Protein AF-A0A812YAP0-F1 (afdb_monomer)

Structure (mmCIF, N/CA/C/O backbone):
data_AF-A0A812YAP0-F1
#
_entry.id   AF-A0A812YAP0-F1
#
loop_
_atom_site.group_PDB
_atom_site.id
_atom_site.type_symbol
_atom_site.label_atom_id
_atom_site.label_alt_id
_atom_site.label_comp_id
_atom_site.label_asym_id
_atom_site.label_entity_id
_atom_site.label_seq_id
_atom_site.pdbx_PDB_ins_code
_atom_site.Cartn_x
_atom_site.Cartn_y
_atom_site.Cartn_z
_atom_site.occupancy
_atom_site.B_iso_or_equiv
_atom_site.auth_seq_id
_atom_site.auth_comp_id
_atom_site.auth_asym_id
_atom_site.auth_atom_id
_atom_site.pdbx_PDB_model_num
ATOM 1 N N . MET A 1 1 ? -3.527 22.317 -8.714 1.00 45.50 1 MET A N 1
ATOM 2 C CA . MET A 1 1 ? -4.578 23.203 -8.160 1.00 45.50 1 MET A CA 1
ATOM 3 C C . MET A 1 1 ? -5.749 23.373 -9.105 1.00 45.50 1 MET A C 1
ATOM 5 O O . MET A 1 1 ? -6.850 23.156 -8.640 1.00 45.50 1 MET A O 1
ATOM 9 N N . ARG A 1 2 ? -5.548 23.637 -10.403 1.00 48.34 2 ARG A N 1
ATOM 10 C CA . ARG A 1 2 ? -6.645 23.609 -11.388 1.00 48.34 2 ARG A CA 1
ATOM 11 C C . ARG A 1 2 ? -7.435 22.291 -11.388 1.00 48.34 2 ARG A C 1
ATOM 13 O O . ARG A 1 2 ? -8.631 22.322 -11.192 1.00 48.34 2 ARG A O 1
ATOM 20 N N . GLU A 1 3 ? -6.756 21.144 -11.384 1.00 46.75 3 GLU A N 1
ATOM 21 C CA . GLU A 1 3 ? -7.423 19.832 -11.250 1.00 46.75 3 GLU A CA 1
ATOM 22 C C . GLU A 1 3 ? -8.256 19.689 -9.962 1.00 46.75 3 GLU A C 1
ATOM 24 O O . GLU A 1 3 ? -9.266 18.998 -9.952 1.00 46.75 3 GLU A O 1
ATOM 29 N N . ILE A 1 4 ? -7.854 20.352 -8.870 1.00 49.16 4 ILE A N 1
ATOM 30 C CA . ILE A 1 4 ? -8.609 20.358 -7.607 1.00 49.16 4 ILE A CA 1
ATOM 31 C C . ILE A 1 4 ? -9.866 21.212 -7.765 1.00 49.16 4 ILE A C 1
ATOM 33 O O . ILE A 1 4 ? -10.936 20.795 -7.346 1.00 49.16 4 ILE A O 1
ATOM 37 N N . VAL A 1 5 ? -9.740 22.381 -8.393 1.00 53.06 5 VAL A N 1
ATOM 38 C CA . VAL A 1 5 ? -10.870 23.257 -8.715 1.00 53.06 5 VAL A CA 1
ATOM 39 C C . VAL A 1 5 ? -11.863 22.549 -9.632 1.00 53.06 5 VAL A C 1
ATOM 41 O O . VAL A 1 5 ? -13.048 22.538 -9.321 1.00 53.06 5 VAL A O 1
ATOM 44 N N . ASP A 1 6 ? -11.378 21.892 -10.686 1.00 53.53 6 ASP A N 1
ATOM 45 C CA . ASP A 1 6 ? -12.206 21.143 -11.631 1.00 53.53 6 ASP A CA 1
ATOM 46 C C . ASP A 1 6 ? -12.942 19.999 -10.919 1.00 53.53 6 ASP A C 1
ATOM 48 O O . ASP A 1 6 ? -14.135 19.803 -11.122 1.00 53.53 6 ASP A O 1
ATOM 52 N N . MET A 1 7 ? -12.260 19.262 -10.032 1.00 50.03 7 MET A N 1
ATOM 53 C CA . MET A 1 7 ? -12.898 18.223 -9.217 1.00 50.03 7 MET A CA 1
ATOM 54 C C . MET A 1 7 ? -13.989 18.789 -8.305 1.00 50.03 7 MET A C 1
ATOM 56 O O . MET A 1 7 ? -15.046 18.187 -8.186 1.00 50.03 7 MET A O 1
ATOM 60 N N . LEU A 1 8 ? -13.766 19.948 -7.690 1.00 50.69 8 LEU A N 1
ATOM 61 C CA . LEU A 1 8 ? -14.750 20.569 -6.802 1.00 50.69 8 LEU A CA 1
ATOM 62 C C . LEU A 1 8 ? -15.948 21.126 -7.575 1.00 50.69 8 LEU A C 1
ATOM 64 O O . LEU A 1 8 ? -17.083 20.947 -7.152 1.00 50.69 8 LEU A O 1
ATOM 68 N N . GLN A 1 9 ? -15.718 21.746 -8.730 1.00 54.59 9 GLN A N 1
ATOM 69 C CA . GLN A 1 9 ? -16.798 22.197 -9.609 1.00 54.59 9 GLN A CA 1
ATOM 70 C C . GLN A 1 9 ? -17.612 21.015 -10.161 1.00 54.59 9 GLN A C 1
ATOM 72 O O . GLN A 1 9 ? -18.829 21.126 -10.276 1.00 54.59 9 GLN A O 1
ATOM 77 N N . ASN A 1 10 ? -16.970 19.873 -10.444 1.00 55.06 10 ASN A N 1
ATOM 78 C CA . ASN A 1 10 ? -17.655 18.638 -10.851 1.00 55.06 10 ASN A CA 1
ATOM 79 C C . ASN A 1 10 ? -18.520 18.025 -9.735 1.00 55.06 10 ASN A C 1
ATOM 81 O O . ASN A 1 10 ? -19.442 17.272 -10.032 1.00 55.06 10 ASN A O 1
ATOM 85 N N . GLU A 1 11 ? -18.228 18.347 -8.476 1.00 46.97 11 GLU A N 1
ATOM 86 C CA . GLU A 1 11 ? -18.977 17.929 -7.283 1.00 46.97 11 GLU A CA 1
ATOM 87 C C . GLU A 1 11 ? -19.945 19.037 -6.798 1.00 46.97 11 GLU A C 1
ATOM 89 O O . GLU A 1 11 ? -20.296 19.095 -5.622 1.00 46.97 11 GLU A O 1
ATOM 94 N N . ASP A 1 12 ? -20.363 19.939 -7.699 1.00 49.84 12 ASP A N 1
ATOM 95 C CA . ASP A 1 12 ? -21.309 21.047 -7.471 1.00 49.84 12 ASP A CA 1
ATOM 96 C C . ASP A 1 12 ? -20.868 22.117 -6.445 1.00 49.84 12 ASP A C 1
ATOM 98 O O . ASP A 1 12 ? -21.676 22.923 -5.967 1.00 49.84 12 ASP A O 1
ATOM 102 N N . PHE A 1 13 ? -19.572 22.214 -6.131 1.00 50.25 13 PHE A N 1
ATOM 103 C CA . PHE A 1 13 ? -19.067 23.289 -5.275 1.00 50.25 13 PHE A CA 1
ATOM 104 C C . PHE A 1 13 ? -18.900 24.606 -6.040 1.00 50.25 13 PHE A C 1
ATOM 106 O O . PHE A 1 13 ? -18.243 24.683 -7.081 1.00 50.25 13 PHE A O 1
ATOM 113 N N . ARG A 1 14 ? -19.412 25.696 -5.454 1.00 52.56 14 ARG A N 1
ATOM 114 C CA . ARG A 1 14 ? -19.102 27.063 -5.894 1.00 52.56 14 ARG A CA 1
ATOM 115 C C . ARG A 1 14 ? -17.800 27.517 -5.253 1.00 52.56 14 ARG A C 1
ATOM 117 O O . ARG A 1 14 ? -17.725 27.682 -4.038 1.00 52.56 14 ARG A O 1
ATOM 124 N N . VAL A 1 15 ? -16.778 27.712 -6.074 1.00 56.88 15 VAL A N 1
ATOM 125 C CA . VAL A 1 15 ? -15.423 28.015 -5.612 1.00 56.88 15 VAL A CA 1
ATOM 126 C C . VAL A 1 15 ? -15.056 29.451 -5.976 1.00 56.88 15 VAL A C 1
ATOM 128 O O . VAL A 1 15 ? -15.247 29.866 -7.115 1.00 56.88 15 VAL A O 1
ATOM 131 N N . ALA A 1 16 ? -14.489 30.186 -5.018 1.00 62.38 16 ALA A N 1
ATOM 132 C CA . ALA A 1 16 ? -13.832 31.471 -5.245 1.00 62.38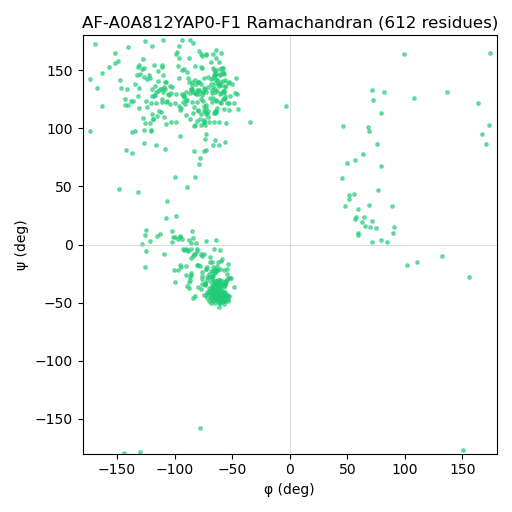 16 ALA A CA 1
ATOM 133 C C . ALA A 1 16 ? -12.408 31.451 -4.676 1.00 62.38 16 ALA A C 1
ATOM 135 O O . ALA A 1 16 ? -12.143 30.829 -3.643 1.00 62.38 16 ALA A O 1
ATOM 136 N N . GLY A 1 17 ? -11.487 32.126 -5.360 1.00 65.75 17 GLY A N 1
ATOM 137 C CA . GLY A 1 17 ? -10.123 32.347 -4.900 1.00 65.75 17 GLY A CA 1
ATOM 138 C C . GLY A 1 17 ? -10.042 33.589 -4.018 1.00 65.75 17 GLY A C 1
ATOM 139 O O . GLY A 1 17 ? -10.504 34.655 -4.403 1.00 65.75 17 GLY A O 1
ATOM 140 N N . VAL A 1 18 ? -9.420 33.480 -2.845 1.00 68.25 18 VAL A N 1
ATOM 141 C CA . VAL A 1 18 ? -9.092 34.645 -2.010 1.00 68.25 18 VAL A CA 1
ATOM 142 C C . VAL A 1 18 ? -7.582 34.835 -2.046 1.00 68.25 18 VAL A C 1
ATOM 144 O O . VAL A 1 18 ? -6.817 34.015 -1.535 1.00 68.25 18 VAL A O 1
ATOM 147 N N . TYR A 1 19 ? -7.141 35.891 -2.716 1.00 67.56 19 TYR A N 1
ATOM 148 C CA . TYR A 1 19 ? -5.739 36.204 -2.911 1.00 67.56 19 TYR A CA 1
ATOM 149 C C . TYR A 1 19 ? -5.282 37.250 -1.894 1.00 67.56 19 TYR A C 1
ATOM 151 O O . TYR A 1 19 ? -5.592 38.432 -2.003 1.00 67.56 19 TYR A O 1
ATOM 159 N N . CYS A 1 20 ? -4.523 36.803 -0.898 1.00 63.59 20 CYS A N 1
ATOM 160 C CA . CYS A 1 20 ? -4.060 37.658 0.186 1.00 63.59 20 CYS A CA 1
ATOM 161 C C . CYS A 1 20 ? -2.684 38.267 -0.110 1.00 63.59 20 CYS A C 1
ATOM 163 O O . CYS A 1 20 ? -1.714 37.544 -0.350 1.00 63.59 20 CYS A O 1
ATOM 165 N N . ILE A 1 21 ? -2.580 39.589 0.002 1.00 68.25 21 ILE A N 1
ATOM 166 C CA . ILE A 1 21 ? -1.318 40.329 0.048 1.00 68.25 21 ILE A CA 1
ATOM 167 C C . ILE A 1 21 ? -1.102 40.831 1.473 1.00 68.25 21 ILE A C 1
ATOM 169 O O . ILE A 1 21 ? -2.037 41.235 2.147 1.00 68.25 21 ILE A O 1
ATOM 173 N N . ASP A 1 22 ? 0.129 40.777 1.965 1.00 73.12 22 ASP A N 1
ATOM 174 C CA . ASP A 1 22 ? 0.488 41.372 3.255 1.00 73.12 22 ASP A CA 1
ATOM 175 C C . ASP A 1 22 ? 0.656 42.884 3.090 1.00 73.12 22 ASP A C 1
ATOM 177 O O . ASP A 1 22 ? 1.263 43.329 2.116 1.00 73.12 22 ASP A O 1
ATOM 181 N N . VAL A 1 23 ? 0.183 43.669 4.054 1.00 75.75 23 VAL A N 1
ATOM 182 C CA . VAL A 1 23 ? 0.331 45.125 4.062 1.00 75.75 23 VAL A CA 1
ATOM 183 C C . VAL A 1 23 ? 1.770 45.605 3.835 1.00 75.75 23 VAL A C 1
ATOM 185 O O . VAL A 1 23 ? 1.982 46.625 3.197 1.00 75.75 23 VAL A O 1
ATOM 188 N N . ASN A 1 24 ? 2.788 44.824 4.211 1.00 74.56 24 ASN A N 1
ATOM 189 C CA . ASN A 1 24 ? 4.197 45.140 3.929 1.00 74.56 24 ASN A CA 1
ATOM 190 C C . ASN A 1 24 ? 4.528 45.270 2.421 1.00 74.56 24 ASN A C 1
ATOM 192 O O . ASN A 1 24 ? 5.601 45.749 2.047 1.00 74.56 24 ASN A O 1
ATOM 196 N N . PHE A 1 25 ? 3.642 44.813 1.531 1.00 71.19 25 PHE A N 1
ATOM 197 C CA . PHE A 1 25 ? 3.790 44.975 0.085 1.00 71.19 25 PHE A CA 1
ATOM 198 C C . PHE A 1 25 ? 3.370 46.364 -0.405 1.00 71.19 25 PHE A C 1
ATOM 200 O O . PHE A 1 25 ? 3.806 46.731 -1.491 1.00 71.19 25 PHE A O 1
ATOM 207 N N . ILE A 1 26 ? 2.605 47.144 0.370 1.00 73.31 26 ILE A N 1
ATOM 208 C CA . ILE A 1 26 ? 2.222 48.520 -0.006 1.00 73.31 26 ILE A CA 1
ATOM 209 C C . ILE A 1 26 ? 3.302 49.553 0.348 1.00 73.31 26 ILE A C 1
ATOM 211 O O . ILE A 1 26 ? 3.232 50.694 -0.094 1.00 73.31 26 ILE A O 1
ATOM 215 N N . GLU A 1 27 ? 4.336 49.161 1.104 1.00 72.31 27 GLU A N 1
ATOM 216 C CA . GLU A 1 27 ? 5.478 50.031 1.435 1.00 72.31 27 GLU A CA 1
ATOM 217 C C . GLU A 1 27 ? 6.322 50.418 0.208 1.00 72.31 27 GLU A C 1
ATOM 219 O O . GLU A 1 27 ? 7.052 51.406 0.233 1.00 72.31 27 GLU A O 1
ATOM 224 N N . ASP A 1 28 ? 6.278 49.606 -0.850 1.00 74.44 28 ASP A N 1
ATOM 225 C CA . ASP A 1 28 ? 7.065 49.787 -2.066 1.00 74.44 28 ASP A CA 1
ATOM 226 C C . ASP A 1 28 ? 6.196 49.447 -3.278 1.00 74.44 28 ASP A C 1
ATOM 228 O O . ASP A 1 28 ? 5.741 48.313 -3.438 1.00 74.44 28 ASP A O 1
ATOM 232 N N . THR A 1 29 ? 6.008 50.419 -4.169 1.00 75.44 29 THR A N 1
ATOM 233 C CA . THR A 1 29 ? 5.191 50.281 -5.380 1.00 75.44 29 THR A CA 1
ATOM 234 C C . THR A 1 29 ? 5.622 49.102 -6.260 1.00 75.44 29 THR A C 1
ATOM 236 O O . THR A 1 29 ? 4.784 48.460 -6.890 1.00 75.44 29 THR A O 1
ATOM 239 N N . ALA A 1 30 ? 6.914 48.762 -6.297 1.00 73.19 30 ALA A N 1
ATOM 240 C CA . ALA A 1 30 ? 7.417 47.610 -7.040 1.00 73.19 30 ALA A CA 1
ATOM 241 C C . ALA A 1 30 ? 7.064 46.278 -6.358 1.00 73.19 30 ALA A C 1
ATOM 243 O O . ALA A 1 30 ? 6.792 45.290 -7.048 1.00 73.19 30 ALA A O 1
ATOM 244 N N . LYS A 1 31 ? 7.035 46.237 -5.017 1.00 73.62 31 LYS A N 1
ATOM 245 C CA . LYS A 1 31 ? 6.551 45.066 -4.266 1.00 73.62 31 LYS A CA 1
ATOM 246 C C . LYS A 1 31 ? 5.051 44.898 -4.461 1.00 73.62 31 LYS A C 1
ATOM 248 O O . LYS A 1 31 ? 4.624 43.790 -4.777 1.00 73.62 31 LYS A O 1
ATOM 253 N N . PHE A 1 32 ? 4.282 45.978 -4.347 1.00 75.12 32 PHE A N 1
ATOM 254 C CA . PHE A 1 32 ? 2.843 45.963 -4.587 1.00 75.12 32 PHE A CA 1
ATOM 255 C C . PHE A 1 32 ? 2.528 45.443 -5.990 1.00 75.12 32 PHE A C 1
ATOM 257 O O . PHE A 1 32 ? 1.757 44.500 -6.141 1.00 75.12 32 PHE A O 1
ATOM 264 N N . LEU A 1 33 ? 3.216 45.968 -7.007 1.00 73.00 33 LEU A N 1
ATOM 265 C CA . LEU A 1 33 ? 3.055 45.538 -8.392 1.00 73.00 33 LEU A CA 1
ATOM 266 C C . LEU A 1 33 ? 3.396 44.056 -8.589 1.00 73.00 33 LEU A C 1
ATOM 268 O O . LEU A 1 33 ? 2.661 43.337 -9.257 1.00 73.00 33 LEU A O 1
ATOM 272 N N . SER A 1 34 ? 4.477 43.573 -7.973 1.00 70.00 34 SER A N 1
ATOM 273 C CA . SER A 1 34 ? 4.810 42.142 -7.957 1.00 70.00 34 SER A CA 1
ATOM 274 C C . SER A 1 34 ? 3.685 41.308 -7.332 1.00 70.00 34 SER A C 1
ATOM 276 O O . SER A 1 34 ? 3.291 40.275 -7.875 1.00 70.00 34 SER A O 1
ATOM 278 N N . GLY A 1 35 ? 3.113 41.788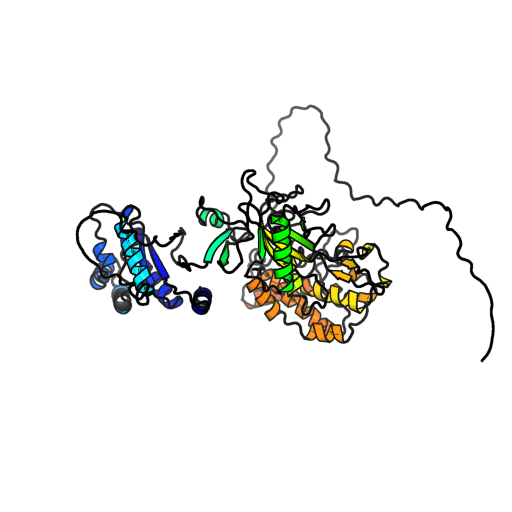 -6.226 1.00 70.56 35 GLY A N 1
ATOM 279 C CA . GLY A 1 35 ? 1.978 41.166 -5.557 1.00 70.56 35 GLY A CA 1
ATOM 280 C C . GLY A 1 35 ? 0.709 41.140 -6.414 1.00 70.56 35 GLY A C 1
ATOM 281 O O . GLY A 1 35 ? 0.060 40.098 -6.480 1.00 70.56 35 GLY A O 1
ATOM 282 N N . ALA A 1 36 ? 0.398 42.231 -7.117 1.00 71.69 36 ALA A N 1
ATOM 283 C CA . ALA A 1 36 ? -0.759 42.354 -8.003 1.00 71.69 36 ALA A CA 1
ATOM 284 C C . ALA A 1 36 ? -0.622 41.499 -9.278 1.00 71.69 36 ALA A C 1
ATOM 286 O O . ALA A 1 36 ? -1.560 40.817 -9.680 1.00 71.69 36 ALA A O 1
ATOM 287 N N . LEU A 1 37 ? 0.569 41.436 -9.881 1.00 70.69 37 LEU A N 1
ATOM 288 C CA . LEU A 1 37 ? 0.844 40.545 -11.020 1.00 70.69 37 LEU A CA 1
ATOM 289 C C . LEU A 1 37 ? 0.826 39.068 -10.616 1.00 70.69 37 LEU A C 1
ATOM 291 O O . LEU A 1 37 ? 0.435 38.198 -11.393 1.00 70.69 37 LEU A O 1
ATOM 295 N N . SER A 1 38 ? 1.237 38.779 -9.386 1.00 69.56 38 SER A N 1
ATOM 296 C CA . SER A 1 38 ? 1.113 37.457 -8.783 1.00 69.56 38 SER A CA 1
ATOM 297 C C . SER A 1 38 ? -0.360 37.094 -8.530 1.00 69.56 38 SER A C 1
ATOM 299 O O . SER A 1 38 ? -0.750 35.953 -8.779 1.00 69.56 38 SER A O 1
ATOM 301 N N . ALA A 1 39 ? -1.198 38.068 -8.153 1.00 67.75 39 ALA A N 1
ATOM 302 C CA . ALA A 1 39 ? -2.652 37.906 -8.066 1.00 67.75 39 ALA A CA 1
ATOM 303 C C . ALA A 1 39 ? -3.253 37.554 -9.429 1.00 67.75 39 ALA A C 1
ATOM 305 O O . ALA A 1 39 ? -3.986 36.575 -9.552 1.00 67.75 39 ALA A O 1
ATOM 306 N N . LEU A 1 40 ? -2.859 38.295 -10.469 1.00 67.88 40 LEU A N 1
ATOM 307 C CA . LEU A 1 40 ? -3.267 38.035 -11.847 1.00 67.88 40 LEU A CA 1
ATOM 308 C C . LEU A 1 40 ? -2.839 36.648 -12.315 1.00 67.88 40 LEU A C 1
ATOM 310 O O . LEU A 1 40 ? -3.621 35.909 -12.902 1.00 67.88 40 LEU A O 1
ATOM 314 N N . THR A 1 41 ? -1.594 36.276 -12.033 1.00 67.12 41 THR A N 1
ATOM 315 C CA . THR A 1 41 ? -1.064 34.963 -12.403 1.00 67.12 41 THR A CA 1
ATOM 316 C C . THR A 1 41 ? -1.869 33.852 -11.730 1.00 67.12 41 THR A C 1
ATOM 318 O O . THR A 1 41 ? -2.166 32.841 -12.363 1.00 67.12 41 THR A O 1
ATOM 321 N N . ALA A 1 42 ? -2.259 34.033 -10.465 1.00 62.16 42 ALA A N 1
ATOM 322 C CA . ALA A 1 42 ? -3.131 33.093 -9.772 1.00 62.16 42 ALA A CA 1
ATOM 323 C C . ALA A 1 42 ? -4.531 33.045 -10.407 1.00 62.16 42 ALA A C 1
ATOM 325 O O . ALA A 1 42 ? -5.019 31.955 -10.689 1.00 62.16 42 ALA A O 1
ATOM 326 N N . MET A 1 43 ? -5.125 34.202 -10.705 1.00 66.88 43 MET A N 1
ATOM 327 C CA . MET A 1 43 ? -6.442 34.315 -11.339 1.00 66.88 43 MET A CA 1
ATOM 328 C C . MET A 1 43 ? -6.485 33.608 -12.705 1.00 66.88 43 MET A C 1
ATOM 330 O O . MET A 1 43 ? -7.374 32.798 -12.952 1.00 66.88 43 MET A O 1
ATOM 334 N N . VAL A 1 44 ? -5.485 33.835 -13.564 1.00 65.62 44 VAL A N 1
ATOM 335 C CA . VAL A 1 44 ? -5.395 33.217 -14.900 1.00 65.62 44 VAL A CA 1
ATOM 336 C C . VAL A 1 44 ? -5.141 31.711 -14.817 1.00 65.62 44 VAL A C 1
ATOM 338 O O . VAL A 1 44 ? -5.699 30.948 -15.598 1.00 65.62 44 VAL A O 1
ATOM 341 N N . ASN A 1 45 ? -4.310 31.255 -13.876 1.00 58.72 45 ASN A N 1
ATOM 342 C CA . ASN A 1 45 ? -3.988 29.830 -13.758 1.00 58.72 45 ASN A CA 1
ATOM 343 C C . ASN A 1 45 ? -5.113 29.001 -13.125 1.00 58.72 45 ASN A C 1
ATOM 345 O O . ASN A 1 45 ? -5.175 27.790 -13.357 1.00 58.72 45 ASN A O 1
ATOM 349 N N . LEU A 1 46 ? -5.946 29.625 -12.290 1.00 61.03 46 LEU A N 1
ATOM 350 C CA . LEU A 1 46 ? -7.029 28.952 -11.574 1.00 61.03 46 LEU A CA 1
ATOM 351 C C . LEU A 1 46 ? -8.383 29.090 -12.265 1.00 61.03 46 LEU A C 1
ATOM 353 O O . LEU A 1 46 ? -9.236 28.253 -12.005 1.00 61.03 46 LEU A O 1
ATOM 357 N N . GLU A 1 47 ? -8.570 30.098 -13.123 1.00 66.06 47 GLU A N 1
ATOM 358 C CA . GLU A 1 47 ? -9.838 30.366 -13.824 1.00 66.06 47 GLU A CA 1
ATOM 359 C C . GLU A 1 47 ? -11.042 30.439 -12.864 1.00 66.06 47 GLU A C 1
ATOM 361 O O . GLU A 1 47 ? -12.139 29.966 -13.153 1.00 66.06 47 GLU A O 1
ATOM 366 N N . LEU A 1 48 ? -10.823 31.040 -11.691 1.00 65.19 48 LEU A N 1
ATOM 367 C CA . LEU A 1 48 ? -11.825 31.213 -10.643 1.00 65.19 48 LEU A CA 1
ATOM 368 C C . LEU A 1 48 ? -12.228 32.685 -10.483 1.00 65.19 48 LEU A C 1
ATOM 370 O O . LEU A 1 48 ? -11.404 33.570 -10.731 1.00 65.19 48 LEU A O 1
ATOM 374 N N . PRO A 1 49 ? -13.444 32.974 -9.979 1.00 67.19 49 PRO A N 1
ATOM 375 C CA . PRO A 1 49 ? -13.736 34.289 -9.420 1.00 67.19 49 PRO A CA 1
ATOM 376 C C . PRO A 1 49 ? -12.794 34.544 -8.238 1.00 67.19 49 PRO A C 1
ATOM 378 O O . PRO A 1 49 ? -12.633 33.685 -7.371 1.00 67.19 49 PRO A O 1
ATOM 381 N N . HIS A 1 50 ? -12.131 35.700 -8.227 1.00 69.75 50 HIS A N 1
ATOM 382 C CA . HIS A 1 50 ? -11.080 36.034 -7.267 1.00 69.75 50 HIS A CA 1
ATOM 383 C C . HIS A 1 50 ? -11.422 37.292 -6.470 1.00 69.75 50 HIS A C 1
ATOM 385 O O . HIS A 1 50 ? -11.943 38.257 -7.022 1.00 69.75 50 HIS A O 1
ATOM 391 N N . ILE A 1 51 ? -11.050 37.298 -5.192 1.00 72.94 51 ILE A N 1
ATOM 392 C CA . ILE A 1 51 ? -11.061 38.479 -4.327 1.00 72.94 51 ILE A CA 1
ATOM 393 C C . ILE A 1 51 ? -9.647 38.722 -3.853 1.00 72.94 51 ILE A C 1
ATOM 395 O O . ILE A 1 51 ? -9.010 37.825 -3.301 1.00 72.94 51 ILE A O 1
ATOM 399 N N . ASN A 1 52 ? -9.168 39.941 -4.043 1.00 77.06 52 ASN A N 1
ATOM 400 C CA . ASN A 1 52 ? -7.866 40.357 -3.563 1.00 77.06 52 ASN A CA 1
ATOM 401 C C . ASN A 1 52 ? -8.035 40.988 -2.176 1.00 77.06 52 ASN A C 1
ATOM 403 O O . ASN A 1 52 ? -8.806 41.928 -2.009 1.00 77.06 52 ASN A O 1
ATOM 407 N N . VAL A 1 53 ? -7.340 40.461 -1.171 1.00 77.06 53 VAL A N 1
ATOM 408 C CA . VAL A 1 53 ? -7.440 40.911 0.223 1.00 77.06 53 VAL A CA 1
ATOM 409 C C . VAL A 1 53 ? -6.093 41.437 0.685 1.00 77.06 53 VAL A C 1
ATOM 411 O O . VAL A 1 53 ? -5.077 40.748 0.580 1.00 77.06 53 VAL A O 1
ATOM 414 N N . LEU A 1 54 ? -6.074 42.648 1.227 1.00 76.06 54 LEU A N 1
ATOM 415 C CA . LEU A 1 54 ? -4.908 43.201 1.894 1.00 76.06 54 LEU A CA 1
ATOM 416 C C . LEU A 1 54 ? -4.969 42.839 3.379 1.00 76.06 54 LEU A C 1
ATOM 418 O O . LEU A 1 54 ? -5.839 43.283 4.113 1.00 76.06 54 LEU A O 1
ATOM 422 N N . THR A 1 55 ? -4.057 41.984 3.813 1.00 74.06 55 THR A N 1
ATOM 423 C CA . THR A 1 55 ? -4.021 41.407 5.157 1.00 74.06 55 THR A CA 1
ATOM 424 C C . THR A 1 55 ? -3.069 42.161 6.069 1.00 74.06 55 THR A C 1
ATOM 426 O O . THR A 1 55 ? -2.050 42.691 5.622 1.00 74.06 55 THR A O 1
ATOM 429 N N . LYS A 1 56 ? -3.355 42.097 7.374 1.00 71.56 56 LYS A N 1
ATOM 430 C CA . LYS A 1 56 ? -2.570 42.724 8.448 1.00 71.56 56 LYS A CA 1
ATOM 431 C C . LYS A 1 56 ? -2.629 44.248 8.445 1.00 71.56 56 LYS A C 1
ATOM 433 O O . LYS A 1 56 ? -1.651 44.911 8.787 1.00 71.56 56 LYS A O 1
ATOM 438 N N . CYS A 1 57 ? -3.773 44.807 8.061 1.00 73.44 57 CYS A N 1
ATOM 439 C CA . CYS A 1 57 ? -3.993 46.249 8.126 1.00 73.44 57 CYS A CA 1
ATOM 440 C C . CYS A 1 57 ? -3.925 46.792 9.568 1.00 73.44 57 CYS A C 1
ATOM 442 O O . CYS A 1 57 ? -3.697 47.984 9.735 1.00 73.44 57 CYS A O 1
ATOM 444 N N . ASP A 1 58 ? -3.993 45.927 10.592 1.00 74.00 58 ASP A N 1
ATOM 445 C CA . ASP A 1 58 ? -3.732 46.264 12.002 1.00 74.00 58 ASP A CA 1
ATOM 446 C C . ASP A 1 58 ? -2.305 46.776 12.262 1.00 74.00 58 ASP A C 1
ATOM 448 O O . ASP A 1 58 ? -2.048 47.448 13.258 1.00 74.00 58 ASP A O 1
ATOM 452 N N . LEU A 1 59 ? -1.353 46.469 11.374 1.00 75.50 59 LEU A N 1
ATOM 453 C CA . LEU A 1 59 ? 0.044 46.890 11.510 1.00 75.50 59 LEU A CA 1
ATOM 454 C C . LEU A 1 59 ? 0.320 48.289 10.944 1.00 75.50 59 LEU A C 1
ATOM 456 O O . LEU A 1 59 ? 1.456 48.763 11.033 1.00 75.50 59 LEU A O 1
ATOM 460 N N . LEU A 1 60 ? -0.678 48.937 10.340 1.00 73.25 60 LEU A N 1
ATOM 461 C CA . LEU A 1 60 ? -0.509 50.263 9.765 1.00 73.25 60 LEU A CA 1
ATOM 462 C C . LEU A 1 60 ? -0.618 51.363 10.824 1.00 73.25 60 LEU A C 1
ATOM 464 O O . LEU A 1 60 ? -1.465 51.290 11.712 1.00 73.25 60 LEU A O 1
ATOM 468 N N . PRO A 1 61 ? 0.208 52.418 10.726 1.00 72.06 61 PRO A N 1
ATOM 469 C CA . PRO A 1 61 ? 0.022 53.607 11.543 1.00 72.06 61 PRO A CA 1
ATOM 470 C C . PRO A 1 61 ? -1.294 54.314 11.178 1.00 72.06 61 PRO A C 1
ATOM 472 O O . PRO A 1 61 ? -1.683 54.349 10.009 1.00 72.06 61 PRO A O 1
ATOM 475 N N . GLU A 1 62 ? -1.956 54.916 12.172 1.00 62.72 62 GLU A N 1
ATOM 476 C CA . GLU A 1 62 ? -3.156 55.738 11.961 1.00 62.72 62 GLU A CA 1
ATOM 477 C C . GLU A 1 62 ? -2.880 56.829 10.906 1.00 62.72 62 GLU A C 1
ATOM 479 O O . GLU A 1 62 ? -1.963 57.640 11.063 1.00 62.72 62 GLU A O 1
ATOM 484 N N . GLY A 1 63 ? -3.660 56.836 9.817 1.00 60.16 63 GLY A N 1
ATOM 485 C CA . GLY A 1 63 ? -3.505 57.775 8.696 1.00 60.16 63 GLY A CA 1
ATOM 486 C C . GLY A 1 63 ? -2.589 57.308 7.556 1.00 60.16 63 GLY A C 1
ATOM 487 O O . GLY A 1 63 ? -2.177 58.132 6.741 1.00 60.16 63 GLY A O 1
ATOM 488 N N . ALA A 1 64 ? -2.244 56.017 7.487 1.00 64.50 64 ALA A N 1
ATOM 489 C CA . ALA A 1 64 ? -1.581 55.447 6.315 1.00 64.50 64 ALA A CA 1
ATOM 490 C C . ALA A 1 64 ? -2.461 55.569 5.055 1.00 64.50 64 ALA A C 1
ATOM 492 O O . ALA A 1 64 ? -3.655 55.282 5.091 1.00 64.50 64 ALA A O 1
ATOM 493 N N . ASP A 1 65 ? -1.858 55.965 3.933 1.00 64.75 65 ASP A N 1
ATOM 494 C CA . ASP A 1 65 ? -2.529 56.114 2.634 1.00 64.75 65 ASP A CA 1
ATOM 495 C C . ASP A 1 65 ? -2.725 54.740 1.964 1.00 64.75 65 ASP A C 1
ATOM 497 O O . ASP A 1 65 ? -1.970 54.326 1.080 1.00 64.75 65 ASP A O 1
ATOM 501 N N . VAL A 1 66 ? -3.692 53.974 2.480 1.00 67.75 66 VAL A N 1
ATOM 502 C CA . VAL A 1 66 ? -4.080 52.650 1.957 1.00 67.75 66 VAL A CA 1
ATOM 503 C C . VAL A 1 66 ? -5.097 52.779 0.824 1.00 67.75 66 VAL A C 1
ATOM 505 O O . VAL A 1 66 ? -5.157 51.913 -0.047 1.00 67.75 66 VAL A O 1
ATOM 508 N N . GLU A 1 67 ? -5.864 53.871 0.813 1.00 67.75 67 GLU A N 1
ATOM 509 C CA . GLU A 1 67 ? -6.940 54.149 -0.148 1.00 67.75 67 GLU A CA 1
ATOM 510 C C . GLU A 1 67 ? -6.421 54.099 -1.588 1.00 67.75 67 GLU A C 1
ATOM 512 O O . GLU A 1 67 ? -7.011 53.435 -2.439 1.00 67.75 67 GLU A O 1
ATOM 517 N N . ARG A 1 68 ? -5.222 54.641 -1.838 1.00 65.88 68 ARG A N 1
ATOM 518 C CA . ARG A 1 68 ? -4.555 54.570 -3.146 1.00 65.88 68 ARG A CA 1
ATOM 519 C C . ARG A 1 68 ? -4.340 53.144 -3.673 1.00 65.88 68 ARG A C 1
ATOM 521 O O . ARG A 1 68 ? -4.358 52.929 -4.884 1.00 65.88 68 ARG A O 1
ATOM 528 N N . TYR A 1 69 ? -4.105 52.178 -2.786 1.00 67.19 69 TYR A N 1
ATOM 529 C CA . TYR A 1 69 ? -3.846 50.776 -3.140 1.00 67.19 69 TYR A CA 1
ATOM 530 C C . TYR A 1 69 ? -5.110 49.906 -3.119 1.00 67.19 69 TYR A C 1
ATOM 532 O O . TYR A 1 69 ? -5.106 48.830 -3.712 1.00 67.19 69 TYR A O 1
ATOM 540 N N . ILE A 1 70 ? -6.163 50.369 -2.436 1.00 67.44 70 ILE A N 1
ATOM 541 C CA . ILE A 1 70 ? -7.491 49.744 -2.357 1.00 67.44 70 ILE A CA 1
ATOM 542 C C . ILE A 1 70 ? -8.343 50.110 -3.574 1.00 67.44 70 ILE A C 1
ATOM 544 O O . ILE A 1 70 ? -9.008 49.244 -4.135 1.00 67.44 70 ILE A O 1
ATOM 548 N N . GLU A 1 71 ? -8.331 51.382 -3.973 1.00 65.31 71 GLU A N 1
ATOM 549 C CA . GLU A 1 71 ? -9.074 51.893 -5.134 1.00 65.31 71 GLU A CA 1
ATOM 550 C C . GLU A 1 71 ? -8.277 51.733 -6.425 1.00 65.31 71 GLU A C 1
ATOM 552 O O . GLU A 1 71 ? -8.837 51.548 -7.506 1.00 65.31 71 GLU A O 1
ATOM 557 N N . GLY A 1 72 ? -6.952 51.737 -6.284 1.00 63.22 72 GLY A N 1
ATOM 558 C CA . GLY A 1 72 ? -6.080 51.128 -7.252 1.00 63.22 72 GLY A CA 1
ATOM 559 C C . GLY A 1 72 ? -5.859 51.921 -8.528 1.00 63.22 72 GLY A C 1
ATOM 560 O O . GLY A 1 72 ? -5.888 51.348 -9.613 1.00 63.22 72 GLY A O 1
ATOM 561 N N . ASP A 1 73 ? -5.585 53.217 -8.382 1.00 70.50 73 ASP A N 1
ATOM 562 C CA . ASP A 1 73 ? -5.256 54.125 -9.482 1.00 70.50 73 ASP A CA 1
ATOM 563 C C . ASP A 1 73 ? -3.959 53.684 -10.210 1.00 70.50 73 ASP A C 1
ATOM 565 O O . ASP A 1 73 ? -2.843 53.885 -9.695 1.00 70.50 73 ASP A O 1
ATOM 569 N N . PRO A 1 74 ? -4.060 53.096 -11.423 1.00 69.56 74 PRO A N 1
ATOM 570 C CA . PRO A 1 74 ? -2.900 52.609 -12.160 1.00 69.56 74 PRO A CA 1
ATOM 571 C C . PRO A 1 74 ? -1.992 53.755 -12.619 1.00 69.56 74 PRO A C 1
ATOM 573 O O . PRO A 1 74 ? -0.774 53.571 -12.709 1.00 69.56 74 PRO A O 1
ATOM 576 N N . GLU A 1 75 ? -2.539 54.951 -12.871 1.00 73.00 75 GLU A N 1
ATOM 577 C CA . GLU A 1 75 ? -1.751 56.116 -13.279 1.00 73.00 75 GLU A CA 1
ATOM 578 C C . GLU A 1 75 ? -0.846 56.578 -12.140 1.00 73.00 75 GLU A C 1
ATOM 580 O O . GLU A 1 75 ? 0.347 56.845 -12.351 1.00 73.00 75 GLU A O 1
ATOM 585 N N . ALA A 1 76 ? -1.378 56.586 -10.916 1.00 74.69 76 ALA A N 1
ATOM 586 C CA . ALA A 1 76 ? -0.608 56.902 -9.727 1.00 74.69 76 ALA A CA 1
ATOM 587 C C . ALA A 1 76 ? 0.510 55.868 -9.501 1.00 74.69 76 ALA A C 1
ATOM 589 O O . ALA A 1 76 ? 1.651 56.250 -9.238 1.00 74.69 76 ALA A O 1
ATOM 590 N N . ILE A 1 77 ? 0.229 54.569 -9.638 1.00 74.06 77 ILE A N 1
ATOM 591 C CA . ILE A 1 77 ? 1.231 53.498 -9.471 1.00 74.06 77 ILE A CA 1
ATOM 592 C C . ILE A 1 77 ? 2.356 53.630 -10.515 1.00 74.06 77 ILE A C 1
ATOM 594 O O . ILE A 1 77 ? 3.542 53.528 -10.189 1.00 74.06 77 ILE A O 1
ATOM 598 N N . VAL A 1 78 ? 2.018 53.924 -11.775 1.00 76.00 78 VAL A N 1
ATOM 599 C CA . VAL A 1 78 ? 3.008 54.118 -12.850 1.00 76.00 78 VAL A CA 1
ATOM 600 C C . VAL A 1 78 ? 3.849 55.382 -12.637 1.00 76.00 78 VAL A C 1
ATOM 602 O O . VAL A 1 78 ? 5.050 55.378 -12.942 1.00 76.00 78 VAL A O 1
ATOM 605 N N . ALA A 1 79 ? 3.265 56.458 -12.103 1.00 78.00 79 ALA A N 1
ATOM 606 C CA . ALA A 1 79 ? 3.980 57.695 -11.788 1.00 78.00 79 ALA A CA 1
ATOM 607 C C . ALA A 1 79 ? 5.056 57.492 -10.703 1.00 78.00 79 ALA A C 1
ATOM 609 O O . ALA A 1 79 ? 6.191 57.964 -10.858 1.00 78.00 79 ALA A O 1
ATOM 610 N N . ASP A 1 80 ? 4.756 56.710 -9.668 1.00 76.06 80 ASP A N 1
ATOM 611 C CA . ASP A 1 80 ? 5.720 56.376 -8.613 1.00 76.06 80 ASP A CA 1
ATOM 612 C C . ASP A 1 80 ? 6.857 55.503 -9.144 1.00 76.06 80 ASP A C 1
ATOM 614 O O . ASP A 1 80 ? 8.032 55.775 -8.885 1.00 76.06 80 ASP A O 1
ATOM 618 N N . LEU A 1 81 ? 6.537 54.514 -9.983 1.00 74.12 81 LEU A N 1
ATOM 619 C CA . LEU A 1 81 ? 7.538 53.655 -10.623 1.00 74.12 81 LEU A CA 1
ATOM 620 C C . LEU A 1 81 ? 8.459 54.432 -11.571 1.00 74.12 81 LEU A C 1
ATOM 622 O O . LEU A 1 81 ? 9.629 54.082 -11.729 1.00 74.12 81 LEU A O 1
ATOM 626 N N . ARG A 1 82 ? 7.969 55.501 -12.212 1.00 77.81 82 ARG A N 1
ATOM 627 C CA . ARG A 1 82 ? 8.805 56.403 -13.027 1.00 77.81 82 ARG A CA 1
ATOM 628 C C . ARG A 1 82 ? 9.804 57.195 -12.185 1.00 77.81 82 ARG A C 1
ATOM 630 O O . ARG A 1 82 ? 10.847 57.579 -12.717 1.00 77.81 82 ARG A O 1
ATOM 637 N N . THR A 1 83 ? 9.478 57.438 -10.919 1.00 77.06 83 THR A N 1
ATOM 638 C CA . THR A 1 83 ? 10.313 58.190 -9.977 1.00 77.06 83 THR A CA 1
ATOM 639 C C . THR A 1 83 ? 11.313 57.276 -9.267 1.00 77.06 83 THR A C 1
ATOM 641 O O . THR A 1 83 ? 12.467 57.658 -9.081 1.00 77.06 83 THR A O 1
ATOM 644 N N . SER A 1 84 ? 10.905 56.050 -8.927 1.00 73.19 84 SER A N 1
ATOM 645 C CA . SER A 1 84 ? 11.733 55.075 -8.208 1.00 73.19 84 SER A CA 1
ATOM 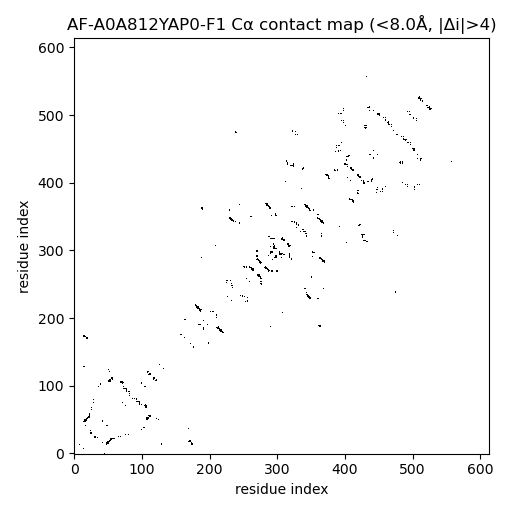646 C C . SER A 1 84 ? 12.643 54.232 -9.113 1.00 73.19 84 SER A C 1
ATOM 648 O O . SER A 1 84 ? 13.686 53.760 -8.656 1.00 73.19 84 SER A O 1
ATOM 650 N N . MET A 1 85 ? 12.305 54.052 -10.400 1.00 75.38 85 MET A N 1
ATOM 651 C CA . MET A 1 85 ? 13.059 53.193 -11.325 1.00 75.38 85 MET A CA 1
ATOM 652 C C . MET A 1 85 ? 13.813 53.948 -12.427 1.00 75.38 85 MET A C 1
ATOM 654 O O . MET A 1 85 ? 13.427 55.014 -12.901 1.00 75.38 85 MET A O 1
ATOM 658 N N . HIS A 1 86 ? 14.900 53.334 -12.911 1.00 78.06 86 HIS A N 1
ATOM 659 C CA . HIS A 1 86 ? 15.717 53.886 -13.995 1.00 78.06 86 HIS A CA 1
ATOM 660 C C . HIS A 1 86 ? 14.882 54.127 -15.276 1.00 78.06 86 HIS A C 1
ATOM 662 O O . HIS A 1 86 ? 14.131 53.231 -15.677 1.00 78.06 86 HIS A O 1
ATOM 668 N N . PRO A 1 87 ? 15.093 55.235 -16.025 1.00 78.06 87 PRO A N 1
ATOM 669 C CA . PRO A 1 87 ? 14.319 55.592 -17.227 1.00 78.06 87 PRO A CA 1
ATOM 670 C C . PRO A 1 87 ? 14.223 54.522 -18.327 1.00 78.06 87 PRO A C 1
ATOM 672 O O . PRO A 1 87 ? 13.354 54.596 -19.193 1.00 78.06 87 PRO A O 1
ATOM 675 N N . ARG A 1 88 ? 15.097 53.509 -18.290 1.00 82.75 88 ARG A N 1
ATOM 676 C CA . ARG A 1 88 ? 15.081 52.359 -19.210 1.00 82.75 88 ARG A CA 1
ATOM 677 C C . ARG A 1 88 ? 13.831 51.483 -19.059 1.00 82.75 88 ARG A C 1
ATOM 679 O O . ARG A 1 88 ? 13.462 50.814 -20.014 1.00 82.75 88 ARG A O 1
ATOM 686 N N . TYR A 1 89 ? 13.189 51.501 -17.890 1.00 77.88 89 TYR A N 1
ATOM 687 C CA . TYR A 1 89 ? 12.012 50.685 -17.576 1.00 77.88 89 TYR A CA 1
ATOM 688 C C . TYR A 1 89 ? 10.681 51.400 -17.837 1.00 77.88 89 TYR A C 1
ATOM 690 O O . TYR A 1 89 ? 9.631 50.832 -17.582 1.00 77.88 89 TYR A O 1
ATOM 698 N N . ARG A 1 90 ? 10.685 52.617 -18.403 1.00 80.75 90 ARG A N 1
ATOM 699 C CA . ARG A 1 90 ? 9.450 53.391 -18.645 1.00 80.75 90 ARG A CA 1
ATOM 700 C C . ARG A 1 90 ? 8.425 52.647 -19.500 1.00 80.75 90 ARG A C 1
ATOM 702 O O . ARG A 1 90 ? 7.264 52.593 -19.123 1.00 80.75 90 ARG A O 1
ATOM 709 N N . LYS A 1 91 ? 8.881 52.010 -20.583 1.00 82.19 91 LYS A N 1
ATOM 710 C CA . LYS A 1 91 ? 8.016 51.191 -21.448 1.00 82.19 91 LYS A CA 1
ATOM 711 C C . LYS A 1 91 ? 7.442 49.970 -20.724 1.00 82.19 91 LYS A C 1
ATOM 713 O O . LYS A 1 91 ? 6.337 49.552 -21.034 1.00 82.19 91 LYS A O 1
ATOM 718 N N . LEU A 1 92 ? 8.196 49.398 -19.781 1.00 80.19 92 LEU A N 1
ATOM 719 C CA . LEU A 1 92 ? 7.734 48.275 -18.966 1.00 80.19 92 LEU A CA 1
ATOM 720 C C . LEU A 1 92 ? 6.683 48.747 -17.958 1.00 80.19 92 LEU A C 1
ATOM 722 O O . LEU A 1 92 ? 5.632 48.135 -17.865 1.00 80.19 92 LEU A O 1
ATOM 726 N N . ASN A 1 93 ? 6.930 49.858 -17.263 1.00 81.44 93 ASN A N 1
ATOM 727 C CA . ASN A 1 93 ? 5.992 50.405 -16.283 1.00 81.44 93 ASN A CA 1
ATOM 728 C C . ASN A 1 93 ? 4.662 50.812 -16.940 1.00 81.44 93 ASN A C 1
ATOM 730 O O . ASN A 1 93 ? 3.611 50.562 -16.371 1.00 81.44 93 ASN A O 1
ATOM 734 N N . GLU A 1 94 ? 4.699 51.367 -18.156 1.00 81.69 94 GLU A N 1
ATOM 735 C CA . GLU A 1 94 ? 3.495 51.670 -18.947 1.00 81.69 94 GLU A CA 1
ATOM 736 C C . GLU A 1 94 ? 2.711 50.405 -19.322 1.00 81.69 94 GLU A C 1
ATOM 738 O O . GLU A 1 94 ? 1.497 50.372 -19.150 1.00 81.69 94 GLU A O 1
ATOM 743 N N . ALA A 1 95 ? 3.395 49.345 -19.765 1.00 81.31 95 ALA A N 1
ATOM 744 C CA . ALA A 1 95 ? 2.751 48.067 -20.066 1.00 81.31 95 ALA A CA 1
ATOM 745 C C . ALA A 1 95 ? 2.168 47.389 -18.810 1.00 81.31 95 ALA A C 1
ATOM 747 O O . ALA A 1 95 ? 1.114 46.767 -18.876 1.00 81.31 95 ALA A O 1
ATOM 748 N N . LEU A 1 96 ? 2.835 47.524 -17.659 1.00 75.44 96 LEU A N 1
ATOM 749 C CA . LEU A 1 96 ? 2.347 46.998 -16.384 1.00 75.44 96 LEU A CA 1
ATOM 750 C C . LEU A 1 96 ? 1.126 47.771 -15.872 1.00 75.44 96 LEU A C 1
ATOM 752 O O . LEU A 1 96 ? 0.204 47.147 -15.361 1.00 75.44 96 LEU A O 1
ATOM 756 N N . GLY A 1 97 ? 1.085 49.093 -16.059 1.00 76.62 97 GLY A N 1
ATOM 757 C CA . GLY A 1 97 ? -0.100 49.902 -15.760 1.00 76.62 97 GLY A CA 1
ATOM 758 C C . GLY A 1 97 ? -1.310 49.500 -16.604 1.00 76.62 97 GLY A C 1
ATOM 759 O O . GLY A 1 97 ? -2.380 49.272 -16.052 1.00 76.62 97 GLY A O 1
ATOM 760 N N . GLN A 1 98 ? -1.114 49.311 -17.914 1.00 79.12 98 GLN A N 1
ATOM 761 C CA . GLN A 1 98 ? -2.169 48.834 -18.822 1.00 79.12 98 GLN A CA 1
ATOM 762 C C . GLN A 1 98 ? -2.710 47.459 -18.410 1.00 79.12 98 GLN A C 1
ATOM 764 O O . GLN A 1 98 ? -3.915 47.236 -18.433 1.00 79.12 98 GLN A O 1
ATOM 769 N N . LEU A 1 99 ? -1.827 46.548 -17.990 1.00 74.62 99 LEU A N 1
ATOM 770 C CA . LEU A 1 99 ? -2.220 45.212 -17.542 1.00 74.62 99 LEU A CA 1
ATOM 771 C C . LEU A 1 99 ? -3.022 45.243 -16.231 1.00 74.62 99 LEU A C 1
ATOM 773 O O . LEU A 1 99 ? -3.939 44.447 -16.049 1.00 74.62 99 LEU A O 1
ATOM 777 N N . LEU A 1 100 ? -2.683 46.151 -15.312 1.00 72.62 100 LEU A N 1
ATOM 778 C CA . LEU A 1 100 ? -3.446 46.336 -14.077 1.00 72.62 100 LEU A CA 1
ATOM 779 C C . LEU A 1 100 ? -4.847 46.902 -14.340 1.00 72.62 100 LEU A C 1
ATOM 781 O O . LEU A 1 100 ? -5.804 46.461 -13.703 1.00 72.62 100 LEU A O 1
ATOM 785 N N . GLU A 1 101 ? -4.953 47.836 -15.286 1.00 75.00 101 GLU A N 1
ATOM 786 C CA . GLU A 1 101 ? -6.212 48.454 -15.707 1.00 75.00 101 GLU A CA 1
ATOM 787 C C . GLU A 1 101 ? -7.132 47.445 -16.417 1.00 75.00 101 GLU A C 1
ATOM 789 O O . GLU A 1 101 ? -8.296 47.304 -16.046 1.00 75.00 101 GLU A O 1
ATOM 794 N N . GLU A 1 102 ? -6.602 46.672 -17.373 1.00 73.38 102 GLU A N 1
ATOM 795 C CA . GLU A 1 102 ? -7.376 45.711 -18.176 1.00 73.38 102 GLU A CA 1
ATOM 796 C C . GLU A 1 102 ? -8.053 44.621 -17.326 1.00 73.38 102 GLU A C 1
ATOM 798 O O . GLU A 1 102 ? -9.171 44.206 -17.625 1.00 73.38 102 GLU A O 1
ATOM 803 N N . TYR A 1 103 ? -7.411 44.185 -16.239 1.00 66.50 103 TYR A N 1
ATOM 804 C CA . TYR A 1 103 ? -7.917 43.110 -15.378 1.00 66.50 103 TYR A CA 1
ATOM 805 C C . TYR A 1 103 ? -8.583 43.605 -14.086 1.00 66.50 103 TYR A C 1
ATOM 807 O O . TYR A 1 103 ? -8.925 42.782 -13.237 1.00 66.50 103 TYR A O 1
ATOM 815 N N . SER A 1 104 ? -8.761 44.924 -13.906 1.00 63.19 104 SER A N 1
ATOM 816 C CA . SER A 1 104 ? -9.323 45.518 -12.673 1.00 63.19 104 SER A CA 1
ATOM 817 C C . SER A 1 104 ? -8.674 44.969 -11.386 1.00 63.19 104 SER A C 1
ATOM 819 O O . SER A 1 104 ? -9.319 44.822 -10.349 1.00 63.19 104 SER A O 1
ATOM 821 N N . LEU A 1 105 ? -7.379 44.632 -11.448 1.00 58.19 105 LEU A N 1
ATOM 822 C CA . LEU A 1 105 ? -6.662 43.861 -10.415 1.00 58.19 105 LEU A CA 1
ATOM 823 C C . LEU A 1 105 ? -6.456 44.605 -9.103 1.00 58.19 105 LEU A C 1
ATOM 825 O O . LEU A 1 105 ? -5.984 44.019 -8.128 1.00 58.19 105 LEU A O 1
ATOM 829 N N . VAL A 1 106 ? -6.727 45.901 -9.105 1.00 57.72 106 VAL A N 1
ATOM 830 C CA . VAL A 1 106 ? -6.254 46.814 -8.075 1.00 57.72 106 VAL A CA 1
ATOM 831 C C . VAL A 1 106 ? -7.332 47.123 -7.034 1.00 57.72 106 VAL A C 1
ATOM 833 O O . VAL A 1 106 ? -7.084 47.898 -6.122 1.00 57.72 106 VAL A O 1
ATOM 836 N N . SER A 1 107 ? -8.489 46.455 -7.103 1.00 69.69 107 SER A N 1
ATOM 837 C CA . SER A 1 107 ? -9.444 46.480 -5.998 1.00 69.69 107 SER A CA 1
ATOM 838 C C . SER A 1 107 ? -9.041 45.458 -4.937 1.00 69.69 107 SER A C 1
ATOM 840 O O . SER A 1 107 ? -9.213 44.250 -5.121 1.00 69.69 107 SER A O 1
ATOM 842 N N . PHE A 1 108 ? -8.459 45.946 -3.843 1.00 75.94 108 PHE A N 1
ATOM 843 C CA . PHE A 1 108 ? -8.154 45.147 -2.657 1.00 75.94 108 PHE A CA 1
ATOM 844 C C . PHE A 1 108 ? -9.159 45.445 -1.553 1.00 75.94 108 PHE A C 1
ATOM 846 O O . PHE A 1 108 ? -9.430 46.602 -1.260 1.00 75.94 108 PHE A O 1
ATOM 853 N N . VAL A 1 109 ? -9.645 44.413 -0.870 1.00 79.44 109 VAL A N 1
ATOM 854 C CA . VAL A 1 109 ? -10.417 44.586 0.365 1.00 79.44 109 VAL A CA 1
ATOM 855 C C . VAL A 1 109 ? -9.452 44.569 1.546 1.00 79.44 109 VAL A C 1
ATOM 857 O O . VAL A 1 109 ? -8.672 43.627 1.697 1.00 79.44 109 VAL A O 1
ATOM 860 N N . ALA A 1 110 ? -9.467 45.612 2.371 1.00 80.38 110 ALA A N 1
ATOM 861 C CA . ALA A 1 110 ? -8.646 45.667 3.574 1.00 80.38 110 ALA A CA 1
ATOM 862 C C . ALA A 1 110 ? -9.198 44.723 4.651 1.00 80.38 110 ALA A C 1
ATOM 864 O O . ALA A 1 110 ? -10.389 44.749 4.955 1.00 80.38 110 ALA A O 1
ATOM 865 N N . LEU A 1 111 ? -8.321 43.909 5.241 1.00 75.75 111 LEU A N 1
ATOM 866 C CA . LEU A 1 111 ? -8.643 43.012 6.344 1.00 75.75 111 LEU A CA 1
ATOM 867 C C . LEU A 1 111 ? -7.878 43.436 7.597 1.00 75.75 111 LEU A C 1
ATOM 869 O O . LEU A 1 111 ? -6.654 43.257 7.704 1.00 75.75 111 LEU A O 1
ATOM 873 N N . ASN A 1 112 ? -8.638 43.937 8.566 1.00 70.44 112 ASN A N 1
ATOM 874 C CA . ASN A 1 112 ? -8.177 44.274 9.898 1.00 70.44 112 ASN A CA 1
ATOM 875 C C . ASN A 1 112 ? -8.804 43.304 10.908 1.00 70.44 112 ASN A C 1
ATOM 877 O O . ASN A 1 112 ? -10.009 43.282 11.124 1.00 70.44 112 ASN A O 1
ATOM 881 N N . ARG A 1 113 ? -7.978 42.476 11.551 1.00 70.69 113 ARG A N 1
ATOM 882 C CA . ARG A 1 113 ? -8.480 41.479 12.512 1.00 70.69 113 ARG A CA 1
ATOM 883 C C . ARG A 1 113 ? -9.134 42.098 13.752 1.00 70.69 113 ARG A C 1
ATOM 885 O O . ARG A 1 113 ? -9.859 41.396 14.447 1.00 70.69 113 ARG A O 1
ATOM 892 N N . ASP A 1 114 ? -8.808 43.354 14.052 1.00 62.12 114 ASP A N 1
ATOM 893 C CA . ASP A 1 114 ? -9.297 44.062 15.233 1.00 62.12 114 ASP A CA 1
ATOM 894 C C . ASP A 1 114 ? -10.620 44.799 14.939 1.00 62.12 114 ASP A C 1
ATOM 896 O O . ASP A 1 114 ? -11.235 45.343 15.853 1.00 62.12 114 ASP A O 1
ATOM 900 N N . GLU A 1 115 ? -11.077 44.791 13.680 1.00 69.06 115 GLU A N 1
ATOM 901 C CA . GLU A 1 115 ? -12.246 45.526 13.195 1.00 69.06 115 GLU A CA 1
ATOM 902 C C . GLU A 1 115 ? -13.228 44.569 12.501 1.00 69.06 115 GLU A C 1
ATOM 904 O O . GLU A 1 115 ? -12.998 44.107 11.379 1.00 69.06 115 GLU A O 1
ATOM 909 N N . GLU A 1 116 ? -14.324 44.254 13.194 1.00 60.91 116 GLU A N 1
ATOM 910 C CA . GLU A 1 116 ? -15.334 43.270 12.771 1.00 60.91 116 GLU A CA 1
ATOM 911 C C . GLU A 1 116 ? -15.985 43.644 11.429 1.00 60.91 116 GLU A C 1
ATOM 913 O O . GLU A 1 116 ? -16.110 42.792 10.548 1.00 60.91 116 GLU A O 1
ATOM 918 N N . ASP A 1 117 ? -16.245 44.935 11.211 1.00 64.44 117 ASP A N 1
ATOM 919 C CA . ASP A 1 117 ? -16.792 45.479 9.961 1.00 64.44 117 ASP A CA 1
ATOM 920 C C . ASP A 1 117 ? -15.919 45.138 8.736 1.00 64.44 117 ASP A C 1
ATOM 922 O O . ASP A 1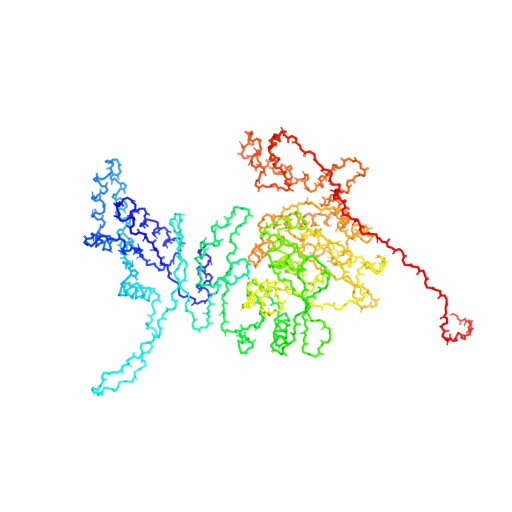 117 ? -16.427 44.866 7.646 1.00 64.44 117 ASP A O 1
ATOM 926 N N . SER A 1 118 ? -14.590 45.086 8.902 1.00 65.25 118 SER A N 1
ATOM 927 C CA . SER A 1 118 ? -13.666 44.738 7.811 1.00 65.25 118 SER A CA 1
ATOM 928 C C . SER A 1 118 ? -13.736 43.249 7.435 1.00 65.25 118 SER A C 1
ATOM 930 O O . SER A 1 118 ? -13.564 42.872 6.269 1.00 65.25 118 SER A O 1
ATOM 932 N N . ILE A 1 119 ? -14.044 42.392 8.414 1.00 61.44 119 ILE A N 1
ATOM 933 C CA . ILE A 1 119 ? -14.236 40.950 8.228 1.00 61.44 119 ILE A CA 1
ATOM 934 C C . ILE A 1 119 ? -15.579 40.700 7.538 1.00 61.44 119 ILE A C 1
ATOM 936 O O . ILE A 1 119 ? -15.643 39.914 6.586 1.00 61.44 119 ILE A O 1
ATOM 940 N N . GLU A 1 120 ? -16.632 41.398 7.972 1.00 59.62 120 GLU A N 1
ATOM 941 C CA . GLU A 1 120 ? -17.955 41.344 7.346 1.00 59.62 120 GLU A CA 1
ATOM 942 C C . GLU A 1 120 ? -17.919 41.821 5.893 1.00 59.62 120 GLU A C 1
ATOM 944 O O . GLU A 1 120 ? -18.505 41.179 5.018 1.00 59.62 120 GLU A O 1
ATOM 949 N N . LEU A 1 121 ? -17.161 42.881 5.599 1.00 68.81 121 LEU A N 1
ATOM 950 C CA . LEU A 1 121 ? -16.974 43.368 4.236 1.00 68.81 121 LEU A CA 1
ATOM 951 C C . LEU A 1 121 ? -16.290 42.315 3.350 1.00 68.81 121 LEU A C 1
ATOM 953 O O . LEU A 1 121 ? -16.793 41.991 2.272 1.00 68.81 121 LEU A O 1
ATOM 957 N N . CYS A 1 122 ? -15.192 41.706 3.814 1.00 63.66 122 CYS A N 1
ATOM 958 C CA . CYS A 1 122 ? -14.527 40.616 3.089 1.00 63.66 122 CYS A CA 1
ATOM 959 C C . CYS A 1 122 ? -15.486 39.446 2.808 1.00 63.66 122 CYS A C 1
ATOM 961 O O . CYS A 1 122 ? -15.498 38.891 1.708 1.00 63.66 122 CYS A O 1
ATOM 963 N N . LEU A 1 123 ? -16.315 39.087 3.790 1.00 58.00 123 LEU A N 1
ATOM 964 C CA . LEU A 1 123 ? -17.340 38.053 3.661 1.00 58.00 123 LEU A CA 1
ATOM 965 C C . LEU A 1 123 ? -18.420 38.411 2.641 1.00 58.00 123 LEU A C 1
ATOM 967 O O . LEU A 1 123 ? -18.795 37.564 1.830 1.00 58.00 123 LEU A O 1
ATOM 971 N N . ALA A 1 124 ? -18.903 39.651 2.654 1.00 65.31 124 ALA A N 1
ATOM 972 C CA . ALA A 1 124 ? -19.890 40.138 1.700 1.00 65.31 124 ALA A CA 1
ATOM 973 C C . ALA A 1 124 ? -19.358 40.062 0.261 1.00 65.31 124 ALA A C 1
ATOM 975 O O . ALA A 1 124 ? -20.063 39.586 -0.630 1.00 65.31 124 ALA A O 1
ATOM 976 N N . HIS A 1 125 ? -18.090 40.427 0.047 1.00 67.69 125 HIS A N 1
ATOM 977 C CA . HIS A 1 125 ? -17.428 40.274 -1.248 1.00 67.69 125 HIS A CA 1
ATOM 978 C C . HIS A 1 125 ? -17.325 38.803 -1.676 1.00 67.69 125 HIS A C 1
ATOM 980 O O . HIS A 1 125 ? -17.646 38.487 -2.820 1.00 67.69 125 HIS A O 1
ATOM 986 N N . VAL A 1 126 ? -16.956 37.888 -0.766 1.00 63.00 126 VAL A N 1
ATOM 987 C CA . VAL A 1 126 ? -16.923 36.433 -1.044 1.00 63.00 126 VAL A CA 1
ATOM 988 C C . VAL A 1 126 ? -18.297 35.924 -1.448 1.00 63.00 126 VAL A C 1
ATOM 990 O O . VAL A 1 126 ? -18.416 35.256 -2.475 1.00 63.00 126 VAL A O 1
ATOM 993 N N . ASN A 1 127 ? -19.328 36.288 -0.689 1.00 59.88 127 ASN A N 1
ATOM 994 C CA . ASN A 1 127 ? -20.707 35.899 -0.957 1.00 59.88 127 ASN A CA 1
ATOM 995 C C . ASN A 1 127 ? -21.182 36.414 -2.319 1.00 59.88 127 ASN A C 1
ATOM 997 O O . ASN A 1 127 ? -21.787 35.659 -3.078 1.00 59.88 127 ASN A O 1
ATOM 1001 N N . HIS A 1 128 ? -20.857 37.661 -2.662 1.00 68.19 128 HIS A N 1
ATOM 1002 C CA . HIS A 1 128 ? -21.179 38.224 -3.967 1.00 68.19 128 HIS A CA 1
ATOM 1003 C C . HIS A 1 128 ? -20.455 37.487 -5.106 1.00 68.19 128 HIS A C 1
ATOM 1005 O O . HIS A 1 128 ? -21.091 37.100 -6.085 1.00 68.19 128 HIS A O 1
ATOM 1011 N N . CYS A 1 129 ? -19.158 37.198 -4.957 1.00 69.12 129 CYS A N 1
ATOM 1012 C CA . CYS A 1 129 ? -18.371 36.485 -5.969 1.00 69.12 129 CYS A CA 1
ATOM 1013 C C . CYS A 1 129 ? -18.869 35.062 -6.256 1.00 69.12 129 CYS A C 1
ATOM 1015 O O . CYS A 1 129 ? -18.726 34.591 -7.382 1.00 69.12 129 CYS A O 1
ATOM 1017 N N . ILE A 1 130 ? -19.455 34.378 -5.270 1.00 65.31 130 ILE A N 1
ATOM 1018 C CA . ILE A 1 130 ? -20.061 33.046 -5.452 1.00 65.31 130 ILE A CA 1
ATOM 1019 C C . ILE A 1 130 ? -21.580 33.100 -5.709 1.00 65.31 130 ILE A C 1
ATOM 1021 O O . ILE A 1 130 ? -22.235 32.051 -5.749 1.00 65.31 130 ILE A O 1
ATOM 1025 N N . GLN A 1 131 ? -22.147 34.305 -5.864 1.00 61.97 131 GLN A N 1
ATOM 1026 C CA . GLN A 1 131 ? -23.585 34.560 -6.038 1.00 61.97 131 GLN A CA 1
ATOM 1027 C C . GLN A 1 131 ? -24.443 33.886 -4.955 1.00 61.97 131 GLN A C 1
ATOM 1029 O O . GLN A 1 131 ? -25.469 33.249 -5.224 1.00 61.97 131 GLN A O 1
ATOM 1034 N N . TYR A 1 132 ? -23.979 33.959 -3.710 1.00 49.88 132 TYR A N 1
ATOM 1035 C CA . TYR A 1 132 ? -24.706 33.460 -2.554 1.00 49.88 132 TYR A CA 1
ATOM 1036 C C . TYR A 1 132 ? -25.888 34.391 -2.254 1.00 49.88 132 TYR A C 1
ATOM 1038 O O . TYR A 1 132 ? -25.693 35.567 -1.960 1.00 49.88 132 TYR A O 1
ATOM 1046 N N . GLY A 1 133 ? -27.114 33.862 -2.338 1.00 52.41 133 GLY A N 1
ATOM 1047 C CA . GLY A 1 133 ? -28.348 34.578 -1.990 1.00 52.41 133 GLY A CA 1
ATOM 1048 C C . GLY A 1 133 ? -29.284 34.935 -3.150 1.00 52.41 133 GLY A C 1
ATOM 1049 O O . GLY A 1 133 ? -30.456 35.178 -2.896 1.00 52.41 133 GLY A O 1
ATOM 1050 N N . GLU A 1 134 ? -28.845 34.883 -4.413 1.00 51.97 134 GLU A N 1
ATOM 1051 C CA . GLU A 1 134 ? -29.720 35.202 -5.566 1.00 51.97 134 GLU A CA 1
ATOM 1052 C C . GLU A 1 134 ? -30.794 34.131 -5.845 1.00 51.97 134 GLU A C 1
ATOM 1054 O O . GLU A 1 134 ? -31.810 34.421 -6.470 1.00 51.97 134 GLU A O 1
ATOM 1059 N N . ASN A 1 135 ? -30.598 32.906 -5.340 1.00 47.19 135 ASN A N 1
ATOM 1060 C CA . ASN A 1 135 ? -31.538 31.783 -5.469 1.00 47.19 135 ASN A CA 1
ATOM 1061 C C . ASN A 1 135 ? -32.360 31.519 -4.195 1.00 47.19 135 ASN A C 1
ATOM 1063 O O . ASN A 1 135 ? -33.102 30.538 -4.147 1.00 47.19 135 ASN A O 1
ATOM 1067 N N . LEU A 1 136 ? -32.194 32.331 -3.147 1.00 44.28 136 LEU A N 1
ATOM 1068 C CA . LEU A 1 136 ? -33.038 32.232 -1.960 1.00 44.28 136 LEU A CA 1
ATOM 1069 C C . LEU A 1 136 ? -34.352 32.952 -2.277 1.00 44.28 136 LEU A C 1
ATOM 1071 O O . LEU A 1 136 ? -34.387 34.179 -2.351 1.00 44.28 136 LEU A O 1
ATOM 1075 N N . GLU A 1 137 ? -35.431 32.194 -2.495 1.00 40.31 137 GLU A N 1
ATOM 1076 C CA . GLU A 1 137 ? -36.774 32.776 -2.470 1.00 40.31 137 GLU A CA 1
ATOM 1077 C C . GLU A 1 137 ? -36.957 33.467 -1.109 1.00 40.31 137 GLU A C 1
ATOM 1079 O O . GLU A 1 137 ? -36.687 32.847 -0.076 1.00 40.31 137 GLU A O 1
ATOM 1084 N N . PRO A 1 138 ? -37.370 34.745 -1.062 1.00 43.75 138 PRO A N 1
ATOM 1085 C CA . PRO A 1 138 ? -37.662 35.375 0.211 1.00 43.75 138 PRO A CA 1
ATOM 1086 C C . PRO A 1 138 ? -38.845 34.635 0.838 1.00 43.75 138 PRO A C 1
ATOM 1088 O O . PRO A 1 138 ? -39.957 34.680 0.307 1.00 43.75 138 PRO A O 1
ATOM 1091 N N . GLU A 1 139 ? -38.627 33.964 1.970 1.00 41.91 139 GLU A N 1
ATOM 1092 C CA . GLU A 1 139 ? -39.716 33.487 2.822 1.00 41.91 139 GLU A CA 1
ATOM 1093 C C . GLU A 1 139 ? -40.431 34.715 3.401 1.00 41.91 139 GLU A C 1
ATOM 1095 O O . GLU A 1 139 ? -40.099 35.249 4.458 1.00 41.91 139 GLU A O 1
ATOM 1100 N N . GLY A 1 140 ? -41.382 35.236 2.630 1.00 36.53 140 GLY A N 1
ATOM 1101 C CA . GLY A 1 140 ? -42.196 36.370 3.014 1.00 36.53 140 GLY A CA 1
ATOM 1102 C C . GLY A 1 140 ? -43.227 35.947 4.047 1.00 36.53 140 GLY A C 1
ATOM 1103 O O . GLY A 1 140 ? -44.241 35.353 3.694 1.00 36.53 140 GLY A O 1
ATOM 1104 N N . ASN A 1 141 ? -43.021 36.347 5.298 1.00 34.62 141 ASN A N 1
ATOM 1105 C CA . ASN A 1 141 ? -44.137 36.678 6.173 1.00 34.62 141 ASN A CA 1
ATOM 1106 C C . ASN A 1 141 ? -44.139 38.201 6.351 1.00 34.62 141 ASN A C 1
ATOM 1108 O O . ASN A 1 141 ? -43.559 38.748 7.286 1.00 34.62 141 ASN A O 1
ATOM 1112 N N . PHE A 1 142 ? -44.728 38.893 5.372 1.00 48.94 142 PHE A N 1
ATOM 1113 C CA . PHE A 1 142 ? -45.051 40.312 5.486 1.00 48.94 142 PHE A CA 1
ATOM 1114 C C . PHE A 1 142 ? -46.242 40.459 6.429 1.00 48.94 142 PHE A C 1
ATOM 1116 O O . PHE A 1 142 ? -47.380 40.457 5.977 1.00 48.94 142 PHE A O 1
ATOM 1123 N N . ASP A 1 143 ? -45.963 40.620 7.716 1.00 38.12 143 ASP A N 1
ATOM 1124 C CA . ASP A 1 143 ? -46.874 41.268 8.654 1.00 38.12 143 ASP A CA 1
ATOM 1125 C C . ASP A 1 143 ? -46.042 42.198 9.543 1.00 38.12 143 ASP A C 1
ATOM 1127 O O . ASP A 1 143 ? -45.424 41.775 10.517 1.00 38.12 143 ASP A O 1
ATOM 1131 N N . MET A 1 144 ? -46.008 43.481 9.177 1.00 42.75 144 MET A N 1
ATOM 1132 C CA . MET A 1 144 ? -45.640 44.555 10.100 1.00 42.75 144 MET A CA 1
ATOM 1133 C C . MET A 1 144 ? -46.904 44.955 10.865 1.00 42.75 144 MET A C 1
ATOM 1135 O O . MET A 1 144 ? -47.896 45.360 10.247 1.00 42.75 144 MET A O 1
ATOM 1139 N N . PRO A 1 145 ? -46.869 44.878 12.200 1.00 38.47 145 PRO A N 1
ATOM 1140 C CA . PRO A 1 145 ? -47.062 46.100 12.967 1.00 38.47 145 PRO A CA 1
ATOM 1141 C C . PRO A 1 145 ? -46.007 46.295 14.065 1.00 38.47 145 PRO A C 1
ATOM 1143 O O . PRO A 1 145 ? -45.414 45.349 14.576 1.00 38.47 145 PRO A O 1
ATOM 1146 N N . ASP A 1 146 ? -45.806 47.574 14.364 1.00 42.78 146 ASP A N 1
ATOM 1147 C CA . ASP A 1 146 ? -44.714 48.192 15.111 1.00 42.78 146 ASP A CA 1
ATOM 1148 C C . ASP A 1 146 ? -44.579 47.796 16.597 1.00 42.78 146 ASP A C 1
ATOM 1150 O O . ASP A 1 146 ? -45.541 47.395 17.252 1.00 42.78 146 ASP A O 1
ATOM 1154 N N . ASP A 1 147 ? -43.365 48.052 17.103 1.00 41.03 147 ASP A N 1
ATOM 1155 C CA . ASP A 1 147 ? -42.920 48.138 18.503 1.00 41.03 147 ASP A CA 1
ATOM 1156 C C . ASP A 1 147 ? -42.731 46.827 19.297 1.00 41.03 147 ASP A C 1
ATOM 1158 O O . ASP A 1 147 ? -43.581 46.435 20.088 1.00 41.03 147 ASP A O 1
ATOM 1162 N N . ASP A 1 148 ? -41.538 46.220 19.196 1.00 31.64 148 ASP A N 1
ATOM 1163 C CA . ASP A 1 148 ? -40.656 46.061 20.369 1.00 31.64 148 ASP A CA 1
ATOM 1164 C C . ASP A 1 148 ? -39.232 45.617 19.972 1.00 31.64 148 ASP A C 1
ATOM 1166 O O . ASP A 1 148 ? -39.019 44.707 19.169 1.00 31.64 148 ASP A O 1
ATOM 1170 N N . MET A 1 149 ? -38.230 46.268 20.562 1.00 40.41 149 MET A N 1
ATOM 1171 C CA . MET A 1 149 ? -36.811 45.929 20.433 1.00 40.41 149 MET A CA 1
ATOM 1172 C C . MET A 1 149 ? -36.523 44.561 21.073 1.00 40.41 149 MET A C 1
ATOM 1174 O O . MET A 1 149 ? -36.428 44.454 22.295 1.00 40.41 149 MET A O 1
ATOM 1178 N N . GLY A 1 150 ? -36.313 43.520 20.263 1.00 28.16 150 GLY A N 1
ATOM 1179 C CA . GLY A 1 150 ? -35.908 42.211 20.777 1.00 28.16 150 GLY A CA 1
ATOM 1180 C C . GLY A 1 150 ? -35.571 41.178 19.703 1.00 28.16 150 GLY A C 1
ATOM 1181 O O . GLY A 1 150 ? -36.452 40.493 19.207 1.00 28.16 150 GLY A O 1
ATOM 1182 N N . GLY A 1 151 ? -34.275 41.020 19.413 1.00 28.00 151 GLY A N 1
ATOM 1183 C CA . GLY A 1 151 ? -33.687 39.781 18.887 1.00 28.00 151 GLY A CA 1
ATOM 1184 C C . GLY A 1 151 ? -34.156 39.315 17.507 1.00 28.00 151 GLY A C 1
ATOM 1185 O O . GLY A 1 151 ? -34.869 38.321 17.399 1.00 28.00 151 GLY A O 1
ATOM 1186 N N . VAL A 1 152 ? -33.643 39.934 16.441 1.00 24.05 152 VAL A N 1
ATOM 1187 C CA . VAL A 1 152 ? -33.593 39.264 15.134 1.00 24.05 152 VAL A CA 1
ATOM 1188 C C . VAL A 1 152 ? -32.496 38.201 15.206 1.00 24.05 152 VAL A C 1
ATOM 1190 O O . VAL A 1 152 ? -31.315 38.515 15.337 1.00 24.05 152 VAL A O 1
ATOM 1193 N N . SER A 1 153 ? -32.893 36.929 15.159 1.00 24.47 153 SER A N 1
ATOM 1194 C CA . SER A 1 153 ? -31.995 35.792 14.952 1.00 24.47 153 SER A CA 1
ATOM 1195 C C . SER A 1 153 ? -31.391 35.891 13.550 1.00 24.47 153 SER A C 1
ATOM 1197 O O . SER A 1 153 ? -31.955 35.374 12.587 1.00 24.47 153 SER A O 1
ATOM 1199 N N . ILE A 1 154 ? -30.247 36.561 13.435 1.00 25.42 154 ILE A N 1
ATOM 1200 C CA . ILE A 1 154 ? -29.421 36.537 12.229 1.00 25.42 154 ILE A CA 1
ATOM 1201 C C . ILE A 1 154 ? -28.935 35.095 12.045 1.00 25.42 154 ILE A C 1
ATOM 1203 O O . ILE A 1 154 ? -28.359 34.495 12.958 1.00 25.42 154 ILE A O 1
ATOM 1207 N N . ALA A 1 155 ? -29.226 34.526 10.876 1.00 24.83 155 ALA A N 1
ATOM 1208 C CA . ALA A 1 155 ? -28.734 33.226 10.448 1.00 24.83 155 ALA A CA 1
ATOM 1209 C C . ALA A 1 155 ? -27.227 33.110 10.728 1.00 24.83 155 ALA A C 1
ATOM 1211 O O . ALA A 1 155 ? -26.439 34.000 10.414 1.00 24.83 155 ALA A O 1
ATOM 1212 N N . THR A 1 156 ? -26.844 32.020 11.386 1.00 23.77 156 THR A N 1
ATOM 1213 C CA . THR A 1 156 ? -25.530 31.850 12.003 1.00 23.77 156 THR A CA 1
ATOM 1214 C C . THR A 1 156 ? -24.391 31.950 10.970 1.00 23.77 156 THR A C 1
ATOM 1216 O O . THR A 1 156 ? -24.436 31.234 9.960 1.00 23.77 156 THR A O 1
ATOM 1219 N N . PRO A 1 157 ? -23.344 32.765 11.218 1.00 27.92 157 PRO A N 1
ATOM 1220 C CA . PRO A 1 157 ? -22.301 33.051 10.239 1.00 27.92 157 PRO A CA 1
ATOM 1221 C C . PRO A 1 157 ? -21.520 31.813 9.787 1.00 27.92 157 PRO A C 1
ATOM 1223 O O . PRO A 1 157 ? -21.449 30.774 10.456 1.00 27.92 157 PRO A O 1
ATOM 1226 N N . CYS A 1 158 ? -20.930 31.954 8.608 1.00 26.14 158 CYS A N 1
ATOM 1227 C CA . CYS A 1 158 ? -19.995 31.047 7.964 1.00 26.14 158 CYS A CA 1
ATOM 1228 C C . CYS A 1 158 ? -18.883 30.606 8.938 1.00 26.14 158 CYS A C 1
ATOM 1230 O O . CYS A 1 158 ? -18.241 31.431 9.579 1.00 26.14 158 CYS A O 1
ATOM 1232 N N . LEU A 1 159 ? -18.620 29.300 9.035 1.00 26.81 159 LEU A N 1
ATOM 1233 C CA . LEU A 1 159 ? -17.450 28.770 9.746 1.00 26.81 159 LEU A CA 1
ATOM 1234 C C . LEU A 1 159 ? -16.201 29.056 8.891 1.00 26.81 159 LEU A C 1
ATOM 1236 O O . LEU A 1 159 ? -15.905 28.310 7.963 1.00 26.81 159 LEU A O 1
ATOM 1240 N N . GLN A 1 160 ? -15.505 30.160 9.167 1.00 31.14 160 GLN A N 1
ATOM 1241 C CA . GLN A 1 160 ? -14.258 30.546 8.497 1.00 31.14 160 GLN A CA 1
ATOM 1242 C C . GLN A 1 160 ? -13.045 29.953 9.232 1.00 31.14 160 GLN A C 1
ATOM 1244 O O . GLN A 1 160 ? -12.852 30.204 10.421 1.00 31.14 160 GLN A O 1
ATOM 1249 N N . GLN A 1 161 ? -12.192 29.196 8.537 1.00 27.05 161 GLN A N 1
ATOM 1250 C CA . GLN A 1 161 ? -10.839 28.868 9.005 1.00 27.05 161 GLN A CA 1
ATOM 1251 C C . GLN A 1 161 ? -9.810 29.479 8.047 1.00 27.05 161 GLN A C 1
ATOM 1253 O O . GLN A 1 161 ? -9.815 29.193 6.854 1.00 27.05 161 GLN A O 1
ATOM 1258 N N . VAL A 1 162 ? -8.942 30.334 8.592 1.00 26.17 162 VAL A N 1
ATOM 1259 C CA . VAL A 1 162 ? -7.855 31.036 7.893 1.00 26.17 162 VAL A CA 1
ATOM 1260 C C . VAL A 1 162 ? -6.532 30.335 8.226 1.00 26.17 162 VAL A C 1
ATOM 1262 O O . VAL A 1 162 ? -6.239 30.107 9.399 1.00 26.17 162 VAL A O 1
ATOM 1265 N N . PHE A 1 163 ? -5.717 30.012 7.218 1.00 30.86 163 PHE A N 1
ATOM 1266 C CA . PHE A 1 163 ? -4.367 29.445 7.379 1.00 30.86 163 PHE A CA 1
ATOM 1267 C C . PHE A 1 163 ? -3.315 30.411 6.783 1.00 30.86 163 PHE A C 1
ATOM 1269 O O . PHE A 1 163 ? -3.662 31.222 5.926 1.00 30.86 163 PHE A O 1
ATOM 1276 N N . THR A 1 164 ? -2.049 30.391 7.241 1.00 24.27 164 THR A N 1
ATOM 1277 C CA . THR A 1 164 ? -1.018 31.390 6.851 1.00 24.27 164 THR A CA 1
ATOM 1278 C C . THR A 1 164 ? 0.390 30.806 6.682 1.00 24.27 164 THR A C 1
ATOM 1280 O O . THR A 1 164 ? 1.016 30.414 7.659 1.00 24.27 164 THR A O 1
ATOM 1283 N N . TYR A 1 165 ? 0.986 30.913 5.490 1.00 25.91 165 TYR A N 1
ATOM 1284 C CA . TYR A 1 165 ? 2.327 30.414 5.170 1.00 25.91 165 TYR A CA 1
ATOM 1285 C C . TYR A 1 165 ? 3.292 31.592 5.080 1.00 25.91 165 TYR A C 1
ATOM 1287 O O . TYR A 1 165 ? 3.035 32.576 4.385 1.00 25.91 165 TYR A O 1
ATOM 1295 N N . LYS A 1 166 ? 4.424 31.504 5.780 1.00 28.11 166 LYS A N 1
ATOM 1296 C CA . LYS A 1 166 ? 5.459 32.540 5.781 1.00 28.11 166 LYS A CA 1
ATOM 1297 C C . LYS A 1 166 ? 6.727 31.949 5.179 1.00 28.11 166 LYS A C 1
ATOM 1299 O O . LYS A 1 166 ? 7.540 31.408 5.910 1.00 28.11 166 LYS A O 1
ATOM 1304 N N . HIS A 1 167 ? 6.827 31.995 3.850 1.00 26.31 167 HIS A N 1
ATOM 1305 C CA . HIS A 1 167 ? 8.022 32.334 3.062 1.00 26.31 167 HIS A CA 1
ATOM 1306 C C . HIS A 1 167 ? 7.715 32.098 1.566 1.00 26.31 167 HIS A C 1
ATOM 1308 O O . HIS A 1 167 ? 7.743 30.971 1.089 1.00 26.31 167 HIS A O 1
ATOM 1314 N N . GLN A 1 168 ? 7.467 33.211 0.865 1.00 25.58 168 GLN A N 1
ATOM 1315 C CA . GLN A 1 168 ? 7.013 33.393 -0.529 1.00 25.58 168 GLN A CA 1
ATOM 1316 C C . GLN A 1 168 ? 5.494 33.260 -0.777 1.00 25.58 168 GLN A C 1
ATOM 1318 O O . GLN A 1 168 ? 4.871 32.335 -0.258 1.00 25.58 168 GLN A O 1
ATOM 1323 N N . PRO A 1 169 ? 4.883 34.232 -1.494 1.00 34.47 169 PRO A N 1
ATOM 1324 C CA . PRO A 1 169 ? 3.436 34.364 -1.598 1.00 34.47 169 PRO A CA 1
ATOM 1325 C C . PRO A 1 169 ? 2.937 33.453 -2.715 1.00 34.47 169 PRO A C 1
ATOM 1327 O O . PRO A 1 169 ? 3.541 33.458 -3.781 1.00 34.47 169 PRO A O 1
ATOM 1330 N N . GLN A 1 170 ? 1.871 32.689 -2.476 1.00 32.78 170 GLN A N 1
ATOM 1331 C CA . GLN A 1 170 ? 0.830 32.321 -3.450 1.00 32.78 170 GLN A CA 1
ATOM 1332 C C . GLN A 1 170 ? 0.022 31.129 -2.911 1.00 32.78 170 GLN A C 1
ATOM 1334 O O . GLN A 1 170 ? 0.555 30.046 -2.691 1.00 32.78 170 GLN A O 1
ATOM 1339 N N . LEU A 1 171 ? -1.285 31.377 -2.789 1.00 25.75 171 LEU A N 1
ATOM 1340 C CA . LEU A 1 171 ? -2.404 30.476 -2.505 1.00 25.75 171 LEU A CA 1
ATOM 1341 C C . LEU A 1 171 ? -2.674 30.015 -1.065 1.00 25.75 171 LEU A C 1
ATOM 1343 O O . LEU A 1 171 ? -1.974 29.182 -0.496 1.00 25.75 171 LEU A O 1
ATOM 1347 N N . PHE A 1 172 ? -3.825 30.480 -0.565 1.00 32.34 172 PHE A N 1
ATOM 1348 C CA . PHE A 1 172 ? -4.627 29.808 0.451 1.00 32.34 172 PHE A CA 1
ATOM 1349 C C . PHE A 1 172 ? -5.905 29.238 -0.167 1.00 32.34 172 PHE A C 1
ATOM 1351 O O . PHE A 1 172 ? -6.505 29.832 -1.060 1.00 32.34 172 PHE A O 1
ATOM 1358 N N . ALA A 1 173 ? -6.255 28.035 0.284 1.00 28.66 173 ALA A N 1
ATOM 1359 C CA . ALA A 1 173 ? -7.313 27.195 -0.248 1.00 28.66 173 ALA A CA 1
ATOM 1360 C C . ALA A 1 173 ? -8.698 27.528 0.336 1.00 28.66 173 ALA A C 1
ATOM 1362 O O . ALA A 1 173 ? -8.839 27.738 1.536 1.00 28.66 173 ALA A O 1
ATOM 1363 N N . LEU A 1 174 ? -9.686 27.490 -0.562 1.00 29.72 174 LEU A N 1
ATOM 1364 C CA . LEU A 1 174 ? -11.020 26.896 -0.446 1.00 29.72 174 LEU A CA 1
ATOM 1365 C C . LEU A 1 174 ? -11.856 27.160 0.827 1.00 29.72 174 LEU A C 1
ATOM 1367 O O . LEU A 1 174 ? -11.741 26.465 1.835 1.00 29.72 174 LEU A O 1
ATOM 1371 N N . SER A 1 175 ? -12.821 28.077 0.709 1.00 27.19 175 SER A N 1
ATOM 1372 C CA . SER A 1 175 ? -14.020 28.079 1.554 1.00 27.19 175 SER A CA 1
ATOM 1373 C C . SER A 1 175 ? -14.954 26.958 1.084 1.00 27.19 175 SER A C 1
ATOM 1375 O O . SER A 1 175 ? -15.439 26.994 -0.045 1.00 27.19 175 SER A O 1
ATOM 1377 N N . LEU A 1 176 ? -15.190 25.953 1.929 1.00 32.25 176 LEU A N 1
ATOM 1378 C CA . LEU A 1 176 ? -16.220 24.934 1.721 1.00 32.25 176 LEU A CA 1
ATOM 1379 C C . LEU A 1 176 ? -17.211 25.007 2.879 1.00 32.25 176 LEU A C 1
ATOM 1381 O O . LEU A 1 176 ? -16.904 24.573 3.990 1.00 32.25 176 LEU A O 1
ATOM 1385 N N . ARG A 1 177 ? -18.420 25.502 2.611 1.00 29.98 177 ARG A N 1
ATOM 1386 C CA . ARG A 1 177 ? -19.589 25.168 3.426 1.00 29.98 177 ARG A CA 1
ATOM 1387 C C . ARG A 1 177 ? -20.609 24.483 2.523 1.00 29.98 177 ARG A C 1
ATOM 1389 O O . ARG A 1 177 ? -21.166 25.099 1.624 1.00 29.98 177 ARG A O 1
ATOM 1396 N N . CYS A 1 178 ? -20.818 23.200 2.777 1.00 30.92 178 CYS A N 1
ATOM 1397 C CA . CYS A 1 178 ? -22.065 22.513 2.482 1.00 30.92 178 CYS A CA 1
ATOM 1398 C C . CYS A 1 178 ? -22.662 22.158 3.842 1.00 30.92 178 CYS A C 1
ATOM 1400 O O . CYS A 1 178 ? -21.954 21.609 4.685 1.00 30.92 178 CYS A O 1
ATOM 1402 N N . ASP A 1 179 ? -23.955 22.400 4.051 1.00 33.91 179 ASP A N 1
ATOM 1403 C CA . ASP A 1 179 ? -24.676 22.012 5.280 1.00 33.91 179 ASP A CA 1
ATOM 1404 C C . ASP A 1 179 ? -24.669 20.489 5.534 1.00 33.91 179 ASP A C 1
ATOM 1406 O O . ASP A 1 179 ? -25.108 20.009 6.577 1.00 33.91 179 ASP A O 1
ATOM 1410 N N . PHE A 1 180 ? -24.109 19.732 4.587 1.00 33.50 180 PHE A N 1
ATOM 1411 C CA . PHE A 1 180 ? -23.996 18.284 4.559 1.00 33.50 180 PHE A CA 1
ATOM 1412 C C . PHE A 1 180 ? -22.551 17.774 4.611 1.00 33.50 180 PHE A C 1
ATOM 1414 O O . PHE A 1 180 ? -22.360 16.572 4.476 1.00 33.50 180 PHE A O 1
ATOM 1421 N N . ALA A 1 181 ? -21.526 18.614 4.814 1.00 34.72 181 ALA A N 1
ATOM 1422 C CA . ALA A 1 181 ? -20.172 18.115 5.053 1.00 34.72 181 ALA A CA 1
ATOM 1423 C C . ALA A 1 181 ? -19.246 19.089 5.800 1.00 34.72 181 ALA A C 1
ATOM 1425 O O . ALA A 1 181 ? -19.383 20.300 5.676 1.00 34.72 181 ALA A O 1
ATOM 1426 N N . TRP A 1 182 ? -18.249 18.577 6.533 1.00 41.22 182 TRP A N 1
ATOM 1427 C CA . TRP A 1 182 ? -17.136 19.401 7.044 1.00 41.22 182 TRP A CA 1
ATOM 1428 C C . TRP A 1 182 ? -15.783 18.771 6.733 1.00 41.22 182 TRP A C 1
ATOM 1430 O O . TRP A 1 182 ? -15.661 17.556 6.713 1.00 41.22 182 TRP A O 1
ATOM 1440 N N . VAL A 1 183 ? -14.751 19.573 6.486 1.00 41.53 183 VAL A N 1
ATOM 1441 C CA . VAL A 1 183 ? -13.427 19.056 6.120 1.00 41.53 183 VAL A CA 1
ATOM 1442 C C . VAL A 1 183 ? -12.507 19.045 7.340 1.00 41.53 183 VAL A C 1
ATOM 1444 O O . VAL A 1 183 ? -12.282 20.090 7.944 1.00 41.53 183 VAL A O 1
ATOM 1447 N N . ALA A 1 184 ? -11.970 17.883 7.712 1.00 44.31 184 ALA A N 1
ATOM 1448 C CA . ALA A 1 184 ? -10.909 17.767 8.707 1.00 44.31 184 ALA A CA 1
ATOM 1449 C C . ALA A 1 184 ? -9.555 17.623 8.018 1.00 44.31 184 ALA A C 1
ATOM 1451 O O . ALA A 1 184 ? -9.372 16.762 7.161 1.00 44.31 184 ALA A O 1
ATOM 1452 N N . LEU A 1 185 ? -8.579 18.428 8.414 1.00 45.91 185 LEU A N 1
ATOM 1453 C CA . LEU A 1 185 ? -7.200 18.218 7.993 1.00 45.91 185 LEU A CA 1
ATOM 1454 C C . LEU A 1 185 ? -6.572 17.165 8.903 1.00 45.91 185 LEU A C 1
ATOM 1456 O O . LEU A 1 185 ? -6.666 17.271 10.122 1.00 45.91 185 LEU A O 1
ATOM 1460 N N . LEU A 1 186 ? -5.929 16.153 8.336 1.00 44.38 186 LEU A N 1
ATOM 1461 C CA . LEU A 1 186 ? -5.104 15.206 9.069 1.00 44.38 186 LEU A CA 1
ATOM 1462 C C . LEU A 1 186 ? -3.647 15.449 8.728 1.00 44.38 186 LEU A C 1
ATOM 1464 O O . LEU A 1 186 ? -3.280 15.561 7.563 1.00 44.38 186 LEU A O 1
ATOM 1468 N N . HIS A 1 187 ? -2.801 15.453 9.745 1.00 49.09 187 HIS A N 1
ATOM 1469 C CA . HIS A 1 187 ? -1.366 15.379 9.561 1.00 49.09 187 HIS A CA 1
ATOM 1470 C C . HIS A 1 187 ? -0.901 14.030 10.071 1.00 49.09 187 HIS A C 1
ATOM 1472 O O . HIS A 1 187 ? -1.189 13.679 11.216 1.00 49.09 187 HIS A O 1
ATOM 1478 N N . LYS A 1 188 ? -0.196 13.269 9.227 1.00 48.88 188 LYS A N 1
ATOM 1479 C CA . LYS A 1 188 ? 0.367 11.966 9.630 1.00 48.88 188 LYS A CA 1
ATOM 1480 C C . LYS A 1 188 ? -0.714 10.976 10.096 1.00 48.88 188 LYS A C 1
ATOM 1482 O O . LYS A 1 188 ? -0.494 10.148 10.973 1.00 48.88 188 LYS A O 1
ATOM 1487 N N . GLY A 1 189 ? -1.919 11.093 9.528 1.00 44.19 189 GLY A N 1
ATOM 1488 C CA . GLY A 1 189 ? -3.071 10.257 9.876 1.00 44.19 189 GLY A CA 1
ATOM 1489 C C . GLY A 1 189 ? -3.821 10.643 11.156 1.00 44.19 189 GLY A C 1
ATOM 1490 O O . GLY A 1 189 ? -4.765 9.942 11.519 1.00 44.19 189 GLY A O 1
ATOM 1491 N N . ILE A 1 190 ? -3.437 11.742 11.816 1.00 45.16 190 ILE A N 1
ATOM 1492 C CA . ILE A 1 190 ? -4.080 12.272 13.025 1.00 45.16 190 ILE A CA 1
ATOM 1493 C C . ILE A 1 190 ? -4.805 13.574 12.679 1.00 45.16 190 ILE A C 1
ATOM 1495 O O . ILE A 1 190 ? -4.233 14.469 12.057 1.00 45.16 190 ILE A O 1
ATOM 1499 N N . GLU A 1 191 ? -6.065 13.689 13.096 1.00 46.44 191 GLU A N 1
ATOM 1500 C CA . GLU A 1 191 ? -6.893 14.883 12.900 1.00 46.44 191 GLU A CA 1
ATOM 1501 C C . GLU A 1 191 ? -6.274 16.122 13.581 1.00 46.44 191 GLU A C 1
ATOM 1503 O O . GLU A 1 191 ? -6.060 16.148 14.798 1.00 46.44 191 GLU A O 1
ATOM 1508 N N . LEU A 1 192 ? -6.016 17.173 12.803 1.00 50.47 192 LEU A N 1
ATOM 1509 C CA . LEU A 1 192 ? -5.503 18.454 13.272 1.00 50.47 192 LEU A CA 1
ATOM 1510 C C . LEU A 1 192 ? -6.610 19.217 14.003 1.00 50.47 192 LEU A C 1
ATOM 1512 O O . LEU A 1 192 ? -7.491 19.812 13.386 1.00 50.47 192 LEU A O 1
ATOM 1516 N N . ARG A 1 193 ? -6.563 19.227 15.338 1.00 43.12 193 ARG A N 1
ATOM 1517 C CA . ARG A 1 193 ? -7.520 19.978 16.163 1.00 43.12 193 ARG A CA 1
ATOM 1518 C C . ARG A 1 193 ? -6.878 21.208 16.804 1.00 43.12 193 ARG A C 1
ATOM 1520 O O . ARG A 1 193 ? -6.163 21.095 17.793 1.00 43.12 193 ARG A O 1
ATOM 1527 N N . GLY A 1 194 ? -7.188 22.378 16.243 1.00 44.09 194 GLY A N 1
ATOM 1528 C CA . GLY A 1 194 ? -7.488 23.628 16.961 1.00 44.09 194 GLY A CA 1
ATOM 1529 C C . GLY A 1 194 ? -6.464 24.275 17.904 1.00 44.09 194 GLY A C 1
ATOM 1530 O O . GLY A 1 194 ? -6.845 25.223 18.578 1.00 44.09 194 GLY A O 1
ATOM 1531 N N . ALA A 1 195 ? -5.209 23.831 17.989 1.00 32.22 195 ALA A N 1
ATOM 1532 C CA . ALA A 1 195 ? -4.232 24.451 18.902 1.00 32.22 195 ALA A CA 1
ATOM 1533 C C . ALA A 1 195 ? -2.929 24.915 18.235 1.00 32.22 195 ALA A C 1
ATOM 1535 O O . ALA A 1 195 ? -2.221 25.748 18.797 1.00 32.22 195 ALA A O 1
ATOM 1536 N N . PHE A 1 196 ? -2.608 24.406 17.044 1.00 36.59 196 PHE A N 1
ATOM 1537 C CA . PHE A 1 196 ? -1.369 24.728 16.344 1.00 36.59 196 PHE A CA 1
ATOM 1538 C C . PHE A 1 196 ? -1.643 25.036 14.869 1.00 36.59 196 PHE A C 1
ATOM 1540 O O . PHE A 1 196 ? -2.425 24.312 14.247 1.00 36.59 196 PHE A O 1
ATOM 1547 N N . PRO A 1 197 ? -0.997 26.069 14.299 1.00 42.62 197 PRO A N 1
ATOM 1548 C CA . PRO A 1 197 ? -1.057 26.341 12.867 1.00 42.62 197 PRO A CA 1
ATOM 1549 C C . PRO A 1 197 ? -0.547 25.127 12.070 1.00 42.62 197 PRO A C 1
ATOM 1551 O O . PRO A 1 197 ? 0.346 24.418 12.546 1.00 42.62 197 PRO A O 1
ATOM 1554 N N . VAL A 1 198 ? -1.069 24.877 10.862 1.00 41.31 198 VAL A N 1
ATOM 1555 C CA . VAL A 1 198 ? -0.601 23.792 9.965 1.00 41.31 198 VAL A CA 1
ATOM 1556 C C . VAL A 1 198 ? 0.919 23.882 9.749 1.00 41.31 198 VAL A C 1
ATOM 1558 O O . VAL A 1 198 ? 1.624 22.882 9.626 1.00 41.31 198 VAL A O 1
ATOM 1561 N N . GLU A 1 199 ? 1.460 25.090 9.835 1.00 42.72 199 GLU A N 1
ATOM 1562 C CA . GLU A 1 199 ? 2.874 25.425 9.770 1.00 42.72 199 GLU A CA 1
ATOM 1563 C C . GLU A 1 199 ? 3.703 24.765 10.882 1.00 42.72 199 GLU A C 1
ATOM 1565 O O . GLU A 1 199 ? 4.848 24.413 10.635 1.00 42.72 199 GLU A O 1
ATOM 1570 N N . HIS A 1 200 ? 3.154 24.514 12.076 1.00 44.25 200 HIS A N 1
ATOM 1571 C CA . HIS A 1 200 ? 3.841 23.746 13.130 1.00 44.25 200 HIS A CA 1
ATOM 1572 C C . HIS A 1 200 ? 4.199 22.325 12.663 1.00 44.25 200 HIS A C 1
ATOM 1574 O O . HIS A 1 200 ? 5.212 21.742 13.063 1.00 44.25 200 HIS A O 1
ATOM 1580 N N . TYR A 1 201 ? 3.344 21.772 11.808 1.00 43.75 201 TYR A N 1
ATOM 1581 C CA . TYR A 1 201 ? 3.437 20.430 11.262 1.00 43.75 201 TYR A CA 1
ATOM 1582 C C . TYR A 1 201 ? 4.256 20.407 9.959 1.00 43.75 201 TYR A C 1
ATOM 1584 O O . TYR A 1 201 ? 5.064 19.499 9.757 1.00 43.75 201 TYR A O 1
ATOM 1592 N N . LEU A 1 202 ? 4.146 21.459 9.135 1.00 41.25 202 LEU A N 1
ATOM 1593 C CA . LEU A 1 202 ? 4.951 21.674 7.922 1.00 41.25 202 LEU A CA 1
ATOM 1594 C C . LEU A 1 202 ? 6.407 22.084 8.213 1.00 41.25 202 LEU A C 1
ATOM 1596 O O . LEU A 1 202 ? 7.300 21.702 7.471 1.00 41.25 202 LEU A O 1
ATOM 1600 N N . GLN A 1 203 ? 6.692 22.823 9.289 1.00 40.56 203 GLN A N 1
ATOM 1601 C CA . GLN A 1 203 ? 8.059 23.251 9.650 1.00 40.56 203 GLN A CA 1
ATOM 1602 C C . GLN A 1 203 ? 8.973 22.082 10.041 1.00 40.56 203 GLN A C 1
ATOM 1604 O O . GLN A 1 203 ? 10.195 22.215 10.027 1.00 40.56 203 GLN A O 1
ATOM 1609 N N . LYS A 1 204 ? 8.388 20.933 10.398 1.00 41.34 204 LYS A N 1
ATOM 1610 C CA . LYS A 1 204 ? 9.114 19.675 10.624 1.00 41.34 204 LYS A CA 1
ATOM 1611 C C . LYS A 1 204 ? 9.281 18.857 9.343 1.00 41.34 204 LYS A C 1
ATOM 1613 O O . LYS A 1 204 ? 9.946 17.823 9.394 1.00 41.34 204 LYS A O 1
ATOM 1618 N N . ALA A 1 205 ? 8.679 19.287 8.234 1.00 36.06 205 ALA A N 1
ATOM 1619 C CA . ALA A 1 205 ? 8.832 18.633 6.951 1.00 36.06 205 ALA A CA 1
ATOM 1620 C C . ALA A 1 205 ? 10.202 18.946 6.358 1.00 36.06 205 ALA A C 1
ATOM 1622 O O . ALA A 1 205 ? 10.629 20.097 6.281 1.00 36.06 205 ALA A O 1
ATOM 1623 N N . THR A 1 206 ? 10.888 17.904 5.920 1.00 39.38 206 THR A N 1
ATOM 1624 C CA . THR A 1 206 ? 12.152 17.994 5.189 1.00 39.38 206 THR A CA 1
ATOM 1625 C C . THR A 1 206 ? 11.965 17.354 3.816 1.00 39.38 206 THR A C 1
ATOM 1627 O O . THR A 1 206 ? 10.958 16.688 3.579 1.00 39.38 206 THR A O 1
ATOM 1630 N N . GLN A 1 207 ? 12.938 17.499 2.910 1.00 34.88 207 GLN A N 1
ATOM 1631 C CA . GLN A 1 207 ? 12.949 16.715 1.663 1.00 34.88 207 GLN A CA 1
ATOM 1632 C C . GLN A 1 207 ? 12.866 15.196 1.919 1.00 34.88 207 GLN A C 1
ATOM 1634 O O . GLN A 1 207 ? 12.366 14.468 1.071 1.00 34.88 207 GLN A O 1
ATOM 1639 N N . GLU A 1 208 ? 13.307 14.732 3.092 1.00 31.11 208 GLU A N 1
ATOM 1640 C CA . GLU A 1 208 ? 13.303 13.321 3.504 1.00 31.11 208 GLU A CA 1
ATOM 1641 C C . GLU A 1 208 ? 12.008 12.890 4.223 1.00 31.11 208 GLU A C 1
ATOM 1643 O O . GLU A 1 208 ? 11.714 11.702 4.310 1.00 31.11 208 GLU A O 1
ATOM 1648 N N . SER A 1 209 ? 11.212 13.835 4.734 1.00 39.16 209 SER A N 1
ATOM 1649 C CA . SER A 1 209 ? 9.924 13.572 5.387 1.00 39.16 209 SER A CA 1
ATOM 1650 C C . SER A 1 209 ? 8.938 14.685 5.017 1.00 39.16 209 SER A C 1
ATOM 1652 O O . SER A 1 209 ? 8.759 15.614 5.813 1.00 39.16 209 SER A O 1
ATOM 1654 N N . PRO A 1 210 ? 8.301 14.626 3.833 1.00 39.94 210 PRO A N 1
ATOM 1655 C CA . PRO A 1 210 ? 7.319 15.624 3.433 1.00 39.94 210 PRO A CA 1
ATOM 1656 C C . PRO A 1 210 ? 6.153 15.637 4.425 1.00 39.94 210 PRO A C 1
ATOM 1658 O O . PRO A 1 210 ? 5.784 14.607 4.994 1.00 39.94 210 PRO A O 1
ATOM 1661 N N . ALA A 1 211 ? 5.571 16.810 4.663 1.00 41.78 211 ALA A N 1
ATOM 1662 C CA . ALA A 1 211 ? 4.365 16.872 5.465 1.00 41.78 211 ALA A CA 1
ATOM 1663 C C . ALA A 1 211 ? 3.206 16.293 4.664 1.00 41.78 211 ALA A C 1
ATOM 1665 O O . ALA A 1 211 ? 2.759 16.858 3.669 1.00 41.78 211 ALA A O 1
ATOM 1666 N N . GLU A 1 212 ? 2.714 15.160 5.137 1.00 41.06 212 GLU A N 1
ATOM 1667 C CA . GLU A 1 212 ? 1.506 14.548 4.625 1.00 41.06 212 GLU A CA 1
ATOM 1668 C C . GLU A 1 212 ? 0.317 15.226 5.303 1.00 41.06 212 GLU A C 1
ATOM 1670 O O . GLU A 1 212 ? 0.046 14.997 6.487 1.00 41.06 212 GLU A O 1
ATOM 1675 N N . ILE A 1 213 ? -0.329 16.129 4.567 1.00 44.06 213 ILE A N 1
ATOM 1676 C CA . ILE A 1 213 ? -1.608 16.717 4.950 1.00 44.06 213 ILE A CA 1
ATOM 1677 C C . ILE A 1 213 ? -2.667 16.023 4.109 1.00 44.06 213 ILE A C 1
ATOM 1679 O O . ILE A 1 213 ? -2.780 16.258 2.908 1.00 44.06 213 ILE A O 1
ATOM 1683 N N . GLN A 1 214 ? -3.413 15.137 4.750 1.00 42.62 214 GLN A N 1
ATOM 1684 C CA . GLN A 1 214 ? -4.610 14.552 4.170 1.00 42.62 214 GLN A CA 1
ATOM 1685 C C . GLN A 1 214 ? -5.785 15.456 4.537 1.00 42.62 214 GLN A C 1
ATOM 1687 O O . GLN A 1 214 ? -5.789 16.082 5.595 1.00 42.62 214 GLN A O 1
ATOM 1692 N N . TYR A 1 215 ? -6.786 15.543 3.677 1.00 40.28 215 TYR A N 1
ATOM 1693 C CA . TYR A 1 215 ? -8.043 16.197 4.006 1.00 40.28 215 TYR A CA 1
ATOM 1694 C C . TYR A 1 215 ? -9.136 15.138 3.999 1.00 40.28 215 TYR A C 1
ATOM 1696 O O . TYR A 1 215 ? -9.142 14.222 3.181 1.00 40.28 215 TYR A O 1
ATOM 1704 N N . LEU A 1 216 ? -10.041 15.250 4.953 1.00 39.12 216 LEU A N 1
ATOM 1705 C CA . LEU A 1 216 ? -11.155 14.348 5.138 1.00 39.12 216 LEU A CA 1
ATOM 1706 C C . LEU A 1 216 ? -12.422 15.155 4.992 1.00 39.12 216 LEU A C 1
ATOM 1708 O O . LEU A 1 216 ? -12.764 15.937 5.871 1.00 39.12 216 LEU A O 1
ATOM 1712 N N . VAL A 1 217 ? -13.126 14.948 3.887 1.00 40.84 217 VAL A N 1
ATOM 1713 C CA . VAL A 1 217 ? -14.473 15.477 3.714 1.00 40.84 217 VAL A CA 1
ATOM 1714 C C . VAL A 1 217 ? -15.412 14.592 4.527 1.00 40.84 217 VAL A C 1
ATOM 1716 O O . VAL A 1 217 ? -15.740 13.469 4.150 1.00 40.84 217 VAL A O 1
ATOM 1719 N N . HIS A 1 218 ? -15.836 15.070 5.688 1.00 42.47 218 HIS A N 1
ATOM 1720 C CA . HIS A 1 218 ? -16.911 14.457 6.444 1.00 42.47 218 HIS A CA 1
ATOM 1721 C C . HIS A 1 218 ? -18.232 14.727 5.749 1.00 42.47 218 HIS A C 1
ATOM 1723 O O . HIS A 1 218 ? -18.964 15.609 6.172 1.00 42.47 218 HIS A O 1
ATOM 1729 N N . ASN A 1 219 ? -18.561 13.947 4.727 1.00 38.53 219 ASN A N 1
ATOM 1730 C CA . ASN A 1 219 ? -19.923 13.883 4.222 1.00 38.53 219 ASN A CA 1
ATOM 1731 C C . ASN A 1 219 ? -20.863 13.413 5.354 1.00 38.53 219 ASN A C 1
ATOM 1733 O O . ASN A 1 219 ? -20.704 12.321 5.899 1.00 38.53 219 ASN A O 1
ATOM 1737 N N . LEU A 1 220 ? -21.869 14.220 5.694 1.00 40.06 220 LEU A N 1
ATOM 1738 C CA . LEU A 1 220 ? -23.023 13.870 6.536 1.00 40.06 220 LEU A CA 1
ATOM 1739 C C . LEU A 1 220 ? -23.907 12.784 5.886 1.00 40.06 220 LEU A C 1
ATOM 1741 O O . LEU A 1 220 ? -24.925 12.407 6.453 1.00 40.06 220 LEU A O 1
ATOM 1745 N N . GLY A 1 221 ? -23.503 12.247 4.729 1.00 35.59 221 GLY A N 1
ATOM 1746 C CA . GLY A 1 221 ? -24.131 11.111 4.051 1.00 35.59 221 GLY A CA 1
ATOM 1747 C C . GLY A 1 221 ? -23.757 9.726 4.596 1.00 35.59 221 GLY A C 1
ATOM 1748 O O . GLY A 1 221 ? -24.306 8.736 4.127 1.00 35.59 221 GLY A O 1
ATOM 1749 N N . GLY A 1 222 ? -22.846 9.625 5.570 1.00 40.22 222 GLY A N 1
ATOM 1750 C CA . GLY A 1 222 ? -22.716 8.419 6.394 1.00 40.22 222 GLY A CA 1
ATOM 1751 C C . GLY A 1 222 ? -23.619 8.550 7.614 1.00 40.22 222 GLY A C 1
ATOM 1752 O O . GLY A 1 222 ? -23.578 9.589 8.272 1.00 40.22 222 GLY A O 1
ATOM 1753 N N . ASP A 1 223 ? -24.419 7.530 7.924 1.00 42.19 223 ASP A N 1
ATOM 1754 C CA . ASP A 1 223 ? -25.321 7.530 9.079 1.00 42.19 223 ASP A CA 1
ATOM 1755 C C . ASP A 1 223 ? -24.532 7.659 10.402 1.00 42.19 223 ASP A C 1
ATOM 1757 O O . ASP A 1 223 ? -24.169 6.686 11.066 1.00 42.19 223 ASP A O 1
ATOM 1761 N N . ARG A 1 224 ? -24.231 8.905 10.794 1.00 44.25 224 ARG A N 1
ATOM 1762 C CA . ARG A 1 224 ? -23.544 9.263 12.044 1.00 44.25 224 ARG A CA 1
ATOM 1763 C C . ARG A 1 224 ? -24.370 8.934 13.284 1.00 44.25 224 ARG A C 1
ATOM 1765 O O . ARG A 1 224 ? -23.835 9.080 14.385 1.00 44.25 224 ARG A O 1
ATOM 1772 N N . SER A 1 225 ? -25.611 8.448 13.140 1.00 44.12 225 SER A N 1
ATOM 1773 C CA . SER A 1 225 ? -26.365 7.888 14.268 1.00 44.12 225 SER A CA 1
ATOM 1774 C C . SER A 1 225 ? -25.587 6.772 14.979 1.00 44.12 225 SER A C 1
ATOM 1776 O O . SER A 1 225 ? -25.803 6.534 16.167 1.00 44.12 225 SER A O 1
ATOM 1778 N N . LYS A 1 226 ? -24.613 6.160 14.286 1.00 47.75 226 LYS A N 1
ATOM 1779 C CA . LYS A 1 226 ? -23.743 5.094 14.783 1.00 47.75 226 LYS A CA 1
ATOM 1780 C C . LYS A 1 226 ? -22.302 5.541 15.071 1.00 47.75 226 LYS A C 1
ATOM 1782 O O . LYS A 1 226 ? -21.347 4.818 14.810 1.00 47.75 226 LYS A O 1
ATOM 1787 N N . THR A 1 227 ? -22.094 6.746 15.597 1.00 53.81 227 THR A N 1
ATOM 1788 C CA . THR A 1 227 ? -20.773 7.161 16.111 1.00 53.81 227 THR A CA 1
ATOM 1789 C C . THR A 1 227 ? -20.918 7.787 17.491 1.00 53.81 227 THR A C 1
ATOM 1791 O O . THR A 1 227 ? -21.732 8.683 17.695 1.00 53.81 227 THR A O 1
ATOM 1794 N N . ALA A 1 228 ? -20.145 7.298 18.462 1.00 61.06 228 ALA A N 1
ATOM 1795 C CA . ALA A 1 228 ? -20.122 7.842 19.816 1.00 61.06 228 ALA A CA 1
ATOM 1796 C C . ALA A 1 228 ? -18.930 8.792 19.983 1.00 61.06 228 ALA A C 1
ATOM 1798 O O . ALA A 1 228 ? -17.991 8.786 19.186 1.00 61.06 228 ALA A O 1
ATOM 1799 N N . LYS A 1 229 ? -18.932 9.588 21.061 1.00 67.19 229 LYS A N 1
ATOM 1800 C CA . LYS A 1 229 ? -17.882 10.584 21.343 1.00 67.19 229 LYS A CA 1
ATOM 1801 C C . LYS A 1 229 ? -16.461 10.011 21.217 1.00 67.19 229 LYS A C 1
ATOM 1803 O O . LYS A 1 229 ? -15.587 10.705 20.699 1.00 67.19 229 LYS A O 1
ATOM 1808 N N . ASP A 1 230 ? -16.254 8.751 21.610 1.00 80.00 230 ASP A N 1
ATOM 1809 C CA . ASP A 1 230 ? -14.935 8.105 21.690 1.00 80.00 230 ASP A CA 1
ATOM 1810 C C . ASP A 1 230 ? -14.806 6.776 20.923 1.00 80.00 230 ASP A C 1
ATOM 1812 O O . ASP A 1 230 ? -13.778 6.110 21.035 1.00 80.00 230 ASP A O 1
ATOM 1816 N N . VAL A 1 231 ? -15.810 6.395 20.124 1.00 86.19 231 VAL A N 1
ATOM 1817 C CA . VAL A 1 231 ? -15.819 5.125 19.378 1.00 86.19 231 VAL A CA 1
ATOM 1818 C C . VAL A 1 231 ? -16.421 5.304 17.984 1.00 86.19 231 VAL A C 1
ATOM 1820 O O . VAL A 1 231 ? -17.495 5.892 17.846 1.00 86.19 231 VAL A O 1
ATOM 1823 N N . GLY A 1 232 ? -15.756 4.756 16.964 1.00 85.38 232 GLY A N 1
ATOM 1824 C CA . GLY A 1 232 ? -16.321 4.622 15.619 1.00 85.38 232 GLY A CA 1
ATOM 1825 C C . GLY A 1 232 ? -15.324 4.103 14.584 1.00 85.38 232 GLY A C 1
ATOM 1826 O O . GLY A 1 232 ? -14.114 4.116 14.817 1.00 85.38 232 GLY A O 1
ATOM 1827 N N . MET A 1 233 ? -15.835 3.655 13.436 1.00 87.88 233 MET A N 1
ATOM 1828 C CA . MET A 1 233 ? -15.028 3.299 12.267 1.00 87.88 233 MET A CA 1
ATOM 1829 C C . MET A 1 233 ? -15.764 3.600 10.962 1.00 87.88 233 MET A C 1
ATOM 1831 O O . MET A 1 233 ? -16.970 3.389 10.8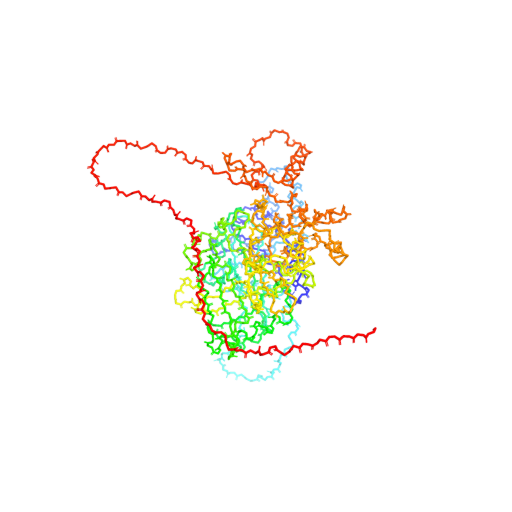78 1.00 87.88 233 MET A O 1
ATOM 1835 N N . TYR A 1 234 ? -15.046 4.083 9.950 1.00 84.69 234 TYR A N 1
ATOM 1836 C CA . TYR A 1 234 ? -15.579 4.284 8.599 1.00 84.69 234 TYR A CA 1
ATOM 1837 C C . TYR A 1 234 ? -14.480 4.164 7.538 1.00 84.69 234 TYR A C 1
ATOM 1839 O O . TYR A 1 234 ? -13.296 4.360 7.818 1.00 84.69 234 TYR A O 1
ATOM 1847 N N . VAL A 1 235 ? -14.884 3.833 6.312 1.00 83.25 235 VAL A N 1
ATOM 1848 C CA . VAL A 1 235 ? -13.994 3.720 5.147 1.00 83.25 235 VAL A CA 1
ATOM 1849 C C . VAL A 1 235 ? -13.462 5.095 4.744 1.00 83.25 235 VAL A C 1
ATOM 1851 O O . VAL A 1 235 ? -14.210 6.073 4.709 1.00 83.25 235 VAL A O 1
ATOM 1854 N N . ALA A 1 236 ? -12.177 5.166 4.411 1.00 76.69 236 ALA A N 1
ATOM 1855 C CA . ALA A 1 236 ? -11.560 6.368 3.871 1.00 76.69 236 ALA A CA 1
ATOM 1856 C C . ALA A 1 236 ? -11.993 6.574 2.404 1.00 76.69 236 ALA A C 1
ATOM 1858 O O . ALA A 1 236 ? -11.748 5.719 1.553 1.00 76.69 236 ALA A O 1
ATOM 1859 N N . GLN A 1 237 ? -12.658 7.696 2.107 1.00 68.44 237 GLN A N 1
ATOM 1860 C CA . GLN A 1 237 ? -13.347 7.920 0.822 1.00 68.44 237 GLN A CA 1
ATOM 1861 C C . GLN A 1 237 ? -12.410 7.960 -0.394 1.00 68.44 237 GLN A C 1
ATOM 1863 O O . GLN A 1 237 ? -12.842 7.684 -1.509 1.00 68.44 237 GLN A O 1
ATOM 1868 N N . GLN A 1 238 ? -11.126 8.257 -0.188 1.00 66.31 238 GLN A N 1
ATOM 1869 C CA . GLN A 1 238 ? -10.119 8.302 -1.248 1.00 66.31 238 GLN A CA 1
ATOM 1870 C C . GLN A 1 238 ? -9.771 6.925 -1.841 1.00 66.31 238 GLN A C 1
ATOM 1872 O O . GLN A 1 238 ? -9.166 6.857 -2.911 1.00 66.31 238 GLN A O 1
ATOM 1877 N N . VAL A 1 239 ? -10.142 5.827 -1.169 1.00 74.00 239 VAL A N 1
ATOM 1878 C CA . VAL A 1 239 ? -9.859 4.463 -1.630 1.00 74.00 239 VAL A CA 1
ATOM 1879 C C . VAL A 1 239 ? -11.125 3.829 -2.209 1.00 74.00 239 VAL A C 1
ATOM 1881 O O . VAL A 1 239 ? -12.101 3.638 -1.474 1.00 74.00 239 VAL A O 1
ATOM 1884 N N . PRO A 1 240 ? -11.120 3.413 -3.490 1.00 77.25 240 PRO A N 1
ATOM 1885 C CA . PRO A 1 240 ? -12.214 2.639 -4.057 1.00 77.25 240 PRO A CA 1
ATOM 1886 C C . PRO A 1 240 ? -12.436 1.361 -3.250 1.00 77.25 240 PRO A C 1
ATOM 1888 O O . PRO A 1 240 ? -11.571 0.488 -3.190 1.00 77.25 240 PRO A O 1
ATOM 1891 N N . THR A 1 241 ? -13.609 1.254 -2.634 1.00 84.38 241 THR A N 1
ATOM 1892 C CA . THR A 1 241 ? -13.918 0.175 -1.698 1.00 84.38 241 THR A CA 1
ATOM 1893 C C . THR A 1 241 ? -15.186 -0.555 -2.151 1.00 84.38 241 THR A C 1
ATOM 1895 O O . THR A 1 241 ? -16.223 0.081 -2.344 1.00 84.38 241 THR A O 1
ATOM 1898 N N . PRO A 1 242 ? -15.134 -1.885 -2.368 1.00 86.81 242 PRO A N 1
ATOM 1899 C CA . PRO A 1 242 ? -16.320 -2.684 -2.666 1.00 86.81 242 PRO A CA 1
ATOM 1900 C C . PRO A 1 242 ? -17.369 -2.600 -1.552 1.00 86.81 242 PRO A C 1
ATOM 1902 O O . PRO A 1 242 ? -17.026 -2.436 -0.380 1.00 86.81 242 PRO A O 1
ATOM 1905 N N . ARG A 1 243 ? -18.650 -2.764 -1.904 1.00 87.81 243 ARG A N 1
ATOM 1906 C CA . ARG A 1 243 ? -19.765 -2.681 -0.941 1.00 87.81 243 ARG A CA 1
ATOM 1907 C C . ARG A 1 243 ? -19.613 -3.671 0.209 1.00 87.81 243 ARG A C 1
ATOM 1909 O O . ARG A 1 243 ? -19.869 -3.315 1.347 1.00 87.81 243 ARG A O 1
ATOM 1916 N N . GLU A 1 244 ? -19.093 -4.862 -0.067 1.00 90.62 244 GLU A N 1
ATOM 1917 C CA . GLU A 1 244 ? -18.879 -5.893 0.948 1.00 90.62 244 GLU A CA 1
ATOM 1918 C C . GLU A 1 244 ? -17.902 -5.434 2.045 1.00 90.62 244 GLU A C 1
ATOM 1920 O O . GLU A 1 244 ? -18.059 -5.799 3.209 1.00 90.62 244 GLU A O 1
ATOM 1925 N N . LEU A 1 245 ? -16.907 -4.606 1.695 1.00 91.62 245 LEU A N 1
ATOM 1926 C CA . LEU A 1 245 ? -16.001 -4.006 2.676 1.00 91.62 245 LEU A CA 1
ATOM 1927 C C . LEU A 1 245 ? -16.660 -2.857 3.444 1.00 91.62 245 LEU A C 1
ATOM 1929 O O . LEU A 1 245 ? -16.378 -2.705 4.630 1.00 91.62 245 LEU A O 1
ATOM 1933 N N . HIS A 1 246 ? -17.548 -2.079 2.817 1.00 89.25 246 HIS A N 1
ATOM 1934 C CA . HIS A 1 246 ? -18.358 -1.094 3.541 1.00 89.25 246 HIS A CA 1
ATOM 1935 C C . HIS A 1 246 ? -19.238 -1.776 4.595 1.00 89.25 246 HIS A C 1
ATOM 1937 O O . HIS A 1 246 ? -19.169 -1.407 5.766 1.00 89.25 246 HIS A O 1
ATOM 1943 N N . ASP A 1 247 ? -19.959 -2.832 4.213 1.00 89.75 247 ASP A N 1
ATOM 1944 C CA . ASP A 1 247 ? -20.822 -3.600 5.117 1.00 89.75 247 ASP A CA 1
ATOM 1945 C C . ASP A 1 247 ? -20.020 -4.218 6.281 1.00 89.75 247 ASP A C 1
ATOM 1947 O O . ASP A 1 247 ? -20.456 -4.213 7.436 1.00 89.75 247 ASP A O 1
ATOM 1951 N N . LEU A 1 248 ? -18.812 -4.726 5.999 1.00 93.25 248 LEU A N 1
ATOM 1952 C CA . LEU A 1 248 ? -17.894 -5.242 7.018 1.00 93.25 248 LEU A CA 1
ATOM 1953 C C . LEU A 1 248 ? -17.477 -4.151 8.015 1.00 93.25 248 LEU A C 1
ATOM 1955 O O . LEU A 1 248 ? -17.475 -4.388 9.226 1.00 93.25 248 LEU A O 1
ATOM 1959 N N . VAL A 1 249 ? -17.126 -2.962 7.516 1.00 91.75 249 VAL A N 1
ATOM 1960 C CA . VAL A 1 249 ? -16.730 -1.813 8.342 1.00 91.75 249 VAL A CA 1
ATOM 1961 C C . VAL A 1 249 ? -17.884 -1.341 9.215 1.00 91.75 249 VAL A C 1
ATOM 1963 O O . VAL A 1 249 ? -17.677 -1.097 10.404 1.00 91.75 249 VAL A O 1
ATOM 1966 N N . GLU A 1 250 ? -19.092 -1.265 8.660 1.00 88.94 250 GLU A N 1
ATOM 1967 C CA . GLU A 1 250 ? -20.300 -0.903 9.402 1.00 88.94 250 GLU A CA 1
ATOM 1968 C C . GLU A 1 250 ? -20.597 -1.908 10.517 1.00 88.94 250 GLU A C 1
ATOM 1970 O O . GLU A 1 250 ? -20.776 -1.511 11.667 1.00 88.94 250 GLU A O 1
ATOM 1975 N N . ASN A 1 251 ? -20.547 -3.211 10.225 1.00 90.50 251 ASN A N 1
ATOM 1976 C CA . ASN A 1 251 ? -20.756 -4.261 11.225 1.00 90.50 251 ASN A CA 1
ATOM 1977 C C . ASN A 1 251 ? -19.734 -4.180 12.375 1.00 90.50 251 ASN A C 1
ATOM 1979 O O . ASN A 1 251 ? -20.073 -4.328 13.550 1.00 90.50 251 ASN A O 1
ATOM 1983 N N . ILE A 1 252 ? -18.470 -3.900 12.054 1.00 93.25 252 ILE A N 1
ATOM 1984 C CA . ILE A 1 252 ? -17.423 -3.701 13.060 1.00 93.25 252 ILE A CA 1
ATOM 1985 C C . ILE A 1 252 ? -17.660 -2.420 13.869 1.00 93.25 252 ILE A C 1
ATOM 1987 O O . ILE A 1 252 ? -17.473 -2.434 15.086 1.00 93.25 252 ILE A O 1
ATOM 1991 N N . SER A 1 253 ? -18.079 -1.327 13.229 1.00 89.75 253 SER A N 1
ATOM 1992 C CA . SER A 1 253 ? -18.422 -0.079 13.919 1.00 89.75 253 SER A CA 1
ATOM 1993 C C . SER A 1 253 ? -19.555 -0.313 14.927 1.00 89.75 253 SER A C 1
ATOM 1995 O O . SER A 1 253 ? -19.408 0.016 16.106 1.00 89.75 253 SER A O 1
ATOM 1997 N N . ASP A 1 254 ? -20.619 -1.003 14.507 1.00 87.38 254 ASP A N 1
ATOM 1998 C CA . ASP A 1 254 ? -21.755 -1.387 15.354 1.00 87.38 254 ASP A CA 1
ATOM 1999 C C . ASP A 1 254 ? -21.315 -2.267 16.532 1.00 87.38 254 ASP A C 1
ATOM 2001 O O . ASP A 1 254 ? -21.740 -2.059 17.672 1.00 87.38 254 ASP A O 1
ATOM 2005 N N . ALA A 1 255 ? -20.410 -3.219 16.286 1.00 91.12 255 ALA A N 1
ATOM 2006 C CA . ALA A 1 255 ? -19.837 -4.065 17.328 1.00 91.12 255 ALA A CA 1
ATOM 2007 C C . ALA A 1 255 ? -19.069 -3.247 18.377 1.00 91.12 255 ALA A C 1
ATOM 2009 O O . ALA A 1 255 ? -19.250 -3.453 19.581 1.00 91.12 255 ALA A O 1
ATOM 2010 N N . MET A 1 256 ? -18.239 -2.296 17.939 1.00 91.75 256 MET A N 1
ATOM 2011 C CA . MET A 1 256 ? -17.480 -1.438 18.849 1.00 91.75 256 MET A CA 1
ATOM 2012 C C . MET A 1 256 ? -18.391 -0.530 19.679 1.00 91.75 256 MET A C 1
ATOM 2014 O O . MET A 1 256 ? -18.166 -0.380 20.881 1.00 91.75 256 MET A O 1
ATOM 2018 N N . LEU A 1 257 ? -19.454 0.023 19.086 1.00 87.50 257 LEU A N 1
ATOM 2019 C CA . LEU A 1 257 ? -20.466 0.802 19.814 1.00 87.50 257 LEU A CA 1
ATOM 2020 C C . LEU A 1 257 ? -21.219 -0.041 20.845 1.00 87.50 257 LEU A C 1
ATOM 2022 O O . LEU A 1 257 ? -21.530 0.445 21.930 1.00 87.50 257 LEU A O 1
ATOM 2026 N N . ALA A 1 258 ? -21.461 -1.317 20.537 1.00 89.12 258 ALA A N 1
ATOM 2027 C CA . ALA A 1 258 ? -22.026 -2.287 21.471 1.00 89.12 258 ALA A CA 1
ATOM 2028 C C . ALA A 1 258 ? -21.034 -2.729 22.572 1.00 89.12 258 ALA A C 1
ATOM 2030 O O . ALA A 1 258 ? -21.365 -3.579 23.400 1.00 89.12 258 ALA A O 1
ATOM 2031 N N . GLY A 1 259 ? -19.821 -2.162 22.607 1.00 90.75 259 GLY A N 1
ATOM 2032 C CA . GLY A 1 259 ? -18.805 -2.412 23.630 1.00 90.75 259 GLY A CA 1
ATOM 2033 C C . GLY A 1 259 ? -17.853 -3.569 23.320 1.00 90.75 259 GLY A C 1
ATOM 2034 O O . GLY A 1 259 ? -17.074 -3.963 24.195 1.00 90.75 259 GLY A O 1
ATOM 2035 N N . ILE A 1 260 ? -17.882 -4.122 22.102 1.00 92.88 260 ILE A N 1
ATOM 2036 C CA . ILE A 1 260 ? -16.941 -5.163 21.672 1.00 92.88 260 ILE A CA 1
ATOM 2037 C C . ILE A 1 260 ? -15.606 -4.509 21.346 1.00 92.88 260 ILE A C 1
ATOM 2039 O O . ILE A 1 260 ? -15.464 -3.746 20.396 1.00 92.88 260 ILE A O 1
ATOM 2043 N N . LYS A 1 261 ? -14.606 -4.815 22.167 1.00 94.38 261 LYS A N 1
ATOM 2044 C CA . LYS A 1 261 ? -13.319 -4.126 22.131 1.00 94.38 261 LYS A CA 1
ATOM 2045 C C . LYS A 1 261 ? -12.385 -4.740 21.080 1.00 94.38 261 LYS A C 1
ATOM 2047 O O . LYS A 1 261 ? -12.264 -5.968 21.051 1.00 94.38 261 LYS A O 1
ATOM 2052 N N . PRO A 1 262 ? -11.658 -3.920 20.298 1.00 96.12 262 PRO A N 1
ATOM 2053 C CA . PRO A 1 262 ? -10.501 -4.372 19.533 1.00 96.12 262 PRO A CA 1
ATOM 2054 C C . PRO A 1 262 ? -9.485 -5.083 20.432 1.00 96.12 262 PRO A C 1
ATOM 2056 O O . PRO A 1 262 ? -9.215 -4.627 21.549 1.00 96.12 262 PRO A O 1
ATOM 2059 N N . LEU A 1 263 ? -8.909 -6.182 19.944 1.00 95.81 263 LEU A N 1
ATOM 2060 C CA . LEU A 1 263 ? -7.918 -6.970 20.680 1.00 95.81 263 LEU A CA 1
ATOM 2061 C C . LEU A 1 263 ? -6.560 -6.892 19.989 1.00 95.81 263 LEU A C 1
ATOM 2063 O O . LEU A 1 263 ? -6.412 -7.388 18.877 1.00 95.81 263 LEU A O 1
ATOM 2067 N N . LEU A 1 264 ? -5.577 -6.286 20.650 1.00 96.50 264 LEU A N 1
ATOM 2068 C CA . LEU A 1 264 ? -4.190 -6.295 20.189 1.00 96.50 264 LEU A CA 1
ATOM 2069 C C . LEU A 1 264 ? -3.656 -7.736 20.215 1.00 96.50 264 LEU A C 1
ATOM 2071 O O . LEU A 1 264 ? -3.871 -8.447 21.196 1.00 96.50 264 LEU A O 1
ATOM 2075 N N . THR A 1 265 ? -2.988 -8.171 19.148 1.00 94.62 265 THR A N 1
ATOM 2076 C CA . THR A 1 265 ? -2.305 -9.474 19.115 1.00 94.62 265 THR A CA 1
ATOM 2077 C C . THR A 1 265 ? -1.127 -9.506 20.091 1.00 94.62 265 THR A C 1
ATOM 2079 O O . THR A 1 265 ? -0.635 -8.458 20.510 1.00 94.62 265 THR A O 1
ATOM 2082 N N . ASP A 1 266 ? -0.613 -10.686 20.427 1.00 89.38 266 ASP A N 1
ATOM 2083 C CA . ASP A 1 266 ? 0.600 -10.805 21.255 1.00 89.38 266 ASP A CA 1
ATOM 2084 C C . ASP A 1 266 ? 1.887 -10.752 20.413 1.00 89.38 266 ASP A C 1
ATOM 2086 O O . ASP A 1 266 ? 2.891 -10.192 20.855 1.00 89.38 266 ASP A O 1
ATOM 2090 N N . ASP A 1 267 ? 1.820 -11.219 19.165 1.00 85.44 267 ASP A N 1
ATOM 2091 C CA . ASP A 1 267 ? 2.963 -11.326 18.255 1.00 85.44 267 ASP A CA 1
ATOM 2092 C C . ASP A 1 267 ? 3.053 -10.163 17.245 1.00 85.44 267 ASP A C 1
ATOM 2094 O O . ASP A 1 267 ? 2.087 -9.423 17.011 1.00 85.44 267 ASP A O 1
ATOM 2098 N N . GLY A 1 268 ? 4.229 -10.011 16.627 1.00 87.81 268 GLY A N 1
ATOM 2099 C CA . GLY A 1 268 ? 4.518 -9.015 15.588 1.00 87.81 268 GLY A CA 1
ATOM 2100 C C . GLY A 1 268 ? 5.239 -7.758 16.089 1.00 87.81 268 GLY A C 1
ATOM 2101 O O . GLY A 1 268 ? 5.295 -7.470 17.285 1.00 87.81 268 GLY A O 1
ATOM 2102 N N . THR A 1 269 ? 5.806 -6.990 15.157 1.00 89.31 269 THR A N 1
ATOM 2103 C CA . THR A 1 269 ? 6.628 -5.794 15.440 1.00 89.31 269 THR A CA 1
ATOM 2104 C C . THR A 1 269 ? 5.818 -4.493 15.508 1.00 89.31 269 THR A C 1
ATOM 2106 O O . THR A 1 269 ? 6.218 -3.546 16.188 1.00 89.31 269 THR A O 1
ATOM 2109 N N . GLY A 1 270 ? 4.671 -4.440 14.829 1.00 92.38 270 GLY A N 1
ATOM 2110 C CA . GLY A 1 270 ? 3.698 -3.344 14.872 1.00 92.38 270 GLY A CA 1
ATOM 2111 C C . GLY A 1 270 ? 2.406 -3.732 15.590 1.00 92.38 270 GLY A C 1
ATOM 2112 O O . GLY A 1 270 ? 2.213 -4.888 15.978 1.00 92.38 270 GLY A O 1
ATOM 2113 N N . ALA A 1 271 ? 1.503 -2.768 15.755 1.00 94.56 271 ALA A N 1
ATOM 2114 C CA . ALA A 1 271 ? 0.179 -3.050 16.292 1.00 94.56 271 ALA A CA 1
ATOM 2115 C C . ALA A 1 271 ? -0.726 -3.714 15.253 1.00 94.56 271 ALA A C 1
ATOM 2117 O O . ALA A 1 271 ? -0.911 -3.213 14.145 1.00 94.56 271 ALA A O 1
ATOM 2118 N N . THR A 1 272 ? -1.325 -4.832 15.647 1.00 96.81 272 THR A N 1
ATOM 2119 C CA . THR A 1 272 ? -2.318 -5.551 14.855 1.00 96.81 272 THR A CA 1
ATOM 2120 C C . THR A 1 272 ? -3.513 -5.845 15.752 1.00 96.81 272 THR A C 1
ATOM 2122 O O . THR A 1 272 ? -3.380 -6.530 16.764 1.00 96.81 272 THR A O 1
ATOM 2125 N N . TYR A 1 273 ? -4.678 -5.300 15.410 1.00 97.62 273 TYR A N 1
ATOM 2126 C CA . TYR A 1 273 ? -5.899 -5.434 16.199 1.00 97.62 273 TYR A CA 1
ATOM 2127 C C . TYR A 1 273 ? -6.876 -6.391 15.526 1.00 97.62 273 TYR A C 1
ATOM 2129 O O . TYR A 1 273 ? -7.304 -6.170 14.397 1.00 97.62 273 TYR A O 1
ATOM 2137 N N . MET A 1 274 ? -7.276 -7.431 16.248 1.00 97.00 274 MET A N 1
ATOM 2138 C CA . MET A 1 274 ? -8.349 -8.338 15.865 1.00 97.00 274 MET A CA 1
ATOM 2139 C C . MET A 1 274 ? -9.698 -7.698 16.199 1.00 97.00 274 MET A C 1
ATOM 2141 O O . MET A 1 274 ? -9.967 -7.359 17.357 1.00 97.00 274 MET A O 1
ATOM 2145 N N . LEU A 1 275 ? -10.554 -7.559 15.189 1.00 96.50 275 LEU A N 1
ATOM 2146 C CA . LEU A 1 275 ? -11.883 -6.960 15.294 1.00 96.50 275 LEU A CA 1
ATOM 2147 C C . LEU A 1 275 ? -12.947 -8.048 15.164 1.00 96.50 275 LEU A C 1
ATOM 2149 O O . LEU A 1 275 ? -12.857 -8.912 14.293 1.00 96.50 275 LEU A O 1
ATOM 2153 N N . ARG A 1 276 ? -13.947 -8.038 16.046 1.00 94.00 276 ARG A N 1
ATOM 2154 C CA . ARG A 1 276 ? -14.997 -9.067 16.129 1.00 94.00 276 ARG A CA 1
ATOM 2155 C C . ARG A 1 276 ? -16.370 -8.433 15.974 1.00 94.00 276 ARG A C 1
ATOM 2157 O O . ARG A 1 276 ? -16.586 -7.324 16.447 1.00 94.00 276 ARG A O 1
ATOM 2164 N N . GLY A 1 277 ? -17.286 -9.169 15.355 1.00 87.31 277 GLY A N 1
ATOM 2165 C CA . GLY A 1 277 ? -18.694 -8.787 15.284 1.00 87.31 277 GLY A CA 1
ATOM 2166 C C . GLY A 1 277 ? -19.489 -9.203 16.526 1.00 87.31 277 GLY A C 1
ATOM 2167 O O . GLY A 1 277 ? -18.983 -9.955 17.370 1.00 87.31 277 GLY A O 1
ATOM 2168 N N . PRO A 1 278 ? -20.759 -8.779 16.621 1.00 80.50 278 PRO A N 1
ATOM 2169 C CA . PRO A 1 278 ? -21.651 -9.145 17.715 1.00 80.50 278 PRO A CA 1
ATOM 2170 C C . PRO A 1 278 ? -21.814 -10.662 17.849 1.00 80.50 278 PRO A C 1
ATOM 2172 O O . PRO A 1 278 ? -22.163 -11.349 16.894 1.00 80.50 278 PRO A O 1
ATOM 2175 N N . GLY A 1 279 ? -21.542 -11.203 19.041 1.00 77.62 279 GLY A N 1
ATOM 2176 C CA . GLY A 1 279 ? -21.737 -12.628 19.345 1.00 77.62 279 GLY A CA 1
ATOM 2177 C C . GLY A 1 279 ? -20.752 -13.604 18.681 1.00 77.62 279 GLY A C 1
ATOM 2178 O O . GLY A 1 279 ? -20.877 -14.808 18.895 1.00 77.62 279 GLY A O 1
ATOM 2179 N N . SER A 1 280 ? -19.761 -13.125 17.917 1.00 78.81 280 SER A N 1
ATOM 2180 C CA . SER A 1 280 ? -18.744 -13.980 17.291 1.00 78.81 280 SER A CA 1
ATOM 2181 C C . SER A 1 280 ? -17.493 -14.105 18.161 1.00 78.81 280 SER A C 1
ATOM 2183 O O . SER A 1 280 ? -16.885 -13.111 18.560 1.00 78.81 280 SER A O 1
ATOM 2185 N N . SER A 1 281 ? -17.046 -15.340 18.404 1.00 80.12 281 SER A N 1
ATOM 2186 C CA . SER A 1 281 ? -15.721 -15.603 18.981 1.00 80.12 281 SER A CA 1
ATOM 2187 C C . SER A 1 281 ? -14.591 -15.434 17.959 1.00 80.12 281 SER A C 1
ATOM 2189 O O . SER A 1 281 ? -13.450 -15.166 18.344 1.00 80.12 281 SER A O 1
ATOM 2191 N N . LYS A 1 282 ? -14.901 -15.561 16.663 1.00 87.88 282 LYS A N 1
ATOM 2192 C CA . LYS A 1 282 ? -13.941 -15.436 15.565 1.00 87.88 282 LYS A CA 1
ATOM 2193 C C . LYS A 1 282 ? -13.803 -13.977 15.109 1.00 87.88 282 LYS A C 1
ATOM 2195 O O . LYS A 1 282 ? -14.826 -13.286 15.026 1.00 87.88 282 LYS A O 1
ATOM 2200 N N . PRO A 1 283 ? -12.581 -13.505 14.802 1.00 94.00 283 PRO A N 1
ATOM 2201 C CA . PRO A 1 283 ? -12.380 -12.200 14.182 1.00 94.00 283 PRO A CA 1
ATOM 2202 C C . PRO A 1 283 ? -13.076 -12.110 12.819 1.00 94.00 283 PRO A C 1
ATOM 2204 O O . PRO A 1 283 ? -13.181 -13.102 12.101 1.00 94.00 283 PRO A O 1
ATOM 2207 N N . LEU A 1 284 ? -13.548 -10.910 12.491 1.00 95.69 284 LEU A N 1
ATOM 2208 C CA . LEU A 1 284 ? -14.078 -10.542 11.178 1.00 95.69 284 LEU A CA 1
ATOM 2209 C C . LEU A 1 284 ? -13.045 -9.785 10.343 1.00 95.69 284 LEU A C 1
ATOM 2211 O O . LEU A 1 284 ? -13.035 -9.902 9.124 1.00 95.69 284 LEU A O 1
ATOM 2215 N N . ALA A 1 285 ? -12.176 -9.011 10.994 1.00 97.19 285 ALA A N 1
ATOM 2216 C CA . ALA A 1 285 ? -11.140 -8.242 10.324 1.00 97.19 285 ALA A CA 1
ATOM 2217 C C . ALA A 1 285 ? -9.921 -8.036 11.220 1.00 97.19 285 ALA A C 1
ATOM 2219 O O . ALA A 1 285 ? -9.974 -8.203 12.444 1.00 97.19 285 ALA A O 1
ATOM 2220 N N . VAL A 1 286 ? -8.840 -7.623 10.578 1.00 97.44 286 VAL A N 1
ATOM 2221 C CA . VAL A 1 286 ? -7.596 -7.189 11.193 1.00 97.44 286 VAL A CA 1
ATOM 2222 C C . VAL A 1 286 ? -7.384 -5.719 10.855 1.00 97.44 286 VAL A C 1
ATOM 2224 O O . VAL A 1 286 ? -7.490 -5.334 9.694 1.00 97.44 286 VAL A O 1
ATOM 2227 N N . PHE A 1 287 ? -7.079 -4.901 11.859 1.00 98.06 287 PHE A N 1
ATOM 2228 C CA . PHE A 1 287 ? -6.770 -3.483 11.690 1.00 98.06 287 PHE A CA 1
ATOM 2229 C C . PHE A 1 287 ? -5.337 -3.175 12.116 1.00 98.06 287 PHE A C 1
ATOM 2231 O O . PHE A 1 287 ? -4.923 -3.529 13.222 1.00 98.06 287 PHE A O 1
ATOM 2238 N N . LYS A 1 288 ? -4.592 -2.500 11.240 1.00 97.62 288 LYS A N 1
ATOM 2239 C CA . LYS A 1 288 ? -3.199 -2.086 11.444 1.00 97.62 288 LYS A CA 1
ATOM 2240 C C . LYS A 1 288 ? -3.107 -0.552 11.343 1.00 97.62 288 LYS A C 1
ATOM 2242 O O . LYS A 1 288 ? -3.098 -0.026 10.224 1.00 97.62 288 LYS A O 1
ATOM 2247 N N . PRO A 1 289 ? -3.096 0.185 12.473 1.00 95.81 289 PRO A N 1
ATOM 2248 C CA . PRO A 1 289 ? -2.987 1.641 12.468 1.00 95.81 289 PRO A CA 1
ATOM 2249 C C . PRO A 1 289 ? -1.619 2.100 11.963 1.00 95.81 289 PRO A C 1
ATOM 2251 O O . PRO A 1 289 ? -0.584 1.593 12.399 1.00 95.81 289 PRO A O 1
ATOM 2254 N N . LYS A 1 290 ? -1.621 3.112 11.095 1.00 91.56 290 LYS A N 1
ATOM 2255 C CA . LYS A 1 290 ? -0.422 3.683 10.468 1.00 91.56 290 LYS A CA 1
ATOM 2256 C C . LYS A 1 290 ? 0.596 4.203 11.490 1.00 91.56 290 LYS A C 1
ATOM 2258 O O . LYS A 1 290 ? 1.799 4.018 11.330 1.00 91.56 290 LYS A O 1
ATOM 2263 N N . ASP A 1 291 ? 0.129 4.855 12.550 1.00 89.69 291 ASP A N 1
ATOM 2264 C CA . ASP A 1 291 ? 0.988 5.473 13.565 1.00 89.69 291 ASP A CA 1
ATOM 2265 C C . ASP A 1 291 ? 1.527 4.479 14.611 1.00 89.69 291 ASP A C 1
ATOM 2267 O O . ASP A 1 291 ? 2.362 4.847 15.441 1.00 89.69 291 ASP A O 1
ATOM 2271 N N . GLU A 1 292 ? 1.086 3.221 14.553 1.00 94.88 292 GLU A N 1
ATOM 2272 C CA . GLU A 1 292 ? 1.472 2.140 15.465 1.00 94.88 292 GLU A CA 1
ATOM 2273 C C . GLU A 1 292 ? 2.295 1.029 14.778 1.00 94.88 292 GLU A C 1
ATOM 2275 O O . GLU A 1 292 ? 2.575 -0.017 15.373 1.00 94.88 292 GLU A O 1
ATOM 2280 N N . GLU A 1 293 ? 2.710 1.252 13.528 1.00 93.19 293 GLU A N 1
ATOM 2281 C CA . GLU A 1 293 ? 3.624 0.381 12.783 1.00 93.19 293 GLU A CA 1
ATOM 2282 C C . GLU A 1 293 ? 4.987 0.236 13.491 1.00 93.19 293 GLU A C 1
ATOM 2284 O O . GLU A 1 293 ? 5.344 1.004 14.391 1.00 93.19 293 GLU A O 1
ATOM 2289 N N . ALA A 1 294 ? 5.790 -0.753 13.094 1.00 91.00 294 ALA A N 1
ATOM 2290 C CA . ALA A 1 294 ? 7.180 -0.834 13.545 1.00 91.00 294 ALA A CA 1
ATOM 2291 C C . ALA A 1 294 ? 7.931 0.458 13.173 1.00 91.00 294 ALA A C 1
ATOM 2293 O O . ALA A 1 294 ? 7.850 0.919 12.033 1.00 91.00 294 ALA A O 1
ATOM 2294 N N . TYR A 1 295 ? 8.664 1.038 14.128 1.00 90.75 295 TYR A N 1
ATOM 2295 C CA . TYR A 1 295 ? 9.379 2.313 13.974 1.00 90.75 295 TYR A CA 1
ATOM 2296 C C . TYR A 1 295 ? 8.473 3.537 13.758 1.00 90.75 295 TYR A C 1
ATOM 2298 O O . TYR A 1 295 ? 8.952 4.599 13.356 1.00 90.75 295 TYR A O 1
ATOM 2306 N N . ALA A 1 296 ? 7.173 3.426 14.046 1.00 89.94 296 ALA A N 1
ATOM 2307 C CA . ALA A 1 296 ? 6.264 4.565 14.111 1.00 89.94 296 ALA A CA 1
ATOM 2308 C C . ALA A 1 296 ? 6.245 5.201 15.521 1.00 89.94 296 ALA A C 1
ATOM 2310 O O . ALA A 1 296 ? 6.629 4.546 16.499 1.00 89.94 296 ALA A O 1
ATOM 2311 N N . PRO A 1 297 ? 5.793 6.463 15.664 1.00 86.62 297 PRO A N 1
ATOM 2312 C CA . PRO A 1 297 ? 5.832 7.181 16.941 1.00 86.62 297 PRO A CA 1
ATOM 2313 C C . PRO A 1 297 ? 5.046 6.513 18.073 1.00 86.62 297 PRO A C 1
ATOM 2315 O O . PRO A 1 297 ? 5.486 6.549 19.220 1.00 86.62 297 PRO A O 1
ATOM 2318 N N . ASN A 1 298 ? 3.911 5.883 17.754 1.00 91.81 298 ASN A N 1
ATOM 2319 C CA . ASN A 1 298 ? 2.988 5.316 18.738 1.00 91.81 298 ASN A CA 1
ATOM 2320 C C . ASN A 1 298 ? 3.035 3.783 18.769 1.00 91.81 298 ASN A C 1
ATOM 2322 O O . ASN A 1 298 ? 2.092 3.137 19.218 1.00 91.81 298 ASN A O 1
ATOM 2326 N N . ASN A 1 299 ? 4.137 3.178 18.316 1.00 94.69 299 ASN A N 1
ATOM 2327 C CA . ASN A 1 299 ? 4.313 1.731 18.352 1.00 94.69 299 ASN A CA 1
ATOM 2328 C C . ASN A 1 299 ? 4.157 1.173 19.793 1.00 94.69 299 ASN A C 1
ATOM 2330 O O . ASN A 1 299 ? 4.871 1.627 20.697 1.00 94.69 299 ASN A O 1
ATOM 2334 N N . PRO A 1 300 ? 3.279 0.176 20.032 1.00 92.81 300 PRO A N 1
ATOM 2335 C CA . PRO A 1 300 ? 3.056 -0.393 21.367 1.00 92.81 300 PRO A CA 1
ATOM 2336 C C . PRO A 1 300 ? 4.070 -1.474 21.773 1.00 92.81 300 PRO A C 1
ATOM 2338 O O . PRO A 1 300 ? 4.059 -1.923 22.916 1.00 92.81 300 PRO A O 1
ATOM 2341 N N . ARG A 1 301 ? 4.934 -1.918 20.854 1.00 93.06 301 ARG A N 1
ATOM 2342 C CA . ARG A 1 301 ? 5.870 -3.043 21.029 1.00 93.06 301 ARG A CA 1
ATOM 2343 C C . ARG A 1 301 ? 7.282 -2.602 21.434 1.00 93.06 301 ARG A C 1
ATOM 2345 O O . ARG A 1 301 ? 8.184 -3.426 21.510 1.00 93.06 301 ARG A O 1
ATOM 2352 N N . GLY A 1 302 ? 7.488 -1.308 21.683 1.00 89.12 302 GLY A N 1
ATOM 2353 C CA . GLY A 1 302 ? 8.789 -0.748 22.063 1.00 89.12 302 GLY A CA 1
ATOM 2354 C C . GLY A 1 302 ? 9.709 -0.408 20.886 1.00 89.12 302 GLY A C 1
ATOM 2355 O O . GLY A 1 302 ? 10.805 0.100 21.109 1.00 89.12 302 GLY A O 1
ATOM 2356 N N . TYR A 1 303 ? 9.259 -0.598 19.643 1.00 89.19 303 TYR A N 1
ATOM 2357 C CA . TYR A 1 303 ? 9.976 -0.184 18.432 1.00 89.19 303 TYR A CA 1
ATOM 2358 C C . TYR A 1 303 ? 9.592 1.243 18.032 1.00 89.19 303 TYR A C 1
ATOM 2360 O O . TYR A 1 303 ? 9.204 1.488 16.896 1.00 89.19 303 TYR A O 1
ATOM 2368 N N . GLN A 1 304 ? 9.625 2.189 18.970 1.00 92.50 304 GLN A N 1
ATOM 2369 C CA . GLN A 1 304 ? 9.258 3.578 18.692 1.00 92.50 304 GLN A CA 1
ATOM 2370 C C . GLN A 1 304 ? 10.417 4.319 18.028 1.00 92.50 304 GLN A C 1
ATOM 2372 O O . GLN A 1 304 ? 11.555 4.277 18.496 1.00 92.50 304 GLN A O 1
ATOM 2377 N N . ALA A 1 305 ? 10.119 5.041 16.955 1.00 86.88 305 ALA A N 1
ATOM 2378 C CA . ALA A 1 305 ? 11.058 5.956 16.322 1.00 86.88 305 ALA A CA 1
ATOM 2379 C C . ALA A 1 305 ? 10.317 7.188 15.797 1.00 86.88 305 ALA A C 1
ATOM 2381 O O . ALA A 1 305 ? 9.103 7.335 15.962 1.00 86.88 305 ALA A O 1
ATOM 2382 N N . LYS A 1 306 ? 11.058 8.112 15.178 1.00 79.06 306 LYS A N 1
ATOM 2383 C CA . LYS A 1 306 ? 10.421 9.212 14.454 1.00 79.06 306 LYS A CA 1
ATOM 2384 C C . LYS A 1 306 ? 9.650 8.631 13.273 1.00 79.06 306 LYS A C 1
ATOM 2386 O O . LYS A 1 306 ? 10.060 7.645 12.674 1.00 79.06 306 LYS A O 1
ATOM 2391 N N . GLU A 1 307 ? 8.550 9.258 12.917 1.00 72.19 307 GLU A N 1
ATOM 2392 C CA . GLU A 1 307 ? 7.856 8.905 11.685 1.00 72.19 307 GLU A CA 1
ATOM 2393 C C . GLU A 1 307 ? 8.749 9.049 10.454 1.00 72.19 307 GLU A C 1
ATOM 2395 O O . GLU A 1 307 ? 9.655 9.886 10.444 1.00 72.19 307 GLU A O 1
ATOM 2400 N N . ASN A 1 308 ? 8.461 8.241 9.431 1.00 74.81 308 ASN A N 1
ATOM 2401 C CA . ASN A 1 308 ? 9.258 8.121 8.220 1.00 74.81 308 ASN A CA 1
ATOM 2402 C C . ASN A 1 308 ? 10.718 7.734 8.513 1.00 74.81 308 ASN A C 1
ATOM 2404 O O . ASN A 1 308 ? 11.603 7.965 7.693 1.00 74.81 308 ASN A O 1
ATOM 2408 N N . SER A 1 309 ? 10.987 7.129 9.677 1.00 76.94 309 SER A N 1
ATOM 2409 C CA . SER A 1 309 ? 12.276 6.484 9.922 1.00 76.94 309 SER A CA 1
ATOM 2410 C C . SER A 1 309 ? 12.401 5.252 9.037 1.00 76.94 309 SER A C 1
ATOM 2412 O O . SER A 1 309 ? 11.402 4.654 8.630 1.00 76.94 309 SER A O 1
ATOM 2414 N N . ILE A 1 310 ? 13.642 4.845 8.780 1.00 79.81 310 ILE A N 1
ATOM 2415 C CA . ILE A 1 310 ? 13.928 3.560 8.142 1.00 79.81 310 ILE A CA 1
ATOM 2416 C C . ILE A 1 310 ? 13.248 2.463 8.972 1.00 79.81 310 ILE A C 1
ATOM 2418 O O . ILE A 1 310 ? 13.474 2.373 10.181 1.00 79.81 310 ILE A O 1
ATOM 2422 N N . GLY A 1 311 ? 12.367 1.698 8.324 1.00 80.12 311 GLY A N 1
ATOM 2423 C CA . GLY A 1 311 ? 11.629 0.611 8.951 1.00 80.12 311 GLY A CA 1
ATOM 2424 C C . GLY A 1 311 ? 12.480 -0.646 9.131 1.00 80.12 311 GLY A C 1
ATOM 2425 O O . GLY A 1 311 ? 13.708 -0.607 9.126 1.00 80.12 311 GLY A O 1
ATOM 2426 N N . LEU A 1 312 ? 11.806 -1.792 9.253 1.00 81.75 312 LEU A N 1
ATOM 2427 C CA . LEU A 1 312 ? 12.458 -3.096 9.415 1.00 81.75 312 LEU A CA 1
ATOM 2428 C C . LEU A 1 312 ? 13.344 -3.467 8.212 1.00 81.75 312 LEU A C 1
ATOM 2430 O O . LEU A 1 312 ? 14.385 -4.099 8.372 1.00 81.75 312 LEU A O 1
ATOM 2434 N N . ARG A 1 313 ? 12.928 -3.055 7.009 1.00 84.00 313 ARG A N 1
ATOM 2435 C CA . ARG A 1 313 ? 13.676 -3.216 5.763 1.00 84.00 313 ARG A CA 1
ATOM 2436 C C . ARG A 1 313 ? 13.972 -1.840 5.161 1.00 84.00 313 ARG A C 1
ATOM 2438 O O . ARG A 1 313 ? 13.056 -1.015 5.077 1.00 84.00 313 ARG A O 1
ATOM 2445 N N . PRO A 1 314 ? 15.211 -1.580 4.708 1.00 81.62 314 PRO A N 1
ATOM 2446 C CA . PRO A 1 314 ? 15.495 -0.418 3.877 1.00 81.62 314 PRO A CA 1
ATOM 2447 C C . PRO A 1 314 ? 14.559 -0.377 2.661 1.00 81.62 314 PRO A C 1
ATOM 2449 O O . PRO A 1 314 ? 14.251 -1.405 2.064 1.00 81.62 314 PRO A O 1
ATOM 2452 N N . GLY A 1 315 ? 14.087 0.815 2.299 1.00 82.50 315 GLY A N 1
ATOM 2453 C CA . GLY A 1 315 ? 13.194 1.021 1.154 1.00 82.50 315 GLY A CA 1
ATOM 2454 C C . GLY A 1 315 ? 11.719 1.218 1.483 1.00 82.50 315 GLY A C 1
ATOM 2455 O O . GLY A 1 315 ? 10.991 1.768 0.654 1.00 82.50 315 GLY A O 1
ATOM 2456 N N . VAL A 1 316 ? 11.287 0.848 2.691 1.00 87.19 316 VAL A N 1
ATOM 2457 C CA . VAL A 1 316 ? 9.950 1.159 3.214 1.00 87.19 316 VAL A CA 1
ATOM 2458 C C . VAL A 1 316 ? 10.101 1.910 4.534 1.00 87.19 316 VAL A C 1
ATOM 2460 O O . VAL A 1 316 ? 10.682 1.409 5.497 1.00 87.19 316 VAL A O 1
ATOM 2463 N N . LEU A 1 317 ? 9.601 3.144 4.568 1.00 84.50 317 LEU A N 1
ATOM 2464 C CA . LEU A 1 317 ? 9.649 3.982 5.764 1.00 84.50 317 LEU A CA 1
ATOM 2465 C C . LEU A 1 317 ? 8.496 3.626 6.711 1.00 84.50 317 LEU A C 1
ATOM 2467 O O . LEU A 1 317 ? 7.442 3.155 6.272 1.00 84.50 317 LEU A O 1
ATOM 2471 N N . SER A 1 318 ? 8.683 3.867 8.010 1.00 84.00 318 SER A N 1
ATOM 2472 C CA . SER A 1 318 ? 7.605 3.719 8.990 1.00 84.00 318 SER A CA 1
ATOM 2473 C C . SER A 1 318 ? 6.436 4.652 8.676 1.00 84.00 318 SER A C 1
ATOM 2475 O O . SER A 1 318 ? 6.636 5.734 8.123 1.00 84.00 318 SER A O 1
ATOM 2477 N N . THR A 1 319 ? 5.220 4.247 9.051 1.00 85.00 319 THR A N 1
ATOM 2478 C CA . THR A 1 319 ? 3.936 4.913 8.749 1.00 85.00 319 THR A CA 1
ATOM 2479 C C . THR A 1 319 ? 3.505 4.853 7.278 1.00 85.00 319 THR A C 1
ATOM 2481 O O . THR A 1 319 ? 2.618 5.583 6.833 1.00 85.00 319 THR A O 1
ATOM 2484 N N . GLN A 1 320 ? 4.118 3.979 6.485 1.00 85.19 320 GLN A N 1
ATOM 2485 C CA . GLN A 1 320 ? 3.769 3.816 5.075 1.00 85.19 320 GLN A CA 1
ATOM 2486 C C . GLN A 1 320 ? 3.322 2.393 4.724 1.00 85.19 320 GLN A C 1
ATOM 2488 O O . GLN A 1 320 ? 3.059 2.119 3.547 1.00 85.19 320 GLN A O 1
ATOM 2493 N N . GLN A 1 321 ? 3.233 1.488 5.704 1.00 93.31 321 GLN A N 1
ATOM 2494 C CA . GLN A 1 321 ? 2.868 0.089 5.471 1.00 93.31 321 GLN A CA 1
ATOM 2495 C C . GLN A 1 321 ? 1.363 -0.071 5.247 1.00 93.31 321 GLN A C 1
ATOM 2497 O O . GLN A 1 321 ? 0.962 -0.811 4.353 1.00 93.31 321 GLN A O 1
ATOM 2502 N N . ALA A 1 322 ? 0.523 0.678 5.971 1.00 93.31 322 ALA A N 1
ATOM 2503 C CA . ALA A 1 322 ? -0.932 0.619 5.799 1.00 93.31 322 ALA A CA 1
ATOM 2504 C C . ALA A 1 322 ? -1.370 0.867 4.340 1.00 93.31 322 ALA A C 1
ATOM 2506 O O . ALA A 1 322 ? -2.189 0.132 3.794 1.00 93.31 322 ALA A O 1
ATOM 2507 N N . ALA A 1 323 ? -0.777 1.858 3.667 1.00 90.56 323 ALA A N 1
ATOM 2508 C CA . ALA A 1 323 ? -1.055 2.121 2.254 1.00 90.56 323 ALA A CA 1
ATOM 2509 C C . ALA A 1 323 ? -0.650 0.942 1.348 1.00 90.56 323 ALA A C 1
ATOM 2511 O O . ALA A 1 323 ? -1.328 0.650 0.369 1.00 90.56 323 ALA A O 1
ATOM 2512 N N . ARG A 1 324 ? 0.431 0.231 1.681 1.00 96.50 324 ARG A N 1
ATOM 2513 C CA . ARG A 1 324 ? 0.949 -0.903 0.900 1.00 96.50 324 ARG A CA 1
ATOM 2514 C C . ARG A 1 324 ? 0.095 -2.157 1.039 1.00 96.50 324 ARG A C 1
ATOM 2516 O O . ARG A 1 324 ? -0.103 -2.860 0.053 1.00 96.50 324 ARG A O 1
ATOM 2523 N N . GLU A 1 325 ? -0.489 -2.376 2.214 1.00 97.81 325 GLU A N 1
ATOM 2524 C CA . GLU A 1 325 ? -1.500 -3.420 2.426 1.00 97.81 325 GLU A CA 1
ATOM 2525 C C . GLU A 1 325 ? -2.700 -3.235 1.487 1.00 97.81 325 GLU A C 1
ATOM 2527 O O . GLU A 1 325 ? -3.161 -4.179 0.841 1.00 97.81 325 GLU A O 1
ATOM 2532 N N . VAL A 1 326 ? -3.178 -1.993 1.365 1.00 97.12 326 VAL A N 1
ATOM 2533 C CA . VAL A 1 326 ? -4.290 -1.650 0.468 1.00 97.12 326 VAL A CA 1
ATOM 2534 C C . VAL A 1 326 ? -3.857 -1.734 -0.994 1.00 97.12 326 VAL A C 1
ATOM 2536 O O . VAL A 1 326 ? -4.582 -2.282 -1.824 1.00 97.12 326 VAL A O 1
ATOM 2539 N N . ALA A 1 327 ? -2.653 -1.253 -1.316 1.00 97.19 327 ALA A N 1
ATOM 2540 C CA . ALA A 1 327 ? -2.114 -1.319 -2.668 1.00 97.19 327 ALA A CA 1
ATOM 2541 C C . ALA A 1 327 ? -2.003 -2.765 -3.169 1.00 97.19 327 ALA A C 1
ATOM 2543 O O . ALA A 1 327 ? -2.354 -3.029 -4.314 1.00 97.19 327 ALA A O 1
ATOM 2544 N N . ALA A 1 328 ? -1.583 -3.713 -2.326 1.00 98.44 328 ALA A N 1
ATOM 2545 C CA . ALA A 1 328 ? -1.517 -5.123 -2.700 1.00 98.44 328 ALA A CA 1
ATOM 2546 C C . ALA A 1 328 ? -2.890 -5.691 -3.094 1.00 98.44 328 ALA A C 1
ATOM 2548 O O . ALA A 1 328 ? -2.985 -6.406 -4.090 1.00 98.44 328 ALA A O 1
ATOM 2549 N N . PHE A 1 329 ? -3.957 -5.326 -2.373 1.00 97.94 329 PHE A N 1
ATOM 2550 C CA . PHE A 1 329 ? -5.324 -5.715 -2.731 1.00 97.94 329 PHE A CA 1
ATOM 2551 C C . PHE A 1 329 ? -5.778 -5.086 -4.055 1.00 97.94 329 PHE A C 1
ATOM 2553 O O . PHE A 1 329 ? -6.301 -5.784 -4.921 1.00 97.94 329 PHE A O 1
ATOM 2560 N N . LEU A 1 330 ? -5.537 -3.786 -4.248 1.00 96.44 330 LEU A N 1
ATOM 2561 C CA . LEU A 1 330 ? -5.911 -3.084 -5.481 1.00 96.44 330 LEU A CA 1
ATOM 2562 C C . LEU A 1 330 ? -5.132 -3.584 -6.706 1.00 96.44 330 LEU A C 1
ATOM 2564 O O . LEU A 1 330 ? -5.673 -3.634 -7.810 1.00 96.44 330 LEU A O 1
ATOM 2568 N N . LEU A 1 331 ? -3.869 -3.972 -6.514 1.00 98.19 331 LEU A N 1
ATOM 2569 C CA . LEU A 1 331 ? -3.022 -4.537 -7.560 1.00 98.19 331 LEU A CA 1
ATOM 2570 C C . LEU A 1 331 ? -3.349 -6.010 -7.839 1.00 98.19 331 LEU A C 1
ATOM 2572 O O . LEU A 1 331 ? -2.997 -6.499 -8.915 1.00 98.19 331 LEU A O 1
ATOM 2576 N N . ASP A 1 332 ? -4.030 -6.723 -6.939 1.00 98.00 332 ASP A N 1
ATOM 2577 C CA . ASP A 1 332 ? -4.512 -8.088 -7.165 1.00 98.00 332 ASP A CA 1
ATOM 2578 C C . ASP A 1 332 ? -5.800 -8.113 -8.010 1.00 98.00 332 ASP A C 1
ATOM 2580 O O . ASP A 1 332 ? -6.906 -8.435 -7.556 1.00 98.00 332 ASP A O 1
ATOM 2584 N N . HIS A 1 333 ? -5.651 -7.755 -9.288 1.00 96.50 333 HIS A N 1
ATOM 2585 C CA . HIS A 1 333 ? -6.751 -7.670 -10.245 1.00 96.50 333 HIS A CA 1
ATOM 2586 C C . HIS A 1 333 ? -7.572 -8.962 -10.268 1.00 96.50 333 HIS A C 1
ATOM 2588 O O . HIS A 1 333 ? -7.050 -10.054 -10.478 1.00 96.50 333 HIS A O 1
ATOM 2594 N N . LYS A 1 334 ? -8.896 -8.842 -10.112 1.00 94.12 334 LYS A N 1
ATOM 2595 C CA . LYS A 1 334 ? -9.833 -9.985 -10.089 1.00 94.12 334 LYS A CA 1
ATOM 2596 C C . LYS A 1 334 ? -9.516 -11.029 -8.999 1.00 94.12 334 LYS A C 1
ATOM 2598 O O . LYS A 1 334 ? -9.944 -12.175 -9.143 1.00 94.12 334 LYS A O 1
ATOM 2603 N N . LYS A 1 335 ? -8.814 -10.644 -7.922 1.00 95.31 335 LYS A N 1
ATOM 2604 C CA . LYS A 1 335 ? -8.409 -11.537 -6.821 1.00 95.31 335 LYS A CA 1
ATOM 2605 C C . LYS A 1 335 ? -7.598 -12.739 -7.334 1.00 95.31 335 LYS A C 1
ATOM 2607 O O . LYS A 1 335 ? -7.883 -13.888 -6.987 1.00 95.31 335 LYS A O 1
ATOM 2612 N N . PHE A 1 336 ? -6.665 -12.494 -8.256 1.00 97.62 336 PHE A N 1
ATOM 2613 C CA . PHE A 1 336 ? -5.921 -13.544 -8.952 1.00 97.62 336 PHE A CA 1
ATOM 2614 C C . PHE A 1 336 ? -4.960 -14.291 -8.017 1.00 97.62 336 PHE A C 1
ATOM 2616 O O . PHE A 1 336 ? -4.948 -15.526 -8.034 1.00 97.62 336 PHE A O 1
ATOM 2623 N N . ALA A 1 337 ? -4.215 -13.555 -7.188 1.00 97.50 337 ALA A N 1
ATOM 2624 C CA . ALA A 1 337 ? -3.404 -14.057 -6.078 1.00 97.50 337 ALA A CA 1
ATOM 2625 C C . ALA A 1 337 ? -4.254 -14.440 -4.863 1.00 97.50 337 ALA A C 1
ATOM 2627 O O . ALA A 1 337 ? -3.904 -15.373 -4.144 1.00 97.50 337 ALA A O 1
ATOM 2628 N N . GLY A 1 338 ? -5.395 -13.775 -4.683 1.00 96.88 338 GLY A N 1
ATOM 2629 C CA . GLY A 1 338 ? -6.322 -14.027 -3.589 1.00 96.88 338 GLY A CA 1
ATOM 2630 C C . GLY A 1 338 ? -6.001 -13.208 -2.344 1.00 96.88 338 GLY A C 1
ATOM 2631 O O . GLY A 1 338 ? -6.225 -13.703 -1.242 1.00 96.88 338 GLY A O 1
ATOM 2632 N N . VAL A 1 339 ? -5.482 -11.983 -2.509 1.00 98.06 339 VAL A N 1
ATOM 2633 C CA . VAL A 1 339 ? -5.314 -11.043 -1.392 1.00 98.06 339 VAL A CA 1
ATOM 2634 C C . VAL A 1 339 ? -6.691 -10.814 -0.757 1.00 98.06 339 VAL A C 1
ATOM 2636 O O . VAL A 1 339 ? -7.636 -10.460 -1.478 1.00 98.06 339 VAL A O 1
ATOM 2639 N N . PRO A 1 340 ? -6.851 -11.035 0.560 1.00 97.69 340 PRO A N 1
ATOM 2640 C CA . PRO A 1 340 ? -8.115 -10.763 1.226 1.00 97.69 340 PRO A CA 1
ATOM 2641 C C . PRO A 1 340 ? -8.525 -9.298 1.032 1.00 97.69 340 PRO A C 1
ATOM 2643 O O . PRO A 1 340 ? -7.648 -8.436 0.955 1.00 97.69 340 PRO A O 1
ATOM 2646 N N . PRO A 1 341 ? -9.829 -8.992 0.934 1.00 97.38 341 PRO A N 1
ATOM 2647 C CA . PRO A 1 341 ? -10.306 -7.621 0.823 1.00 97.38 341 PRO A CA 1
ATOM 2648 C C . PRO A 1 341 ? -9.672 -6.693 1.863 1.00 97.38 341 PRO A C 1
ATOM 2650 O O . PRO A 1 341 ? -9.794 -6.926 3.065 1.00 97.38 341 PRO A O 1
ATOM 2653 N N . THR A 1 342 ? -9.004 -5.642 1.381 1.00 97.62 342 THR A N 1
ATOM 2654 C CA . THR A 1 342 ? -8.294 -4.664 2.214 1.00 97.62 342 THR A CA 1
ATOM 2655 C C . THR A 1 342 ? -8.678 -3.246 1.804 1.00 97.62 342 THR A C 1
ATOM 2657 O O . THR A 1 342 ? -8.678 -2.928 0.617 1.00 97.62 342 THR A O 1
ATOM 2660 N N . THR A 1 343 ? -8.959 -2.369 2.767 1.00 95.62 343 THR A N 1
ATOM 2661 C CA . THR A 1 343 ? -9.173 -0.933 2.521 1.00 95.62 343 THR A CA 1
ATOM 2662 C C . THR A 1 343 ? -8.546 -0.072 3.618 1.00 95.62 343 THR A C 1
ATOM 2664 O O . THR A 1 343 ? -8.095 -0.585 4.644 1.00 95.62 343 THR A O 1
ATOM 2667 N N . LEU A 1 344 ? -8.486 1.243 3.399 1.00 90.69 344 LEU A N 1
ATOM 2668 C CA . LEU A 1 344 ? -8.132 2.200 4.440 1.00 90.69 344 LEU A CA 1
ATOM 2669 C C . LEU A 1 344 ? -9.381 2.571 5.230 1.00 90.69 344 LEU A C 1
ATOM 2671 O O . LEU A 1 344 ? -10.429 2.886 4.665 1.00 90.69 344 LEU A 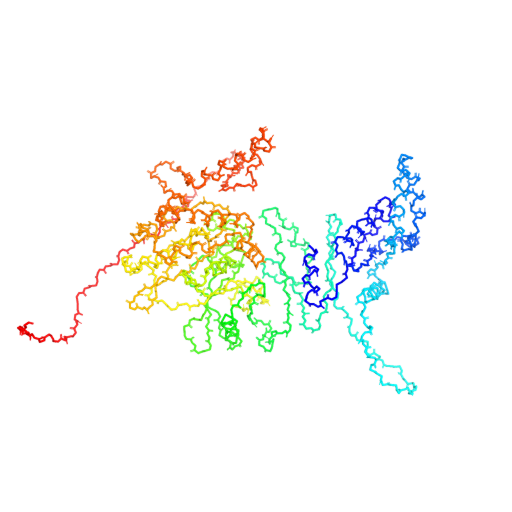O 1
ATOM 2675 N N . VAL A 1 345 ? -9.249 2.575 6.551 1.00 89.75 345 VAL A N 1
ATOM 2676 C CA . VAL A 1 345 ? -10.311 3.018 7.453 1.00 89.75 345 VAL A CA 1
ATOM 2677 C C . VAL A 1 345 ? -9.785 4.056 8.423 1.00 89.75 345 VAL A C 1
ATOM 2679 O O . VAL A 1 345 ? -8.617 4.038 8.821 1.00 89.75 345 VAL A O 1
ATOM 2682 N N . HIS A 1 346 ? -10.688 4.932 8.836 1.00 85.19 346 HIS A N 1
ATOM 2683 C CA . HIS A 1 346 ? -10.526 5.727 10.035 1.00 85.19 346 HIS A CA 1
ATOM 2684 C C . HIS A 1 346 ? -11.193 4.981 11.179 1.00 85.19 346 HIS A C 1
ATOM 2686 O O . HIS A 1 346 ? -12.357 4.601 11.069 1.00 85.19 346 HIS A O 1
ATOM 2692 N N . ALA A 1 347 ? -10.474 4.788 12.277 1.00 89.75 347 ALA A N 1
ATOM 2693 C CA . ALA A 1 347 ? -10.977 4.113 13.460 1.00 89.75 347 ALA A CA 1
ATOM 2694 C C . ALA A 1 347 ? -10.642 4.914 14.720 1.00 89.75 347 ALA A C 1
ATOM 2696 O O . ALA A 1 347 ? -9.591 5.549 14.820 1.00 89.75 347 ALA A O 1
ATOM 2697 N N . LYS A 1 348 ? -11.543 4.870 15.697 1.00 88.69 348 LYS A N 1
ATOM 2698 C CA . LYS A 1 348 ? -11.408 5.528 16.992 1.00 88.69 348 LYS A CA 1
ATOM 2699 C C . LYS A 1 348 ? -11.844 4.565 18.087 1.00 88.69 348 LYS A C 1
ATOM 2701 O O . LYS A 1 348 ? -12.965 4.063 18.042 1.00 88.69 348 LYS A O 1
ATOM 2706 N N . HIS A 1 349 ? -10.966 4.299 19.052 1.00 93.69 349 HIS A N 1
ATOM 2707 C CA . HIS A 1 349 ? -11.277 3.468 20.215 1.00 93.69 349 HIS A CA 1
ATOM 2708 C C . HIS A 1 349 ? -10.250 3.675 21.341 1.00 93.69 349 HIS A C 1
ATOM 2710 O O . HIS A 1 349 ? -9.055 3.820 21.084 1.00 93.69 349 HIS A O 1
ATOM 2716 N N . GLU A 1 350 ? -10.678 3.557 22.603 1.00 93.38 350 GLU A N 1
ATOM 2717 C CA . GLU A 1 350 ? -9.815 3.609 23.807 1.00 93.38 350 GLU A CA 1
ATOM 2718 C C . GLU A 1 350 ? -8.705 2.536 23.856 1.00 93.38 350 GLU A C 1
ATOM 2720 O O . GLU A 1 350 ? -7.838 2.573 24.724 1.00 93.38 350 GLU A O 1
ATOM 2725 N N . LYS A 1 351 ? -8.770 1.530 22.974 1.00 95.06 351 LYS A N 1
ATOM 2726 C CA . LYS A 1 351 ? -7.858 0.376 22.965 1.00 95.06 351 LYS A CA 1
ATOM 2727 C C . LYS A 1 351 ? -6.694 0.552 22.009 1.00 95.06 351 LYS A C 1
ATOM 2729 O O . LYS A 1 351 ? -5.711 -0.163 22.159 1.00 95.06 351 LYS A O 1
ATOM 2734 N N . PHE A 1 352 ? -6.807 1.488 21.074 1.00 95.06 352 PHE A N 1
ATOM 2735 C CA . PHE A 1 352 ? -5.675 1.913 20.271 1.00 95.06 352 PHE A CA 1
ATOM 2736 C C . PHE A 1 352 ? -4.720 2.752 21.127 1.00 95.06 352 PHE A C 1
ATOM 2738 O O . PHE A 1 352 ? -5.091 3.237 22.204 1.00 95.06 352 PHE A O 1
ATOM 2745 N N . VAL A 1 353 ? -3.486 2.938 20.668 1.00 92.69 353 VAL A N 1
ATOM 2746 C CA . VAL A 1 353 ? -2.491 3.721 21.407 1.00 92.69 353 VAL A CA 1
ATOM 2747 C C . VAL A 1 353 ? -2.821 5.205 21.287 1.00 92.69 353 VAL A C 1
ATOM 2749 O O . VAL A 1 353 ? -2.592 5.818 20.251 1.00 92.69 353 VAL A O 1
ATOM 2752 N N . ASN A 1 354 ? -3.352 5.802 22.350 1.00 88.19 354 ASN A N 1
ATOM 2753 C CA . ASN A 1 354 ? -3.677 7.227 22.387 1.00 88.19 354 ASN A CA 1
ATOM 2754 C C . ASN A 1 354 ? -2.526 8.006 23.055 1.00 88.19 354 ASN A C 1
ATOM 2756 O O . ASN A 1 354 ? -2.226 7.726 24.221 1.00 88.19 354 ASN A O 1
ATOM 2760 N N . PRO A 1 355 ? -1.865 8.955 22.354 1.00 80.50 355 PRO A N 1
ATOM 2761 C CA . PRO A 1 355 ? -0.731 9.705 22.907 1.00 80.50 355 PRO A CA 1
ATOM 2762 C C . PRO A 1 355 ? -1.093 10.498 24.166 1.00 80.50 355 PRO A C 1
ATOM 2764 O O . PRO A 1 355 ? -0.337 10.514 25.139 1.00 80.50 355 PRO A O 1
ATOM 2767 N N . ASP A 1 356 ? -2.273 11.122 24.164 1.00 81.69 356 ASP A N 1
ATOM 2768 C CA . ASP A 1 356 ? -2.874 11.728 25.348 1.00 81.69 356 ASP A CA 1
ATOM 2769 C C . ASP A 1 356 ? -3.839 10.733 26.001 1.00 81.69 356 ASP A C 1
ATOM 2771 O O . ASP A 1 356 ? -4.858 10.351 25.429 1.00 81.69 356 ASP A O 1
ATOM 2775 N N . LYS A 1 357 ? -3.546 10.336 27.242 1.00 77.50 357 LYS A N 1
ATOM 2776 C CA . LYS A 1 357 ? -4.372 9.383 27.999 1.00 77.50 357 LYS A CA 1
ATOM 2777 C C . LYS A 1 357 ? -5.788 9.889 28.281 1.00 77.50 357 LYS A C 1
ATOM 2779 O O . LYS A 1 357 ? -6.654 9.081 28.601 1.00 77.50 357 LYS A O 1
ATOM 2784 N N . ASN A 1 358 ? -6.023 11.197 28.187 1.00 80.06 358 ASN A N 1
ATOM 2785 C CA . ASN A 1 358 ? -7.326 11.805 28.448 1.00 80.06 358 ASN A CA 1
ATOM 2786 C C . ASN A 1 358 ? -8.178 11.964 27.184 1.00 80.06 358 ASN A C 1
ATOM 2788 O O . ASN A 1 358 ? -9.317 12.426 27.272 1.00 80.06 358 ASN A O 1
ATOM 2792 N N . LYS A 1 359 ? -7.639 11.617 26.010 1.00 81.88 359 LYS A N 1
ATOM 2793 C CA . LYS A 1 359 ? -8.281 11.880 24.728 1.00 81.88 359 LYS A CA 1
ATOM 2794 C C . LYS A 1 359 ? -8.152 10.676 23.808 1.00 81.88 359 LYS A C 1
ATOM 2796 O O . LYS A 1 359 ? -7.056 10.247 23.476 1.00 81.88 359 LYS A O 1
ATOM 2801 N N . VAL A 1 360 ? -9.290 10.176 23.339 1.00 84.38 360 VAL A N 1
ATOM 2802 C CA . VAL A 1 360 ? -9.305 9.174 22.273 1.00 84.38 360 VAL A CA 1
ATOM 2803 C C . VAL A 1 360 ? -9.210 9.889 20.927 1.00 84.38 360 VAL A C 1
ATOM 2805 O O . VAL A 1 360 ? -9.952 10.847 20.678 1.00 84.38 360 VAL A O 1
ATOM 2808 N N . GLU A 1 361 ? -8.316 9.432 20.055 1.00 79.62 361 GLU A N 1
ATOM 2809 C CA . GLU A 1 361 ? -8.038 10.055 18.758 1.00 79.62 361 GLU A CA 1
ATOM 2810 C C . GLU A 1 361 ? -8.434 9.155 17.586 1.00 79.62 361 GLU A C 1
ATOM 2812 O O . GLU A 1 361 ? -8.431 7.926 17.680 1.00 79.62 361 GLU A O 1
ATOM 2817 N N . TRP A 1 362 ? -8.820 9.792 16.479 1.00 83.31 362 TRP A N 1
ATOM 2818 C CA . TRP A 1 362 ? -9.006 9.100 15.210 1.00 83.31 362 TRP A CA 1
ATOM 2819 C C . TRP A 1 362 ? -7.650 8.692 14.651 1.00 83.31 362 TRP A C 1
ATOM 2821 O O . TRP A 1 362 ? -6.718 9.496 14.625 1.00 83.31 362 TRP A O 1
ATOM 2831 N N . LYS A 1 363 ? -7.579 7.455 14.172 1.00 86.38 363 LYS A N 1
ATOM 2832 C CA . LYS A 1 363 ? -6.407 6.863 13.535 1.00 86.38 363 LYS A CA 1
ATOM 2833 C C . LYS A 1 363 ? -6.777 6.370 12.154 1.00 86.38 363 LYS A C 1
ATOM 2835 O O . LYS A 1 363 ? -7.860 5.819 11.971 1.00 86.38 363 LYS A O 1
ATOM 2840 N N . ILE A 1 364 ? -5.862 6.525 11.209 1.00 86.94 364 ILE A N 1
ATOM 2841 C CA . ILE A 1 364 ? -5.949 5.883 9.900 1.00 86.94 364 ILE A CA 1
ATOM 2842 C C . ILE A 1 364 ? -5.135 4.588 9.900 1.00 86.94 364 ILE A C 1
ATOM 2844 O O . ILE A 1 364 ? -4.069 4.510 10.515 1.00 86.94 364 ILE A O 1
ATOM 2848 N N . GLY A 1 365 ? -5.616 3.564 9.207 1.00 93.56 365 GLY A N 1
ATOM 2849 C CA . GLY A 1 365 ? -4.896 2.303 9.073 1.00 93.56 365 GLY A CA 1
ATOM 2850 C C . GLY A 1 365 ? -5.507 1.382 8.032 1.00 93.56 365 GLY A C 1
ATOM 2851 O O . GLY A 1 365 ? -6.589 1.650 7.506 1.00 93.56 365 GLY A O 1
ATOM 2852 N N . ALA A 1 366 ? -4.807 0.289 7.748 1.00 97.44 366 ALA A N 1
ATOM 2853 C CA . ALA A 1 366 ? -5.308 -0.752 6.863 1.00 97.44 366 ALA A CA 1
ATOM 2854 C C . ALA A 1 366 ? -6.255 -1.677 7.629 1.00 97.44 366 ALA A C 1
ATOM 2856 O O . ALA A 1 366 ? -5.906 -2.182 8.699 1.00 97.44 366 ALA A O 1
ATOM 2857 N N . LEU A 1 367 ? -7.436 -1.912 7.066 1.00 98.06 367 LEU A N 1
ATOM 2858 C CA . LEU A 1 367 ? -8.366 -2.946 7.494 1.00 98.06 367 LEU A CA 1
ATOM 2859 C C . LEU A 1 367 ? -8.372 -4.059 6.452 1.00 98.06 367 LEU A C 1
ATOM 2861 O O . LEU A 1 367 ? -8.701 -3.800 5.297 1.00 98.06 367 LEU A O 1
ATOM 2865 N N . GLN A 1 368 ? -8.066 -5.282 6.867 1.00 98.06 368 GLN A N 1
ATOM 2866 C CA . GLN A 1 368 ? -8.131 -6.473 6.027 1.00 98.06 368 GLN A CA 1
ATOM 2867 C C . GLN A 1 368 ? -9.166 -7.457 6.577 1.00 98.06 368 GLN A C 1
ATOM 2869 O O . GLN A 1 368 ? -9.215 -7.697 7.784 1.00 98.06 368 GLN A O 1
ATOM 2874 N N . GLU A 1 369 ? -9.982 -8.042 5.701 1.00 96.88 369 GLU A N 1
ATOM 2875 C CA . GLU A 1 369 ? -10.908 -9.119 6.059 1.00 96.88 369 GLU A CA 1
ATOM 2876 C C . GLU A 1 369 ? -10.148 -10.307 6.669 1.00 96.88 369 GLU A C 1
ATOM 2878 O O . GLU A 1 369 ? -9.137 -10.770 6.137 1.00 96.88 369 GLU A O 1
ATOM 2883 N N . PHE A 1 370 ? -10.641 -10.817 7.798 1.00 95.69 370 PHE A N 1
ATOM 2884 C CA . PHE A 1 370 ? -10.041 -11.971 8.451 1.00 95.69 370 PHE A CA 1
ATOM 2885 C C . PHE A 1 370 ? -10.432 -13.255 7.718 1.00 95.69 370 PHE A C 1
ATOM 2887 O O . PHE A 1 370 ? -11.612 -13.582 7.585 1.00 95.69 370 PHE A O 1
ATOM 2894 N N . VAL A 1 371 ? -9.434 -14.037 7.311 1.00 93.12 371 VAL A N 1
ATOM 2895 C CA . VAL A 1 371 ? -9.650 -15.309 6.620 1.00 93.12 371 VAL A CA 1
ATOM 2896 C C . VAL A 1 371 ? -9.387 -16.480 7.558 1.00 93.12 371 VAL A C 1
ATOM 2898 O O . VAL A 1 371 ? -8.327 -16.583 8.169 1.00 93.12 371 VAL A O 1
ATOM 2901 N N . ASN A 1 372 ? -10.347 -17.405 7.646 1.00 91.25 372 ASN A N 1
ATOM 2902 C CA . ASN A 1 372 ? -10.137 -18.669 8.351 1.00 91.25 372 ASN A CA 1
ATOM 2903 C C . ASN A 1 372 ? -9.150 -19.547 7.565 1.00 91.25 372 ASN A C 1
ATOM 2905 O O . ASN A 1 372 ? -9.384 -19.850 6.393 1.00 91.25 372 ASN A O 1
ATOM 2909 N N . SER A 1 373 ? -8.091 -19.999 8.229 1.00 93.19 373 SER A N 1
ATOM 2910 C CA . SER A 1 373 ? -7.075 -20.895 7.675 1.00 93.19 373 SER A CA 1
ATOM 2911 C C . SER A 1 373 ? -6.875 -22.119 8.568 1.00 93.19 373 SER A C 1
ATOM 2913 O O . SER A 1 373 ? -7.231 -22.108 9.748 1.00 93.19 373 SER A O 1
ATOM 2915 N N . CYS A 1 374 ? -6.314 -23.187 7.999 1.00 93.19 374 CYS A N 1
ATOM 2916 C CA . CYS A 1 374 ? -5.919 -24.389 8.741 1.00 93.19 374 CYS A CA 1
ATOM 2917 C C . CYS A 1 374 ? -4.435 -24.383 9.156 1.00 93.19 374 CYS A C 1
ATOM 2919 O O . CYS A 1 374 ? -3.945 -25.393 9.649 1.00 93.19 374 CYS A O 1
ATOM 2921 N N . GLY A 1 375 ? -3.736 -23.264 8.944 1.00 94.00 375 GLY A N 1
ATOM 2922 C CA . GLY A 1 375 ? -2.319 -23.066 9.250 1.00 94.00 375 GLY A CA 1
ATOM 2923 C C . GLY A 1 375 ? -1.666 -22.066 8.294 1.00 94.00 375 GLY A C 1
ATOM 2924 O O . GLY A 1 375 ? -2.338 -21.483 7.428 1.00 94.00 375 GLY A O 1
ATOM 2925 N N . THR A 1 376 ? -0.360 -21.877 8.449 1.00 95.81 376 THR A N 1
ATOM 2926 C CA . THR A 1 376 ? 0.487 -21.149 7.492 1.00 95.81 376 THR A CA 1
ATOM 2927 C C . THR A 1 376 ? 1.162 -22.139 6.548 1.00 95.81 376 THR A C 1
ATOM 2929 O O . THR A 1 376 ? 1.088 -23.350 6.743 1.00 95.81 376 THR A O 1
ATOM 2932 N N . SER A 1 377 ? 1.817 -21.662 5.492 1.00 95.94 377 SER A N 1
ATOM 2933 C CA . SER A 1 377 ? 2.479 -22.557 4.540 1.00 95.94 377 SER A CA 1
ATOM 2934 C C . SER A 1 377 ? 3.636 -23.352 5.158 1.00 95.94 377 SER A C 1
ATOM 2936 O O . SER A 1 377 ? 3.935 -24.435 4.659 1.00 95.94 377 SER A O 1
ATOM 2938 N N . GLY A 1 378 ? 4.219 -22.870 6.264 1.00 94.38 378 GLY A N 1
ATOM 2939 C CA . GLY A 1 378 ? 5.279 -23.549 7.019 1.00 94.38 378 GLY A CA 1
ATOM 2940 C C . GLY A 1 378 ? 4.815 -24.820 7.734 1.00 94.38 378 GLY A C 1
ATOM 2941 O O . GLY A 1 378 ? 5.615 -25.725 7.965 1.00 94.38 378 GLY A O 1
ATOM 2942 N N . ASP A 1 379 ? 3.511 -24.941 8.000 1.00 94.62 379 ASP A N 1
ATOM 2943 C CA . ASP A 1 379 ? 2.910 -26.131 8.616 1.00 94.62 379 ASP A CA 1
ATOM 2944 C C . ASP A 1 379 ? 2.739 -27.299 7.621 1.00 94.62 379 ASP A C 1
ATOM 2946 O O . ASP A 1 379 ? 2.378 -28.414 8.008 1.00 94.62 379 ASP A O 1
ATOM 2950 N N . PHE A 1 380 ? 2.976 -27.066 6.323 1.00 93.94 380 PHE A N 1
AT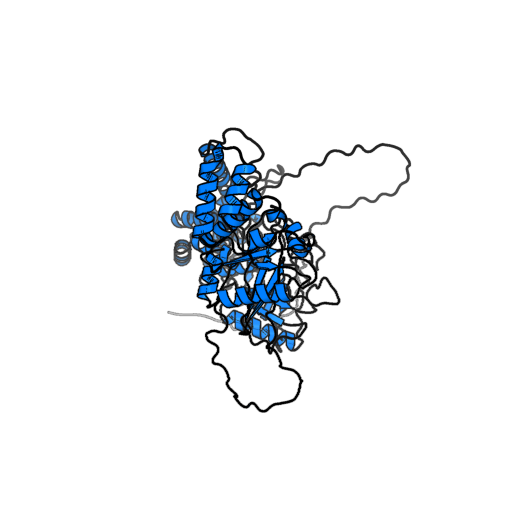OM 2951 C CA . PHE A 1 380 ? 2.707 -28.027 5.253 1.00 93.94 380 PHE A CA 1
ATOM 2952 C C . PHE A 1 380 ? 3.939 -28.281 4.383 1.00 93.94 380 PHE A C 1
ATOM 2954 O O . PHE A 1 380 ? 4.784 -27.422 4.148 1.00 93.94 380 PHE A O 1
ATOM 2961 N N . GLY A 1 381 ? 4.012 -29.483 3.808 1.00 91.75 381 GLY A N 1
ATOM 2962 C CA . GLY A 1 381 ? 4.996 -29.771 2.770 1.00 91.75 381 GLY A CA 1
ATOM 2963 C C . GLY A 1 381 ? 4.704 -28.973 1.497 1.00 91.75 381 GLY A C 1
ATOM 2964 O O . GLY A 1 381 ? 3.583 -28.998 0.991 1.00 91.75 381 GLY A O 1
ATOM 2965 N N . MET A 1 382 ? 5.728 -28.339 0.918 1.00 90.19 382 MET A N 1
ATOM 2966 C CA . MET A 1 382 ? 5.595 -27.511 -0.292 1.00 90.19 382 MET A CA 1
ATOM 2967 C C . MET A 1 382 ? 4.896 -28.221 -1.464 1.00 90.19 382 MET A C 1
ATOM 2969 O O . MET A 1 382 ? 4.236 -27.570 -2.267 1.00 90.19 382 MET A O 1
ATOM 2973 N N . SER A 1 383 ? 4.991 -29.552 -1.570 1.00 89.88 383 SER A N 1
ATOM 2974 C CA . SER A 1 383 ? 4.363 -30.356 -2.631 1.00 89.88 383 SER A CA 1
ATOM 2975 C C . SER A 1 383 ? 2.830 -30.388 -2.579 1.00 89.88 383 SER A C 1
ATOM 2977 O O . SER A 1 383 ? 2.203 -30.775 -3.565 1.00 89.88 383 SER A O 1
ATOM 2979 N N . VAL A 1 384 ? 2.223 -29.973 -1.463 1.00 92.25 384 VAL A N 1
ATOM 2980 C CA . VAL A 1 384 ? 0.763 -29.901 -1.294 1.00 92.25 384 VAL A CA 1
ATOM 2981 C C . VAL A 1 384 ? 0.156 -28.786 -2.153 1.00 92.25 384 VAL A C 1
ATOM 2983 O O . VAL A 1 384 ? -0.992 -28.890 -2.592 1.00 92.25 384 VAL A O 1
ATOM 2986 N N . PHE A 1 385 ? 0.921 -27.731 -2.440 1.00 94.88 385 PHE A N 1
ATOM 2987 C CA . PHE A 1 385 ? 0.430 -26.569 -3.172 1.00 94.88 385 PHE A CA 1
ATOM 2988 C C . PHE A 1 385 ? 0.529 -26.762 -4.687 1.00 94.88 385 PHE A C 1
ATOM 2990 O O . PHE A 1 385 ? 1.560 -27.165 -5.232 1.00 94.88 385 PHE A O 1
ATOM 2997 N N . SER A 1 386 ? -0.552 -26.433 -5.397 1.00 95.75 386 SER A N 1
ATOM 2998 C CA . SER A 1 386 ? -0.568 -26.492 -6.863 1.00 95.75 386 SER A CA 1
ATOM 2999 C C . SER A 1 386 ? 0.365 -25.453 -7.495 1.00 95.75 386 SER A C 1
ATOM 3001 O O . SER A 1 386 ? 0.552 -24.367 -6.949 1.00 95.75 386 SER A O 1
ATOM 3003 N N . VAL A 1 387 ? 0.877 -25.757 -8.693 1.00 97.44 387 VAL A N 1
ATOM 3004 C CA . VAL A 1 387 ? 1.725 -24.840 -9.477 1.00 97.44 387 VAL A CA 1
ATOM 3005 C C . VAL A 1 387 ? 1.043 -23.486 -9.679 1.00 97.44 387 VAL A C 1
ATOM 3007 O O . VAL A 1 387 ? 1.628 -22.459 -9.353 1.00 97.44 387 VAL A O 1
ATOM 3010 N N . SER A 1 388 ? -0.224 -23.495 -10.103 1.00 96.94 388 SER A N 1
ATOM 3011 C CA . SER A 1 388 ? -1.025 -22.279 -10.290 1.00 96.94 388 SER A CA 1
ATOM 3012 C C . SER A 1 388 ? -1.135 -21.450 -9.004 1.00 96.94 388 SER A C 1
ATOM 3014 O O . SER A 1 388 ? -0.968 -20.235 -9.050 1.00 96.94 388 SER A O 1
ATOM 3016 N N . SER A 1 389 ? -1.336 -22.082 -7.837 1.00 96.50 389 SER A N 1
ATOM 3017 C CA . SER A 1 389 ? -1.397 -21.348 -6.563 1.00 96.50 389 SER A CA 1
ATOM 3018 C C . SER A 1 389 ? -0.085 -20.625 -6.268 1.00 96.50 389 SER A C 1
ATOM 3020 O O . SER A 1 389 ? -0.126 -19.461 -5.903 1.00 96.50 389 SER A O 1
ATOM 3022 N N . VAL A 1 390 ? 1.064 -21.281 -6.454 1.00 97.94 390 VAL A N 1
ATOM 3023 C CA . VAL A 1 390 ? 2.384 -20.669 -6.217 1.00 97.94 390 VAL A CA 1
ATOM 3024 C C . VAL A 1 390 ? 2.669 -19.564 -7.234 1.00 97.94 390 VAL A C 1
ATOM 3026 O O . VAL A 1 390 ? 3.138 -18.489 -6.872 1.00 97.94 390 VAL A O 1
ATOM 3029 N N . HIS A 1 391 ? 2.341 -19.799 -8.508 1.00 98.62 391 HIS A N 1
ATOM 3030 C CA . HIS A 1 391 ? 2.543 -18.818 -9.575 1.00 98.62 391 HIS A CA 1
ATOM 3031 C C . HIS A 1 391 ? 1.769 -17.531 -9.334 1.00 98.62 391 HIS A C 1
ATOM 3033 O O . HIS A 1 391 ? 2.324 -16.457 -9.526 1.00 98.62 391 HIS A O 1
ATOM 3039 N N . ARG A 1 392 ? 0.519 -17.619 -8.877 1.00 98.44 392 ARG A N 1
ATOM 3040 C CA . ARG A 1 392 ? -0.313 -16.442 -8.599 1.00 98.44 392 ARG A CA 1
ATOM 3041 C C . ARG A 1 392 ? 0.258 -15.564 -7.484 1.00 98.44 392 ARG A C 1
ATOM 3043 O O . ARG A 1 392 ? 0.269 -14.346 -7.638 1.00 98.44 392 ARG A O 1
ATOM 3050 N N . ILE A 1 393 ? 0.779 -16.179 -6.420 1.00 98.50 393 ILE A N 1
ATOM 3051 C CA . ILE A 1 393 ? 1.486 -15.476 -5.338 1.00 98.50 393 ILE A CA 1
ATOM 3052 C C . ILE A 1 393 ? 2.725 -14.773 -5.894 1.00 98.50 393 ILE A C 1
ATOM 3054 O O . ILE A 1 393 ? 2.854 -13.558 -5.768 1.00 98.50 393 ILE A O 1
ATOM 3058 N N . GLY A 1 394 ? 3.590 -15.514 -6.593 1.00 98.50 394 GLY A N 1
ATOM 3059 C CA . GLY A 1 394 ? 4.828 -14.949 -7.125 1.00 98.50 394 GLY A CA 1
ATOM 3060 C C . GLY A 1 394 ? 4.611 -13.871 -8.186 1.00 98.50 394 GLY A C 1
ATOM 3061 O O . GLY A 1 394 ? 5.362 -12.905 -8.233 1.00 98.50 394 GLY A O 1
ATOM 3062 N N . ILE A 1 395 ? 3.554 -13.969 -8.997 1.00 98.81 395 ILE A N 1
ATOM 3063 C CA . ILE A 1 395 ? 3.160 -12.919 -9.948 1.00 98.81 395 ILE A CA 1
ATOM 3064 C C . ILE A 1 395 ? 2.870 -11.603 -9.223 1.00 98.81 395 ILE A C 1
ATOM 3066 O O . ILE A 1 395 ? 3.307 -10.549 -9.686 1.00 98.81 395 ILE A O 1
ATOM 3070 N N . LEU A 1 396 ? 2.140 -11.642 -8.104 1.00 98.81 396 LEU A N 1
ATOM 3071 C CA . LEU A 1 396 ? 1.882 -10.443 -7.311 1.00 98.81 396 LEU A CA 1
ATOM 3072 C C . LEU A 1 396 ? 3.167 -9.948 -6.638 1.00 98.81 396 LEU A C 1
ATOM 3074 O O . LEU A 1 396 ? 3.506 -8.777 -6.799 1.00 98.81 396 LEU A O 1
ATOM 3078 N N . ASP A 1 397 ? 3.895 -10.832 -5.952 1.00 98.62 397 ASP A N 1
ATOM 3079 C CA . ASP A 1 397 ? 5.098 -10.474 -5.192 1.00 98.62 397 ASP A CA 1
ATOM 3080 C C . ASP A 1 397 ? 6.210 -9.889 -6.080 1.00 98.62 397 ASP A C 1
ATOM 3082 O O . ASP A 1 397 ? 6.886 -8.953 -5.658 1.00 98.62 397 ASP A O 1
ATOM 3086 N N . VAL A 1 398 ? 6.372 -10.371 -7.320 1.00 98.62 398 VAL A N 1
ATOM 3087 C CA . VAL A 1 398 ? 7.308 -9.793 -8.303 1.00 98.62 398 VAL A CA 1
ATOM 3088 C C . VAL A 1 398 ? 6.904 -8.367 -8.668 1.00 98.62 398 VAL A C 1
ATOM 3090 O O . VAL A 1 398 ? 7.757 -7.483 -8.720 1.00 98.62 398 VAL A O 1
ATOM 3093 N N . ARG A 1 399 ? 5.610 -8.114 -8.909 1.00 98.31 399 ARG A N 1
ATOM 3094 C CA . ARG A 1 399 ? 5.123 -6.773 -9.274 1.00 98.31 399 ARG A CA 1
ATOM 3095 C C . ARG A 1 399 ? 5.332 -5.785 -8.140 1.00 98.31 399 ARG A C 1
ATOM 3097 O O . ARG A 1 399 ? 5.880 -4.713 -8.360 1.00 98.31 399 ARG A O 1
ATOM 3104 N N . ILE A 1 400 ? 4.910 -6.147 -6.933 1.00 97.94 400 ILE A N 1
ATOM 3105 C CA . ILE A 1 400 ? 4.988 -5.238 -5.787 1.00 97.94 400 ILE A CA 1
ATOM 3106 C C . ILE A 1 400 ? 6.367 -5.229 -5.130 1.00 97.94 400 ILE A C 1
ATOM 3108 O O . ILE A 1 400 ? 6.587 -4.399 -4.262 1.00 97.94 400 ILE A O 1
ATOM 3112 N N . VAL A 1 401 ? 7.281 -6.125 -5.515 1.00 97.25 401 VAL A N 1
ATOM 3113 C CA . VAL A 1 401 ? 8.567 -6.356 -4.838 1.00 97.25 401 VAL A CA 1
ATOM 3114 C C . VAL A 1 401 ? 8.351 -6.548 -3.339 1.00 97.25 401 VAL A C 1
ATOM 3116 O O . VAL A 1 401 ? 8.658 -5.682 -2.520 1.00 97.25 401 VAL A O 1
ATOM 3119 N N . ASN A 1 402 ? 7.749 -7.679 -2.981 1.00 96.69 402 ASN A N 1
ATOM 3120 C CA . ASN A 1 402 ? 7.560 -8.022 -1.578 1.00 96.69 402 ASN A CA 1
ATOM 3121 C C . ASN A 1 402 ? 8.920 -8.300 -0.911 1.00 96.69 402 ASN A C 1
ATOM 3123 O O . ASN A 1 402 ? 9.665 -9.158 -1.382 1.00 96.69 402 ASN A O 1
ATOM 3127 N N . LEU A 1 403 ? 9.236 -7.558 0.153 1.00 93.88 403 LEU A N 1
ATOM 3128 C CA . LEU A 1 403 ? 10.500 -7.643 0.892 1.00 93.88 403 LEU A CA 1
ATOM 3129 C C . LEU A 1 403 ? 10.473 -8.658 2.045 1.00 93.88 403 LEU A C 1
ATOM 3131 O O . LEU A 1 403 ? 11.475 -8.811 2.744 1.00 93.88 403 LEU A O 1
ATOM 3135 N N . ASP A 1 404 ? 9.324 -9.279 2.311 1.00 93.19 404 ASP A N 1
ATOM 3136 C CA . ASP A 1 404 ? 9.143 -10.168 3.460 1.00 93.19 404 ASP A CA 1
ATOM 3137 C C . ASP A 1 404 ? 8.133 -11.285 3.156 1.00 93.19 404 ASP A C 1
ATOM 3139 O O . ASP A 1 404 ? 7.202 -11.548 3.918 1.00 93.19 404 ASP A O 1
ATOM 3143 N N . ARG A 1 405 ? 8.261 -11.958 2.005 1.00 96.31 405 ARG A N 1
ATOM 3144 C CA . ARG A 1 405 ? 7.398 -13.107 1.700 1.00 96.31 405 ARG A CA 1
ATOM 3145 C C . ARG A 1 405 ? 7.957 -14.376 2.346 1.00 96.31 405 ARG A C 1
ATOM 3147 O O . ARG A 1 405 ? 8.545 -15.219 1.677 1.00 96.31 405 ARG A O 1
ATOM 3154 N N . ASN A 1 406 ? 7.703 -14.544 3.637 1.00 94.81 406 ASN A N 1
ATOM 3155 C CA . ASN A 1 406 ? 8.014 -15.768 4.379 1.00 94.81 406 ASN A CA 1
ATOM 3156 C C . ASN A 1 406 ? 6.820 -16.750 4.430 1.00 94.81 406 ASN A C 1
ATOM 3158 O O . ASN A 1 406 ? 5.724 -16.468 3.934 1.00 94.81 406 ASN A O 1
ATOM 3162 N N . ASP A 1 407 ? 7.044 -17.930 5.010 1.00 94.75 407 ASP A N 1
ATOM 3163 C CA . ASP A 1 407 ? 6.059 -19.007 5.123 1.00 94.75 407 ASP A CA 1
ATOM 3164 C C . ASP A 1 407 ? 4.866 -18.652 6.027 1.00 94.75 407 ASP A C 1
ATOM 3166 O O . ASP A 1 407 ? 3.740 -19.085 5.748 1.00 94.75 407 ASP A O 1
ATOM 3170 N N . GLY A 1 408 ? 5.100 -17.819 7.048 1.00 94.31 408 GLY A N 1
ATOM 3171 C CA . GLY A 1 408 ? 4.082 -17.271 7.947 1.00 94.31 408 GLY A CA 1
ATOM 3172 C C . GLY A 1 408 ? 3.127 -16.291 7.262 1.00 94.31 408 GLY A C 1
ATOM 3173 O O . GLY A 1 408 ? 1.949 -16.225 7.614 1.00 94.31 408 GLY A O 1
ATOM 3174 N N . ASN A 1 409 ? 3.596 -15.613 6.212 1.00 96.06 409 ASN A N 1
ATOM 3175 C CA . ASN A 1 409 ? 2.816 -14.640 5.443 1.00 96.06 409 ASN A CA 1
ATOM 3176 C C . ASN A 1 409 ? 1.942 -15.286 4.350 1.00 96.06 409 ASN A C 1
ATOM 3178 O O . ASN A 1 409 ? 1.305 -14.587 3.556 1.00 96.06 409 ASN A O 1
ATOM 3182 N N . LEU A 1 410 ? 1.896 -16.620 4.286 1.00 97.44 410 LEU A N 1
ATOM 3183 C CA . LEU A 1 410 ? 1.039 -17.381 3.380 1.00 97.44 410 LEU A CA 1
ATOM 3184 C C . LEU A 1 410 ? 0.115 -18.296 4.178 1.00 97.44 410 LEU A C 1
ATOM 3186 O O . LEU A 1 410 ? 0.528 -19.349 4.659 1.00 97.44 410 LEU A O 1
ATOM 3190 N N . LEU A 1 411 ? -1.157 -17.922 4.281 1.00 97.06 411 LEU A N 1
ATOM 3191 C CA . LEU A 1 411 ? -2.162 -18.762 4.922 1.00 97.06 411 LEU A CA 1
ATOM 3192 C C . LEU A 1 411 ? -2.593 -19.903 3.999 1.00 97.06 411 LEU A C 1
ATOM 3194 O O . LEU A 1 411 ? -2.591 -19.774 2.772 1.00 97.06 411 LEU A O 1
ATOM 3198 N N . VAL A 1 412 ? -3.026 -21.009 4.601 1.00 96.62 412 VAL A N 1
ATOM 3199 C CA . VAL A 1 412 ? -3.520 -22.184 3.881 1.00 96.62 412 VAL A CA 1
ATOM 3200 C C . VAL A 1 412 ? -5.022 -22.343 4.100 1.00 96.62 412 VAL A C 1
ATOM 3202 O O . VAL A 1 412 ? -5.502 -22.435 5.231 1.00 96.62 412 VAL A O 1
ATOM 3205 N N . SER A 1 413 ? -5.786 -22.366 3.005 1.00 93.81 413 SER A N 1
ATOM 3206 C CA . SER A 1 413 ? -7.241 -22.532 3.057 1.00 93.81 413 SER A CA 1
ATOM 3207 C C . SER A 1 413 ? -7.630 -23.886 3.659 1.00 93.81 413 SER A C 1
ATOM 3209 O O . SER A 1 413 ? -7.101 -24.910 3.215 1.00 93.81 413 SER A O 1
ATOM 3211 N N . ASP A 1 414 ? -8.651 -23.911 4.514 1.00 87.94 414 ASP A N 1
ATOM 3212 C CA . ASP A 1 414 ? -9.259 -25.151 5.007 1.00 87.94 414 ASP A CA 1
ATOM 3213 C C . ASP A 1 414 ? -10.131 -25.805 3.917 1.00 87.94 414 ASP A C 1
ATOM 3215 O O . ASP A 1 414 ? -11.344 -25.602 3.818 1.00 87.94 414 ASP A O 1
ATOM 3219 N N . SER A 1 415 ? -9.488 -26.514 2.988 1.00 83.75 415 SER A N 1
ATOM 3220 C CA . SER A 1 415 ? -10.173 -27.213 1.904 1.00 83.75 415 SER A CA 1
ATOM 3221 C C . SER A 1 415 ? -9.428 -28.474 1.474 1.00 83.75 415 SER A C 1
ATOM 3223 O O . SER A 1 415 ? -8.217 -28.596 1.638 1.00 83.75 415 SER A O 1
ATOM 3225 N N . LYS A 1 416 ? -10.148 -29.414 0.840 1.00 80.12 416 LYS A N 1
ATOM 3226 C CA . LYS A 1 416 ? -9.566 -30.671 0.320 1.00 80.12 416 LYS A CA 1
ATOM 3227 C C . LYS A 1 416 ? -8.413 -30.452 -0.671 1.00 80.12 416 LYS A C 1
ATOM 3229 O O . LYS A 1 416 ? -7.638 -31.372 -0.911 1.00 80.12 416 LYS A O 1
ATOM 3234 N N . ARG A 1 417 ? -8.346 -29.275 -1.303 1.00 84.19 417 ARG A N 1
ATOM 3235 C CA . ARG A 1 417 ? -7.264 -28.855 -2.202 1.00 84.19 417 ARG A CA 1
ATOM 3236 C C . ARG A 1 417 ? -6.733 -27.512 -1.703 1.00 84.19 417 ARG A C 1
ATOM 3238 O O . ARG A 1 417 ? -7.235 -26.483 -2.161 1.00 84.19 417 ARG A O 1
ATOM 3245 N N . PRO A 1 418 ? -5.766 -27.530 -0.772 1.00 88.62 418 PRO A N 1
ATOM 3246 C CA . PRO A 1 418 ? -5.317 -26.330 -0.089 1.00 88.62 418 PRO A CA 1
ATOM 3247 C C . PRO A 1 418 ? -4.821 -25.268 -1.073 1.00 88.62 418 PRO A C 1
ATOM 3249 O O . PRO A 1 418 ? -4.038 -25.556 -1.983 1.00 88.62 418 PRO A O 1
ATOM 3252 N N . LYS A 1 419 ? -5.306 -24.039 -0.902 1.00 91.50 419 LYS A N 1
ATOM 3253 C CA . LYS A 1 419 ? -4.878 -22.853 -1.645 1.00 91.50 419 LYS A CA 1
ATOM 3254 C C . LYS A 1 419 ? -4.112 -21.922 -0.721 1.00 91.50 419 LYS A C 1
ATOM 3256 O O . LYS A 1 419 ? -4.448 -21.817 0.458 1.00 91.50 419 LYS A O 1
ATOM 3261 N N . LEU A 1 420 ? -3.124 -21.246 -1.291 1.00 96.88 420 LEU A N 1
ATOM 3262 C CA . LEU A 1 420 ? -2.372 -20.198 -0.613 1.00 96.88 420 LEU A CA 1
ATOM 3263 C C . LEU A 1 420 ? -3.173 -18.899 -0.634 1.00 96.88 420 LEU A C 1
ATOM 3265 O O . LEU A 1 420 ? -3.796 -18.575 -1.646 1.00 96.88 420 LEU A O 1
ATOM 3269 N N . ILE A 1 421 ? -3.141 -18.179 0.479 1.00 97.88 421 ILE A N 1
ATOM 3270 C CA . ILE A 1 421 ? -3.798 -16.887 0.658 1.00 97.88 421 ILE A CA 1
ATOM 3271 C C . ILE A 1 421 ? -2.722 -15.921 1.165 1.00 97.88 421 ILE A C 1
ATOM 3273 O O . ILE A 1 421 ? -2.249 -16.093 2.293 1.00 97.88 421 ILE A O 1
ATOM 3277 N N . PRO A 1 422 ? -2.278 -14.959 0.338 1.00 98.12 422 PRO A N 1
ATOM 3278 C CA . PRO A 1 422 ? -1.232 -14.034 0.731 1.00 98.12 422 PRO A CA 1
ATOM 3279 C C . PRO A 1 422 ? -1.787 -12.996 1.698 1.00 98.12 422 PRO A C 1
ATOM 3281 O O . PRO A 1 422 ? -2.808 -12.361 1.428 1.00 98.12 422 PRO A O 1
ATOM 3284 N N . ILE A 1 423 ? -1.082 -12.799 2.803 1.00 97.38 423 ILE A N 1
ATOM 3285 C CA . ILE A 1 423 ? -1.344 -11.734 3.772 1.00 97.38 423 ILE A CA 1
ATOM 3286 C C . ILE A 1 423 ? -0.065 -10.924 4.000 1.00 97.38 423 ILE A C 1
ATOM 3288 O O . ILE A 1 423 ? 0.989 -11.271 3.467 1.00 97.38 423 ILE A O 1
ATOM 3292 N N . ASP A 1 424 ? -0.187 -9.854 4.781 1.00 95.75 424 ASP A N 1
ATOM 3293 C CA . ASP A 1 424 ? 0.931 -9.044 5.278 1.00 95.75 424 ASP A CA 1
ATOM 3294 C C . ASP A 1 424 ? 1.832 -8.466 4.172 1.00 95.75 424 ASP A C 1
ATOM 3296 O O . ASP A 1 424 ? 2.950 -8.909 3.918 1.00 95.75 424 ASP A O 1
ATOM 3300 N N . HIS A 1 425 ? 1.309 -7.467 3.461 1.00 97.50 425 HIS A N 1
ATOM 3301 C CA . HIS A 1 425 ? 1.987 -6.795 2.348 1.00 97.50 425 HIS A CA 1
ATOM 3302 C C . HIS A 1 425 ? 2.573 -5.435 2.742 1.00 97.50 425 HIS A C 1
ATOM 3304 O O . HIS A 1 425 ? 2.969 -4.656 1.867 1.00 97.50 425 HIS A O 1
ATOM 3310 N N . GLY A 1 426 ? 2.630 -5.128 4.042 1.00 94.69 426 GLY A N 1
ATOM 3311 C CA . GLY A 1 426 ? 3.130 -3.853 4.557 1.00 94.69 426 GLY A CA 1
ATOM 3312 C C . GLY A 1 426 ? 4.551 -3.514 4.092 1.00 94.69 426 GLY A C 1
ATOM 3313 O O . GLY A 1 426 ? 4.862 -2.345 3.860 1.00 94.69 426 GLY A O 1
ATOM 3314 N N . LEU A 1 427 ? 5.391 -4.530 3.869 1.00 95.12 427 LEU A N 1
ATOM 3315 C CA . LEU A 1 427 ? 6.762 -4.409 3.363 1.00 95.12 427 LEU A CA 1
ATOM 3316 C C . LEU A 1 427 ? 6.851 -4.709 1.855 1.00 95.12 427 LEU A C 1
ATOM 3318 O O . LEU A 1 427 ? 7.578 -5.595 1.416 1.00 95.12 427 LEU A O 1
ATOM 3322 N N . SER A 1 428 ? 6.106 -3.956 1.048 1.00 96.56 428 SER A N 1
ATOM 3323 C CA . SER A 1 428 ? 6.151 -4.008 -0.424 1.00 96.56 428 SER A CA 1
ATOM 3324 C C . SER A 1 428 ? 6.309 -2.608 -1.026 1.00 96.56 428 SER A C 1
ATOM 3326 O O . SER A 1 428 ? 6.440 -1.634 -0.293 1.00 96.56 428 SER A O 1
ATOM 3328 N N . LEU A 1 429 ? 6.341 -2.474 -2.352 1.00 95.44 429 LEU A N 1
ATOM 3329 C CA . LEU A 1 429 ? 6.530 -1.213 -3.083 1.00 95.44 429 LEU A CA 1
ATOM 3330 C C . LEU A 1 429 ? 7.679 -0.368 -2.491 1.00 95.44 429 LEU A C 1
ATOM 3332 O O . LEU A 1 429 ? 7.450 0.759 -2.028 1.00 95.44 429 LEU A O 1
ATOM 3336 N N . PRO A 1 430 ? 8.899 -0.922 -2.409 1.00 94.31 430 PRO A N 1
ATOM 3337 C CA . PRO A 1 430 ? 10.039 -0.211 -1.859 1.00 94.31 430 PRO A CA 1
ATOM 3338 C C . PRO A 1 430 ? 10.526 0.864 -2.827 1.00 94.31 430 PRO A C 1
ATOM 3340 O O . PRO A 1 430 ? 10.187 0.842 -4.007 1.00 94.31 430 PRO A O 1
ATOM 3343 N N . ASP A 1 431 ? 11.343 1.802 -2.350 1.00 84.81 431 ASP A N 1
ATOM 3344 C CA . ASP A 1 431 ? 12.100 2.677 -3.255 1.00 84.81 431 ASP A CA 1
ATOM 3345 C C . ASP A 1 431 ? 13.362 2.016 -3.826 1.00 84.81 431 ASP A C 1
ATOM 3347 O O . ASP A 1 431 ? 13.826 2.468 -4.865 1.00 84.81 431 ASP A O 1
ATOM 3351 N N . ARG A 1 432 ? 13.853 0.923 -3.216 1.00 86.19 432 ARG A N 1
ATOM 3352 C CA . ARG A 1 432 ? 15.085 0.190 -3.567 1.00 86.19 432 ARG A CA 1
ATOM 3353 C C . ARG A 1 432 ? 14.898 -1.316 -3.678 1.00 86.19 432 ARG A C 1
ATOM 3355 O O . ARG A 1 432 ? 14.032 -1.891 -3.028 1.00 86.19 432 ARG A O 1
ATOM 3362 N N . LEU A 1 433 ? 15.763 -1.954 -4.466 1.00 85.88 433 LEU A N 1
ATOM 3363 C CA . LEU A 1 433 ? 15.854 -3.408 -4.585 1.00 85.88 433 LEU A CA 1
ATOM 3364 C C . LEU A 1 433 ? 16.952 -3.918 -3.644 1.00 85.88 433 LEU A C 1
ATOM 3366 O O . LEU A 1 433 ? 18.119 -3.931 -4.000 1.00 85.88 433 LEU A O 1
ATOM 3370 N N . GLU A 1 434 ? 16.587 -4.310 -2.428 1.00 85.56 434 GLU A N 1
ATOM 3371 C CA . GLU A 1 434 ? 17.520 -4.894 -1.445 1.00 85.56 434 GLU A CA 1
ATOM 3372 C C . GLU A 1 434 ? 16.938 -6.169 -0.833 1.00 85.56 434 GLU A C 1
ATOM 3374 O O . GLU A 1 434 ? 16.938 -6.363 0.379 1.00 85.56 434 GLU A O 1
ATOM 3379 N N . VAL A 1 435 ? 16.387 -7.012 -1.702 1.00 89.88 435 VAL A N 1
ATOM 3380 C CA . VAL A 1 435 ? 15.686 -8.248 -1.352 1.00 89.88 435 VAL A CA 1
ATOM 3381 C C . VAL A 1 435 ? 16.466 -9.450 -1.867 1.00 89.88 435 VAL A C 1
ATOM 3383 O O . VAL A 1 435 ? 16.893 -9.470 -3.028 1.00 89.88 435 VAL A O 1
ATOM 3386 N N . TYR A 1 436 ? 16.658 -10.435 -0.995 1.00 91.88 436 TYR A N 1
ATOM 3387 C CA . TYR A 1 436 ? 17.398 -11.656 -1.283 1.00 91.88 436 TYR A CA 1
ATOM 3388 C C . TYR A 1 436 ? 16.466 -12.791 -1.679 1.00 91.88 436 TYR A C 1
ATOM 3390 O O . TYR A 1 436 ? 15.270 -12.789 -1.382 1.00 91.88 436 TYR A O 1
ATOM 3398 N N . THR A 1 437 ? 17.030 -13.799 -2.335 1.00 92.81 437 THR A N 1
ATOM 3399 C CA . THR A 1 437 ? 16.319 -15.034 -2.661 1.00 92.81 437 THR A CA 1
ATOM 3400 C C . THR A 1 437 ? 15.733 -15.725 -1.430 1.00 92.81 437 THR A C 1
ATOM 3402 O O . THR A 1 437 ? 14.627 -16.254 -1.518 1.00 92.81 437 THR A O 1
ATOM 3405 N N . THR A 1 438 ? 16.411 -15.662 -0.280 1.00 90.62 438 THR A N 1
ATOM 3406 C CA . THR A 1 438 ? 15.938 -16.224 0.999 1.00 90.62 438 THR A CA 1
ATOM 3407 C C . THR A 1 438 ? 14.793 -15.452 1.652 1.00 90.62 438 THR A C 1
ATOM 3409 O O . THR A 1 438 ? 14.053 -16.036 2.441 1.00 90.62 438 THR A O 1
ATOM 3412 N N . ASP A 1 439 ? 14.590 -14.176 1.309 1.00 91.69 439 ASP A N 1
ATOM 3413 C CA . ASP A 1 439 ? 13.471 -13.377 1.830 1.00 91.69 439 ASP A CA 1
ATOM 3414 C C . ASP A 1 439 ? 12.122 -13.776 1.187 1.00 91.69 439 ASP A C 1
ATOM 3416 O O . ASP A 1 439 ? 11.062 -13.298 1.601 1.00 91.69 439 ASP A O 1
ATOM 3420 N N . VAL A 1 440 ? 12.150 -14.633 0.155 1.00 95.62 440 VAL A N 1
ATOM 3421 C CA . VAL A 1 440 ? 10.989 -15.012 -0.658 1.00 95.62 440 VAL A CA 1
ATOM 3422 C C . VAL A 1 440 ? 10.838 -16.533 -0.714 1.00 95.62 440 VAL A C 1
ATOM 3424 O O . VAL A 1 440 ? 11.431 -17.221 -1.543 1.00 95.62 440 VAL A O 1
ATOM 3427 N N . VAL A 1 441 ? 9.954 -17.068 0.126 1.00 95.81 441 VAL A N 1
ATOM 3428 C CA . VAL A 1 441 ? 9.811 -18.510 0.389 1.00 95.81 441 VAL A CA 1
ATOM 3429 C C . VAL A 1 441 ? 9.553 -19.357 -0.862 1.00 95.81 441 VAL A C 1
ATOM 3431 O O . VAL A 1 441 ? 10.024 -20.489 -0.960 1.00 95.81 441 VAL A O 1
ATOM 3434 N N . TRP A 1 442 ? 8.824 -18.830 -1.851 1.00 96.56 442 TRP A N 1
ATOM 3435 C CA . TRP A 1 442 ? 8.486 -19.590 -3.056 1.00 96.56 442 TRP A CA 1
ATOM 3436 C C . TRP A 1 442 ? 9.649 -19.719 -4.048 1.00 96.56 442 TRP A C 1
ATOM 3438 O O . TRP A 1 442 ? 9.533 -20.511 -4.988 1.00 96.56 442 TRP A O 1
ATOM 3448 N N . MET A 1 443 ? 10.767 -19.001 -3.861 1.00 96.56 443 MET A N 1
ATOM 3449 C CA . MET A 1 443 ? 11.933 -19.092 -4.751 1.00 96.56 443 MET A CA 1
ATOM 3450 C C . MET A 1 443 ? 12.522 -20.504 -4.801 1.00 96.56 443 MET A C 1
ATOM 3452 O O . MET A 1 443 ? 12.918 -20.967 -5.876 1.00 96.56 443 MET A O 1
ATOM 3456 N N . ASP A 1 444 ? 12.497 -21.220 -3.677 1.00 92.56 444 ASP A N 1
ATOM 3457 C CA . ASP A 1 444 ? 13.036 -22.578 -3.578 1.00 92.56 444 ASP A CA 1
ATOM 3458 C C . ASP A 1 444 ? 12.043 -23.668 -3.991 1.00 92.56 444 ASP A C 1
ATOM 3460 O O . ASP A 1 444 ? 12.424 -24.824 -4.217 1.00 92.56 444 ASP A O 1
ATOM 3464 N N . TRP A 1 445 ? 10.768 -23.316 -4.156 1.00 96.75 445 TRP A N 1
ATOM 3465 C CA . TRP A 1 445 ? 9.715 -24.293 -4.395 1.00 96.75 445 TRP A CA 1
ATOM 3466 C C . TRP A 1 445 ? 9.782 -24.860 -5.826 1.00 96.75 445 TRP A C 1
ATOM 3468 O O . TRP A 1 445 ? 9.875 -24.103 -6.801 1.00 96.75 445 TRP A O 1
ATOM 3478 N N . PRO A 1 446 ? 9.669 -26.193 -6.017 1.00 97.44 446 PRO A N 1
ATOM 3479 C CA . PRO A 1 446 ? 9.701 -26.824 -7.341 1.00 97.44 446 PRO A CA 1
ATOM 3480 C C . PRO A 1 446 ? 8.671 -26.264 -8.330 1.00 97.44 446 PRO A C 1
ATOM 3482 O O . PRO A 1 446 ? 8.902 -26.266 -9.539 1.00 97.44 446 PRO A O 1
ATOM 3485 N N . GLN A 1 447 ? 7.538 -25.780 -7.822 1.00 98.06 447 GLN A N 1
ATOM 3486 C CA . GLN A 1 447 ? 6.459 -25.160 -8.582 1.00 98.06 447 GLN A CA 1
ATOM 3487 C C . GLN A 1 447 ? 6.910 -23.880 -9.293 1.00 98.06 447 GLN A C 1
ATOM 3489 O O . GLN A 1 447 ? 6.560 -23.681 -10.455 1.00 98.06 447 GLN A O 1
ATOM 3494 N N . ALA A 1 448 ? 7.729 -23.040 -8.650 1.00 98.12 448 ALA A N 1
ATOM 3495 C CA . ALA A 1 448 ? 8.230 -21.802 -9.252 1.00 98.12 448 ALA A CA 1
ATOM 3496 C C . ALA A 1 448 ? 9.161 -22.072 -10.450 1.00 98.12 448 ALA A C 1
ATOM 3498 O O . ALA A 1 448 ? 9.294 -21.237 -11.342 1.00 98.12 448 ALA A O 1
ATOM 3499 N N . LYS A 1 449 ? 9.755 -23.271 -10.508 1.00 98.44 449 LYS A N 1
ATOM 3500 C CA . LYS A 1 449 ? 10.636 -23.742 -11.591 1.00 98.44 449 LYS A CA 1
ATOM 3501 C C . LYS A 1 449 ? 9.864 -24.363 -12.766 1.00 98.44 449 LYS A C 1
ATOM 3503 O O . LYS A 1 449 ? 10.478 -24.840 -13.719 1.00 98.44 449 LYS A O 1
ATOM 3508 N N . LYS A 1 450 ? 8.528 -24.395 -12.712 1.00 98.50 450 LYS A N 1
ATOM 3509 C CA . LYS A 1 450 ? 7.657 -24.847 -13.811 1.00 98.50 450 LYS A CA 1
ATOM 3510 C C . LYS A 1 450 ? 7.248 -23.669 -14.710 1.00 98.50 450 LYS A C 1
ATOM 3512 O O . LYS A 1 450 ? 7.177 -22.542 -14.219 1.00 98.50 450 LYS A O 1
ATOM 3517 N N . PRO A 1 451 ? 6.985 -23.908 -16.009 1.00 98.44 451 PRO A N 1
ATOM 3518 C CA . PRO A 1 451 ? 6.471 -22.873 -16.906 1.00 98.44 451 PRO A CA 1
ATOM 3519 C C . PRO A 1 451 ? 5.078 -22.410 -16.471 1.00 98.44 451 PRO A C 1
ATOM 3521 O O . PRO A 1 451 ? 4.320 -23.199 -15.907 1.00 98.44 451 PRO A O 1
ATOM 3524 N N . PHE A 1 452 ? 4.745 -21.149 -16.751 1.00 98.62 452 PHE A N 1
ATOM 3525 C CA . PHE A 1 452 ? 3.404 -20.614 -16.518 1.00 98.62 452 PHE A CA 1
ATOM 3526 C C . PHE A 1 452 ? 2.364 -21.308 -17.401 1.00 98.62 452 PHE A C 1
ATOM 3528 O O . PHE A 1 452 ? 2.589 -21.514 -18.597 1.00 98.62 452 PHE A O 1
ATOM 3535 N N . ASP A 1 453 ? 1.202 -21.595 -16.821 1.00 98.12 453 ASP A N 1
ATOM 3536 C CA . ASP A 1 453 ? 0.042 -22.059 -17.570 1.00 98.12 453 ASP A CA 1
ATOM 3537 C C . ASP A 1 453 ? -0.672 -20.886 -18.269 1.00 98.12 453 ASP A C 1
ATOM 3539 O O . ASP A 1 453 ? -0.426 -19.701 -18.019 1.00 98.12 453 ASP A O 1
ATOM 3543 N N . LYS A 1 454 ? -1.576 -21.218 -19.199 1.00 98.19 454 LYS A N 1
ATOM 3544 C CA . LYS A 1 454 ? -2.304 -20.226 -20.004 1.00 98.19 454 LYS A CA 1
ATOM 3545 C C . LYS A 1 454 ? -3.038 -19.155 -19.170 1.00 98.19 454 LYS A C 1
ATOM 3547 O O . LYS A 1 454 ? -2.922 -17.989 -19.543 1.00 98.19 454 LYS A O 1
ATOM 3552 N N . PRO A 1 455 ? -3.757 -19.482 -18.075 1.00 98.44 455 PRO A N 1
ATOM 3553 C CA . PRO A 1 455 ? -4.438 -18.469 -17.264 1.00 98.44 455 PRO A CA 1
ATOM 3554 C C . PRO A 1 455 ? -3.484 -17.423 -16.672 1.00 98.44 455 PRO A C 1
ATOM 3556 O O . PRO A 1 455 ? -3.793 -16.234 -16.687 1.00 98.44 455 PRO A O 1
ATOM 3559 N N . GLU A 1 456 ? -2.320 -17.852 -16.189 1.00 98.56 456 GLU A N 1
ATOM 3560 C CA . GLU A 1 456 ? -1.272 -16.994 -15.639 1.00 98.56 456 GLU A CA 1
ATOM 3561 C C . GLU A 1 456 ? -0.652 -16.110 -16.726 1.00 98.56 456 GLU A C 1
ATOM 3563 O O . GLU A 1 456 ? -0.508 -14.904 -16.528 1.00 98.56 456 GLU A O 1
ATOM 3568 N N . LEU A 1 457 ? -0.361 -16.667 -17.906 1.00 98.75 457 LEU A N 1
ATOM 3569 C CA . LEU A 1 457 ? 0.140 -15.891 -19.045 1.00 98.75 457 LEU A CA 1
ATOM 3570 C C . LEU A 1 457 ? -0.868 -14.835 -19.519 1.00 98.75 457 LEU A C 1
ATOM 3572 O O . LEU A 1 457 ? -0.487 -13.697 -19.794 1.00 98.75 457 LEU A O 1
ATOM 3576 N N . ASP A 1 458 ? -2.148 -15.196 -19.615 1.00 98.56 458 ASP A N 1
ATOM 3577 C CA . ASP A 1 458 ? -3.209 -14.276 -20.034 1.00 98.56 458 ASP A CA 1
ATOM 3578 C C . ASP A 1 458 ? -3.416 -13.160 -18.997 1.00 98.56 458 ASP A C 1
ATOM 3580 O O . ASP A 1 458 ? -3.575 -11.994 -19.370 1.00 98.56 458 ASP A O 1
ATOM 3584 N N . TYR A 1 459 ? -3.320 -13.484 -17.703 1.00 98.69 459 TYR A N 1
ATOM 3585 C CA . TYR A 1 459 ? -3.322 -12.492 -16.629 1.00 98.69 459 TYR A CA 1
ATOM 3586 C C . TYR A 1 459 ? -2.134 -11.527 -16.739 1.00 98.69 459 TYR A C 1
ATOM 3588 O O . TYR A 1 459 ? -2.340 -10.316 -16.764 1.00 98.69 459 TYR A O 1
ATOM 3596 N N . ILE A 1 460 ? -0.903 -12.036 -16.884 1.00 98.81 460 ILE A N 1
ATOM 3597 C CA . ILE A 1 460 ? 0.310 -11.207 -16.999 1.00 98.81 460 ILE A CA 1
ATOM 3598 C C . ILE A 1 460 ? 0.225 -10.259 -18.208 1.00 98.81 460 ILE A C 1
ATOM 3600 O O . ILE A 1 460 ? 0.554 -9.072 -18.111 1.00 98.81 460 ILE A O 1
ATOM 3604 N N . ARG A 1 461 ? -0.267 -10.748 -19.355 1.00 98.44 461 ARG A N 1
ATOM 3605 C CA . ARG A 1 461 ? -0.454 -9.924 -20.562 1.00 98.44 461 ARG A CA 1
ATOM 3606 C C . ARG A 1 461 ? -1.429 -8.768 -20.346 1.00 98.44 461 ARG A C 1
ATOM 3608 O O . ARG A 1 461 ? -1.190 -7.694 -20.892 1.00 98.44 461 ARG A O 1
ATOM 3615 N N . MET A 1 462 ? -2.472 -8.967 -19.541 1.00 98.00 462 MET A N 1
ATOM 3616 C CA . MET A 1 462 ? -3.501 -7.960 -19.253 1.00 98.00 462 MET A CA 1
ATOM 3617 C C . MET A 1 462 ? -2.993 -6.793 -18.387 1.00 98.00 462 MET A C 1
ATOM 3619 O O . MET A 1 462 ? -3.562 -5.710 -18.461 1.00 98.00 462 MET A O 1
ATOM 3623 N N . LEU A 1 463 ? -1.950 -6.994 -17.575 1.00 98.38 463 LEU A N 1
ATOM 3624 C CA . LEU A 1 463 ? -1.462 -5.987 -16.623 1.00 98.38 463 LEU A CA 1
ATOM 3625 C C . LEU A 1 463 ? -0.975 -4.700 -17.307 1.00 98.38 463 LEU A C 1
ATOM 3627 O O . LEU A 1 463 ? -0.238 -4.766 -18.292 1.00 98.38 463 LEU A O 1
ATOM 3631 N N . ASP A 1 464 ? -1.315 -3.546 -16.740 1.00 98.12 464 ASP A N 1
ATOM 3632 C CA . ASP A 1 464 ? -0.914 -2.221 -17.226 1.00 98.12 464 ASP A CA 1
ATOM 3633 C C . ASP A 1 464 ? -0.127 -1.494 -16.118 1.00 98.12 464 ASP A C 1
ATOM 3635 O O . ASP A 1 464 ? -0.741 -0.964 -15.188 1.00 98.12 464 ASP A O 1
ATOM 3639 N N . PRO A 1 465 ? 1.220 -1.521 -16.166 1.00 96.94 465 PRO A N 1
ATOM 3640 C CA . PRO A 1 465 ? 2.048 -0.975 -15.097 1.00 96.94 465 PRO A CA 1
ATOM 3641 C C . PRO A 1 465 ? 1.832 0.520 -14.862 1.00 96.94 465 PRO A C 1
ATOM 3643 O O . PRO A 1 465 ? 1.783 0.956 -13.715 1.00 96.94 465 PRO A O 1
ATOM 3646 N N . GLU A 1 466 ? 1.711 1.304 -15.931 1.00 96.44 466 GLU A N 1
ATOM 3647 C CA . GLU A 1 466 ? 1.557 2.755 -15.867 1.00 96.44 466 GLU A CA 1
ATOM 3648 C C . GLU A 1 466 ? 0.194 3.146 -15.290 1.00 96.44 466 GLU A C 1
ATOM 3650 O O . GLU A 1 466 ? 0.103 4.036 -14.439 1.00 96.44 466 GLU A O 1
ATOM 3655 N N . LYS A 1 467 ? -0.872 2.462 -15.722 1.00 95.81 467 LYS A N 1
ATOM 3656 C CA . LYS A 1 467 ? -2.215 2.680 -15.177 1.00 95.81 467 LYS A CA 1
ATOM 3657 C C . LYS A 1 467 ? -2.290 2.278 -13.708 1.00 95.81 467 LYS A C 1
ATOM 3659 O O . LYS A 1 467 ? -2.858 3.018 -12.906 1.00 95.81 467 LYS A O 1
ATOM 3664 N N . ASP A 1 468 ? -1.711 1.132 -13.358 1.00 97.38 468 ASP A N 1
ATOM 3665 C CA . ASP A 1 468 ? -1.649 0.655 -11.979 1.00 97.38 468 ASP A CA 1
ATOM 3666 C C . ASP A 1 468 ? -0.891 1.651 -11.092 1.00 97.38 468 ASP A C 1
ATOM 3668 O O . ASP A 1 468 ? -1.418 2.081 -10.067 1.00 97.38 468 ASP A O 1
ATOM 3672 N N . ALA A 1 469 ? 0.293 2.100 -11.518 1.00 89.69 469 ALA A N 1
ATOM 3673 C CA . ALA A 1 469 ? 1.077 3.099 -10.800 1.00 89.69 469 ALA A CA 1
ATOM 3674 C C . ALA A 1 469 ? 0.294 4.401 -10.586 1.00 89.69 469 ALA A C 1
ATOM 3676 O O . ALA A 1 469 ? 0.205 4.873 -9.455 1.00 89.69 469 ALA A O 1
ATOM 3677 N N . LYS A 1 470 ? -0.337 4.946 -11.635 1.00 83.12 470 LYS A N 1
ATOM 3678 C CA . LYS A 1 470 ? -1.138 6.175 -11.531 1.00 83.12 470 LYS A CA 1
ATOM 3679 C C . LYS A 1 470 ? -2.306 6.025 -10.552 1.00 83.12 470 LYS A C 1
ATOM 3681 O O . LYS A 1 470 ? -2.577 6.941 -9.775 1.00 83.12 470 LYS A O 1
ATOM 3686 N N . ASN A 1 471 ? -2.992 4.883 -10.571 1.00 82.44 471 ASN A N 1
ATOM 3687 C CA . ASN A 1 471 ? -4.104 4.624 -9.657 1.00 82.44 471 ASN A CA 1
ATOM 3688 C C . ASN A 1 471 ? -3.630 4.587 -8.200 1.00 82.44 471 ASN A C 1
ATOM 3690 O O . ASN A 1 471 ? -4.232 5.240 -7.351 1.00 82.44 471 ASN A O 1
ATOM 3694 N N . ILE A 1 472 ? -2.535 3.873 -7.922 1.00 85.19 472 ILE A N 1
ATOM 3695 C CA . ILE A 1 472 ? -1.969 3.779 -6.571 1.00 85.19 472 ILE A CA 1
ATOM 3696 C C . ILE A 1 472 ? -1.433 5.136 -6.092 1.00 85.19 472 ILE A C 1
ATOM 3698 O O . ILE A 1 472 ? -1.661 5.502 -4.941 1.00 85.19 472 ILE A O 1
ATOM 3702 N N . GLU A 1 473 ? -0.782 5.913 -6.962 1.00 80.56 473 GLU A N 1
ATOM 3703 C CA . GLU A 1 473 ? -0.343 7.284 -6.660 1.00 80.56 473 GLU A CA 1
ATOM 3704 C C . GLU A 1 473 ? -1.526 8.163 -6.242 1.00 80.56 473 GLU A C 1
ATOM 3706 O O . GLU A 1 473 ? -1.502 8.780 -5.180 1.00 80.56 473 GLU A O 1
ATOM 3711 N N . THR A 1 474 ? -2.589 8.157 -7.049 1.00 69.94 474 THR A N 1
ATOM 3712 C CA . THR A 1 474 ? -3.766 9.016 -6.855 1.00 69.94 474 THR A CA 1
ATOM 3713 C C . THR A 1 474 ? -4.551 8.646 -5.595 1.00 69.94 474 THR A C 1
ATOM 3715 O O . THR A 1 474 ? -5.010 9.525 -4.874 1.00 69.94 474 THR A O 1
ATOM 3718 N N . GLN A 1 475 ? -4.720 7.349 -5.327 1.00 75.50 475 GLN A N 1
ATOM 3719 C CA . GLN A 1 475 ? -5.602 6.861 -4.258 1.00 75.50 475 GLN A CA 1
ATOM 3720 C C . GLN A 1 475 ? -4.901 6.758 -2.902 1.00 75.50 475 GLN A C 1
ATOM 3722 O O . GLN A 1 475 ? -5.537 6.912 -1.860 1.00 75.50 475 GLN A O 1
ATOM 3727 N N . LEU A 1 476 ? -3.599 6.454 -2.903 1.00 78.25 476 LEU A N 1
ATOM 3728 C CA . LEU A 1 476 ? -2.857 6.082 -1.696 1.00 78.25 476 LEU A CA 1
ATOM 3729 C C . LEU A 1 476 ? -1.617 6.946 -1.446 1.00 78.25 476 LEU A C 1
ATOM 3731 O O . LEU A 1 476 ? -0.974 6.778 -0.411 1.00 78.25 476 LEU A O 1
ATOM 3735 N N . GLY A 1 477 ? -1.257 7.850 -2.364 1.00 70.56 477 GLY A N 1
ATOM 3736 C CA . GLY A 1 477 ? -0.122 8.761 -2.189 1.00 70.56 477 GLY A CA 1
ATOM 3737 C C . GLY A 1 477 ? 1.237 8.058 -2.114 1.00 70.56 477 GLY A C 1
ATOM 3738 O O . GLY A 1 477 ? 2.178 8.590 -1.526 1.00 70.56 477 GLY A O 1
ATOM 3739 N N . VAL A 1 478 ? 1.358 6.844 -2.667 1.00 78.62 478 VAL A N 1
ATOM 3740 C CA . VAL A 1 478 ? 2.637 6.119 -2.685 1.00 78.62 478 VAL A CA 1
ATOM 3741 C C . VAL A 1 478 ? 3.639 6.886 -3.549 1.00 78.62 478 VAL A C 1
ATOM 3743 O O . VAL A 1 478 ? 3.335 7.271 -4.675 1.00 78.62 478 VAL A O 1
ATOM 3746 N N . ARG A 1 479 ? 4.850 7.093 -3.019 1.00 80.50 479 ARG A N 1
ATOM 3747 C CA . ARG A 1 479 ? 5.898 7.905 -3.654 1.00 80.50 479 ARG A CA 1
ATOM 3748 C C . ARG A 1 479 ? 6.241 7.411 -5.065 1.00 80.50 479 ARG A C 1
ATOM 3750 O O . ARG A 1 479 ? 6.351 6.205 -5.306 1.00 80.50 479 ARG A O 1
ATOM 3757 N N . ARG A 1 480 ? 6.490 8.346 -5.988 1.00 81.94 480 ARG A N 1
ATOM 3758 C CA . ARG A 1 480 ? 6.723 8.049 -7.411 1.00 81.94 480 ARG A CA 1
ATOM 3759 C C . ARG A 1 480 ? 7.933 7.142 -7.646 1.00 81.94 480 ARG A C 1
ATOM 3761 O O . ARG A 1 480 ? 7.914 6.315 -8.552 1.00 81.94 480 ARG A O 1
ATOM 3768 N N . GLU A 1 481 ? 8.984 7.261 -6.842 1.00 80.50 481 GLU A N 1
ATOM 3769 C CA . GLU A 1 481 ? 10.147 6.369 -6.865 1.00 80.50 481 GLU A CA 1
ATOM 3770 C C . GLU A 1 481 ? 9.784 4.905 -6.603 1.00 80.50 481 GLU A C 1
ATOM 3772 O O . GLU A 1 481 ? 10.251 4.041 -7.342 1.00 80.50 481 GLU A O 1
ATOM 3777 N N . CYS A 1 482 ? 8.884 4.631 -5.657 1.00 86.19 482 CYS A N 1
ATOM 3778 C CA . CYS A 1 482 ? 8.399 3.280 -5.388 1.00 86.19 482 CYS A CA 1
ATOM 3779 C C . CYS A 1 482 ? 7.574 2.740 -6.563 1.00 86.19 482 CYS A C 1
ATOM 3781 O O . CYS A 1 482 ? 7.709 1.590 -6.977 1.00 86.19 482 CYS A O 1
ATOM 3783 N N . LEU A 1 483 ? 6.736 3.597 -7.150 1.00 89.38 483 LEU A N 1
ATOM 3784 C CA . LEU A 1 483 ? 5.872 3.226 -8.271 1.00 89.38 483 LEU A CA 1
ATOM 3785 C C . LEU A 1 483 ? 6.642 3.015 -9.578 1.00 89.38 483 LEU A C 1
ATOM 3787 O O . LEU A 1 483 ? 6.247 2.191 -10.399 1.00 89.38 483 LEU A O 1
ATOM 3791 N N . ARG A 1 484 ? 7.789 3.680 -9.752 1.00 89.81 484 ARG A N 1
ATOM 3792 C CA . ARG A 1 484 ? 8.716 3.368 -10.849 1.00 89.81 484 ARG A CA 1
ATOM 3793 C C . ARG A 1 484 ? 9.234 1.934 -10.759 1.00 89.81 484 ARG A C 1
ATOM 3795 O O . ARG A 1 484 ? 9.350 1.285 -11.795 1.00 89.81 484 ARG A O 1
ATOM 3802 N N . LEU A 1 485 ? 9.510 1.417 -9.557 1.00 94.06 485 LEU A N 1
ATOM 3803 C CA . LEU A 1 485 ? 9.889 0.011 -9.406 1.00 94.06 485 LEU A CA 1
ATOM 3804 C C . LEU A 1 485 ? 8.734 -0.926 -9.769 1.00 94.06 485 LEU A C 1
ATOM 3806 O O . LEU A 1 485 ? 8.971 -1.843 -10.546 1.00 94.06 485 LEU A O 1
ATOM 3810 N N . LEU A 1 486 ? 7.499 -0.648 -9.333 1.00 97.69 486 LEU A N 1
ATOM 3811 C CA . LEU A 1 486 ? 6.306 -1.402 -9.763 1.00 97.69 486 LEU A CA 1
ATOM 3812 C C . LEU A 1 486 ? 6.185 -1.469 -11.296 1.00 97.69 486 LEU A C 1
ATOM 3814 O O . LEU A 1 486 ? 5.906 -2.532 -11.860 1.00 97.69 486 LEU A O 1
ATOM 3818 N N . GLU A 1 487 ? 6.410 -0.347 -11.985 1.00 97.94 487 GLU A N 1
ATOM 3819 C CA . GLU A 1 487 ? 6.383 -0.297 -13.449 1.00 97.94 487 GLU A CA 1
ATOM 3820 C C . GLU A 1 487 ? 7.470 -1.182 -14.071 1.00 97.94 487 GLU A C 1
ATOM 3822 O O . GLU A 1 487 ? 7.199 -1.969 -14.984 1.00 97.94 487 GLU A O 1
ATOM 3827 N N . VAL A 1 488 ? 8.703 -1.071 -13.570 1.00 97.00 488 VAL A N 1
ATOM 3828 C CA . VAL A 1 488 ? 9.863 -1.823 -14.066 1.00 97.00 488 VAL A CA 1
ATOM 3829 C C . VAL A 1 488 ? 9.703 -3.324 -13.825 1.00 97.00 488 VAL A C 1
ATOM 3831 O O . VAL A 1 488 ? 9.924 -4.113 -14.746 1.00 97.00 488 VAL A O 1
ATOM 3834 N N . THR A 1 489 ? 9.291 -3.744 -12.631 1.00 98.31 489 THR A N 1
ATOM 3835 C CA . THR A 1 489 ? 9.163 -5.167 -12.286 1.00 98.31 489 THR A CA 1
ATOM 3836 C C . THR A 1 489 ? 7.957 -5.819 -12.951 1.00 98.31 489 THR A C 1
ATOM 3838 O O . THR A 1 489 ? 8.051 -6.959 -13.406 1.00 98.31 489 THR A O 1
ATOM 3841 N N . THR A 1 490 ? 6.856 -5.086 -13.136 1.00 98.69 490 THR A N 1
ATOM 3842 C CA . THR A 1 490 ? 5.727 -5.562 -13.950 1.00 98.69 490 THR A CA 1
ATOM 3843 C C . THR A 1 490 ? 6.139 -5.731 -15.416 1.00 98.69 490 THR A C 1
ATOM 3845 O O . THR A 1 490 ? 5.778 -6.728 -16.044 1.00 98.69 490 THR A O 1
ATOM 3848 N N . LYS A 1 491 ? 6.947 -4.815 -15.973 1.00 98.31 491 LYS A N 1
ATOM 3849 C CA . LYS A 1 491 ? 7.514 -4.970 -17.326 1.00 98.31 491 LYS A CA 1
ATOM 3850 C C . LYS A 1 491 ? 8.460 -6.165 -17.417 1.00 98.31 491 LYS A C 1
ATOM 3852 O O . LYS A 1 491 ? 8.349 -6.938 -18.366 1.00 98.31 491 LYS A O 1
ATOM 3857 N N . LEU A 1 492 ? 9.339 -6.362 -16.430 1.00 98.38 492 LEU A N 1
ATOM 3858 C CA . LEU A 1 492 ? 10.205 -7.542 -16.343 1.00 98.38 492 LEU A CA 1
ATOM 3859 C C . LEU A 1 492 ? 9.379 -8.836 -16.352 1.00 98.38 492 LEU A C 1
ATOM 3861 O O . LEU A 1 492 ? 9.670 -9.736 -17.139 1.00 98.38 492 LEU A O 1
ATOM 3865 N N . LEU A 1 493 ? 8.324 -8.904 -15.534 1.00 98.75 493 LEU A N 1
ATOM 3866 C CA . LEU A 1 493 ? 7.417 -10.049 -15.474 1.00 98.75 493 LEU A CA 1
ATOM 3867 C C . LEU A 1 493 ? 6.782 -10.337 -16.841 1.00 98.75 493 LEU A C 1
ATOM 3869 O O . LEU A 1 493 ? 6.812 -11.477 -17.303 1.00 98.75 493 LEU A O 1
ATOM 3873 N N . LYS A 1 494 ? 6.259 -9.304 -17.515 1.00 98.75 494 LYS A N 1
ATOM 3874 C CA . LYS A 1 494 ? 5.669 -9.431 -18.857 1.00 98.75 494 LYS A CA 1
ATOM 3875 C C . LYS A 1 494 ? 6.689 -9.934 -19.878 1.00 98.75 494 LYS A C 1
ATOM 3877 O O . LYS A 1 494 ? 6.431 -10.928 -20.554 1.00 98.75 494 LYS A O 1
ATOM 3882 N N . PHE A 1 495 ? 7.869 -9.316 -19.945 1.00 98.19 495 PHE A N 1
ATOM 3883 C CA . PHE A 1 495 ? 8.916 -9.715 -20.889 1.00 98.19 495 PHE A CA 1
ATOM 3884 C C . PHE A 1 495 ? 9.453 -11.124 -20.636 1.00 98.19 495 PHE A C 1
ATOM 3886 O O . PHE A 1 495 ? 9.757 -11.837 -21.598 1.00 98.19 495 PHE A O 1
ATOM 3893 N N . GLY A 1 496 ? 9.586 -11.514 -19.366 1.00 98.38 496 GLY A N 1
ATOM 3894 C CA . GLY A 1 496 ? 10.009 -12.851 -18.969 1.00 98.38 496 GLY A CA 1
ATOM 3895 C C . GLY A 1 496 ? 8.973 -13.904 -19.348 1.00 98.38 496 GLY A C 1
ATOM 3896 O O . GLY A 1 496 ? 9.313 -14.883 -20.012 1.00 98.38 496 GLY A O 1
ATOM 3897 N N . ALA A 1 497 ? 7.702 -13.662 -19.017 1.00 98.38 497 ALA A N 1
ATOM 3898 C CA . ALA A 1 497 ? 6.598 -14.559 -19.346 1.00 98.38 497 ALA A CA 1
ATOM 3899 C C . ALA A 1 497 ? 6.424 -14.746 -20.865 1.00 98.38 497 ALA A C 1
ATOM 3901 O O . ALA A 1 497 ? 6.259 -15.870 -21.336 1.00 98.38 497 ALA A O 1
ATOM 3902 N N . GLU A 1 498 ? 6.532 -13.672 -21.655 1.00 97.88 498 GLU A N 1
ATOM 3903 C CA . GLU A 1 498 ? 6.488 -13.737 -23.125 1.00 97.88 498 GLU A CA 1
ATOM 3904 C C . GLU A 1 498 ? 7.627 -14.570 -23.730 1.00 97.88 498 GLU A C 1
ATOM 3906 O O . GLU A 1 498 ? 7.447 -15.198 -24.772 1.00 97.88 498 GLU A O 1
ATOM 3911 N N . ARG A 1 499 ? 8.791 -14.601 -23.071 1.00 98.12 499 ARG A N 1
ATOM 3912 C CA . ARG A 1 499 ? 9.961 -15.400 -23.473 1.00 98.12 499 ARG A CA 1
ATOM 3913 C C . ARG A 1 499 ? 9.950 -16.820 -22.909 1.00 98.12 499 ARG A C 1
ATOM 3915 O O . ARG A 1 499 ? 10.906 -17.559 -23.126 1.00 98.12 499 ARG A O 1
ATOM 3922 N N . GLY A 1 500 ? 8.890 -17.205 -22.199 1.00 98.12 500 GLY A N 1
ATOM 3923 C CA . GLY A 1 500 ? 8.768 -18.525 -21.588 1.00 98.12 500 GLY A CA 1
ATOM 3924 C C . GLY A 1 500 ? 9.682 -18.741 -20.381 1.00 98.12 500 GLY A C 1
ATOM 3925 O O . GLY A 1 500 ? 9.942 -19.892 -20.033 1.00 98.12 500 GLY A O 1
ATOM 3926 N N . LEU A 1 501 ? 10.174 -17.669 -19.747 1.00 98.69 501 LEU A N 1
ATOM 3927 C CA . LEU A 1 501 ? 10.880 -17.790 -18.473 1.00 98.69 501 LEU A CA 1
ATOM 3928 C C . LEU A 1 501 ? 9.916 -18.264 -17.382 1.00 98.69 501 LEU A C 1
ATOM 3930 O O . LEU A 1 501 ? 8.748 -17.869 -17.345 1.00 98.69 501 LEU A O 1
ATOM 3934 N N . THR A 1 502 ? 10.418 -19.104 -16.483 1.00 98.75 502 THR A N 1
ATOM 3935 C CA . THR A 1 502 ? 9.677 -19.540 -15.295 1.00 98.75 502 THR A CA 1
ATOM 3936 C C . THR A 1 502 ? 9.647 -18.438 -14.240 1.00 98.75 502 THR A C 1
ATOM 3938 O O . THR A 1 502 ? 10.473 -17.522 -14.258 1.00 98.75 502 THR A O 1
ATOM 3941 N N . LEU A 1 503 ? 8.726 -18.545 -13.279 1.00 98.75 503 LEU A N 1
ATOM 3942 C CA . LEU A 1 503 ? 8.658 -17.618 -12.149 1.00 98.75 503 LEU A CA 1
ATOM 3943 C C . LEU A 1 503 ? 10.003 -17.530 -11.406 1.00 98.75 503 LEU A C 1
ATOM 3945 O O . LEU A 1 503 ? 10.471 -16.435 -11.113 1.00 98.75 503 LEU A O 1
ATOM 3949 N N . HIS A 1 504 ? 10.658 -18.670 -11.174 1.00 98.56 504 HIS A N 1
ATOM 3950 C CA . HIS A 1 504 ? 11.971 -18.729 -10.534 1.00 98.56 504 HIS A CA 1
ATOM 3951 C C . HIS A 1 504 ? 13.049 -17.988 -11.340 1.00 98.56 504 HIS A C 1
ATOM 3953 O O . HIS A 1 504 ? 13.819 -17.221 -10.776 1.00 98.56 504 HIS A O 1
ATOM 3959 N N . GLN A 1 505 ? 13.084 -18.156 -12.667 1.00 98.56 505 GLN A N 1
ATOM 3960 C CA . GLN A 1 505 ? 14.054 -17.457 -13.521 1.00 98.56 505 GLN A CA 1
ATOM 3961 C C . GLN A 1 505 ? 13.839 -15.940 -13.534 1.00 98.56 505 GLN A C 1
ATOM 3963 O O . GLN A 1 505 ? 14.808 -15.189 -13.581 1.00 98.56 505 GLN A O 1
ATOM 3968 N N . ILE A 1 506 ? 12.584 -15.486 -13.480 1.00 98.69 506 ILE A N 1
ATOM 3969 C CA . ILE A 1 506 ? 12.260 -14.061 -13.330 1.00 98.69 506 ILE A CA 1
ATOM 3970 C C . ILE A 1 506 ? 12.716 -13.562 -11.952 1.00 98.69 506 ILE A C 1
ATOM 3972 O O . ILE A 1 506 ? 13.330 -12.500 -11.865 1.00 98.69 506 ILE A O 1
ATOM 3976 N N . GLY A 1 507 ? 12.491 -14.353 -10.899 1.00 97.75 507 GLY A N 1
ATOM 3977 C CA . GLY A 1 507 ? 12.976 -14.076 -9.548 1.00 97.75 507 GLY A CA 1
ATOM 3978 C C . GLY A 1 507 ? 14.499 -13.933 -9.470 1.00 97.75 507 GLY A C 1
ATOM 3979 O O . GLY A 1 507 ? 14.971 -12.977 -8.874 1.00 97.75 507 GLY A O 1
ATOM 3980 N N . LEU A 1 508 ? 15.272 -14.788 -10.149 1.00 96.88 508 LEU A N 1
ATOM 3981 C CA . LEU A 1 508 ? 16.743 -14.683 -10.211 1.00 96.88 508 LEU A CA 1
ATOM 3982 C C . LEU A 1 508 ? 17.248 -13.406 -10.907 1.00 96.88 508 LEU A C 1
ATOM 3984 O O . LEU A 1 508 ? 18.389 -12.999 -10.709 1.00 96.88 508 LEU A O 1
ATOM 3988 N N . ILE A 1 509 ? 16.426 -12.772 -11.749 1.00 97.44 509 ILE A N 1
ATOM 3989 C CA . ILE A 1 509 ? 16.768 -11.471 -12.339 1.00 97.44 509 ILE A CA 1
ATOM 3990 C C . ILE A 1 509 ? 16.503 -10.344 -11.331 1.00 97.44 509 ILE A C 1
ATOM 3992 O O . ILE A 1 509 ? 17.249 -9.365 -11.302 1.00 97.44 509 ILE A O 1
ATOM 3996 N N . LEU A 1 510 ? 15.435 -10.472 -10.538 1.00 96.81 510 LEU A N 1
ATOM 3997 C CA . LEU A 1 510 ? 14.932 -9.447 -9.622 1.00 96.81 510 LEU A CA 1
ATOM 3998 C C . LEU A 1 510 ? 15.649 -9.431 -8.263 1.00 96.81 510 LEU A C 1
ATOM 4000 O O . LEU A 1 510 ? 15.973 -8.356 -7.764 1.00 96.81 510 LEU A O 1
ATOM 4004 N N . TYR A 1 511 ? 15.848 -10.599 -7.656 1.00 95.00 511 TYR A N 1
ATOM 4005 C CA . TYR A 1 511 ? 16.352 -10.758 -6.294 1.00 95.00 511 TYR A CA 1
ATOM 4006 C C . TYR A 1 511 ? 17.872 -10.930 -6.276 1.00 95.00 511 TYR A C 1
ATOM 4008 O O . TYR A 1 511 ? 18.468 -11.437 -7.229 1.00 95.00 511 TYR A O 1
ATOM 4016 N N . ARG A 1 512 ? 18.507 -10.488 -5.187 1.00 92.81 512 ARG A N 1
ATOM 4017 C CA . ARG A 1 512 ? 19.931 -10.725 -4.937 1.00 92.81 512 ARG A CA 1
ATOM 4018 C C . ARG A 1 512 ? 20.145 -12.179 -4.528 1.00 92.81 512 ARG A C 1
ATOM 4020 O O . ARG A 1 512 ? 19.329 -12.744 -3.803 1.00 92.81 512 ARG A O 1
ATOM 4027 N N . GLU A 1 513 ? 21.256 -12.759 -4.962 1.00 88.38 513 GLU A N 1
ATOM 4028 C CA . GLU A 1 513 ? 21.738 -14.014 -4.387 1.00 88.38 513 GLU A CA 1
ATOM 4029 C C . GLU A 1 513 ? 22.265 -13.748 -2.974 1.00 88.38 513 GLU A C 1
ATOM 4031 O O . GLU A 1 513 ? 22.838 -12.687 -2.697 1.00 88.38 513 GLU A O 1
ATOM 4036 N N . ASP A 1 514 ? 22.056 -14.705 -2.078 1.00 81.25 514 ASP A N 1
ATOM 4037 C CA . ASP A 1 514 ? 22.598 -14.644 -0.728 1.00 81.25 514 ASP A CA 1
ATOM 4038 C C . ASP A 1 514 ? 24.134 -14.575 -0.762 1.00 81.25 514 ASP A C 1
ATOM 4040 O O . ASP A 1 514 ? 24.768 -15.261 -1.570 1.00 81.25 514 ASP A O 1
ATOM 4044 N N . PRO A 1 515 ? 24.760 -13.727 0.073 1.00 73.31 515 PRO A N 1
ATOM 4045 C CA . PRO A 1 515 ? 26.210 -13.647 0.120 1.00 73.31 515 PRO A CA 1
ATOM 4046 C C . PRO A 1 515 ? 26.793 -14.989 0.578 1.00 73.31 515 PRO A C 1
ATOM 4048 O O . PRO A 1 515 ? 26.359 -15.539 1.588 1.00 73.31 515 PRO A O 1
ATOM 4051 N N . ASP A 1 516 ? 27.806 -15.487 -0.136 1.00 66.38 516 ASP A N 1
ATOM 4052 C CA . ASP A 1 516 ? 28.579 -16.648 0.308 1.00 66.38 516 ASP A CA 1
ATOM 4053 C C . ASP A 1 516 ? 29.158 -16.369 1.707 1.00 66.38 516 ASP A C 1
ATOM 4055 O O . ASP A 1 516 ? 29.707 -15.285 1.955 1.00 66.38 516 ASP A O 1
ATOM 4059 N N . ASP A 1 517 ? 29.057 -17.353 2.608 1.00 54.69 517 ASP A N 1
ATOM 4060 C CA . ASP A 1 517 ? 29.589 -17.307 3.974 1.00 54.69 517 ASP A CA 1
ATOM 4061 C C . ASP A 1 517 ? 31.105 -17.006 3.963 1.00 54.69 517 ASP A C 1
ATOM 4063 O O . ASP A 1 517 ? 31.942 -17.910 3.939 1.00 54.69 517 ASP A O 1
ATOM 4067 N N . GLY A 1 51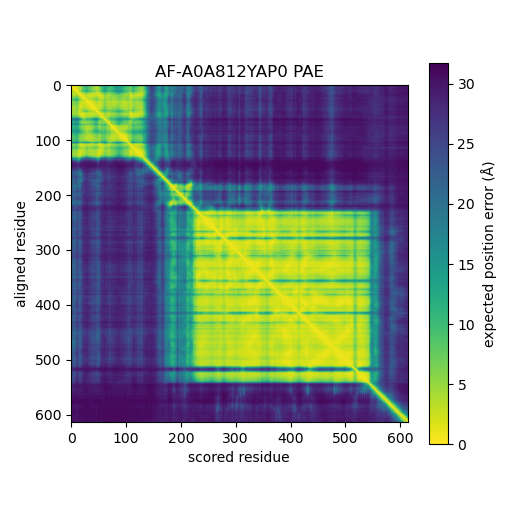8 ? 31.492 -15.726 3.964 1.00 54.81 518 GLY A N 1
ATOM 4068 C CA . GLY A 1 518 ? 32.894 -15.323 4.101 1.00 54.81 518 GLY A CA 1
ATOM 4069 C C . GLY A 1 518 ? 33.302 -13.963 3.533 1.00 54.81 518 GLY A C 1
ATOM 4070 O O . GLY A 1 518 ? 34.245 -13.383 4.067 1.00 54.81 518 GLY A O 1
ATOM 4071 N N . ASP A 1 519 ? 32.633 -13.430 2.504 1.00 57.69 519 ASP A N 1
ATOM 4072 C CA . ASP A 1 519 ? 33.093 -12.185 1.846 1.00 57.69 519 ASP A CA 1
ATOM 4073 C C . ASP A 1 519 ? 32.319 -10.934 2.303 1.00 57.69 519 ASP A C 1
ATOM 4075 O O . ASP A 1 519 ? 32.809 -9.813 2.196 1.00 57.69 519 ASP A O 1
ATOM 4079 N N . GLY A 1 520 ? 31.103 -11.096 2.842 1.00 57.22 520 GLY A N 1
ATOM 4080 C CA . GLY A 1 520 ? 30.256 -9.971 3.272 1.00 57.22 520 GLY A CA 1
ATOM 4081 C C . GLY A 1 520 ? 29.904 -8.986 2.145 1.00 57.22 520 GLY A C 1
ATOM 4082 O O . GLY A 1 520 ? 29.371 -7.907 2.408 1.00 57.22 520 GLY A O 1
ATOM 4083 N N . THR A 1 521 ? 30.214 -9.329 0.890 1.00 60.78 521 THR A N 1
ATOM 4084 C CA . THR A 1 521 ? 29.954 -8.502 -0.283 1.00 60.78 521 THR A CA 1
ATOM 4085 C C . THR A 1 521 ? 28.545 -8.776 -0.794 1.00 60.78 521 THR A C 1
ATOM 4087 O O . THR A 1 521 ? 28.235 -9.818 -1.368 1.00 60.78 521 THR A O 1
ATOM 4090 N N . HIS A 1 522 ? 27.657 -7.809 -0.585 1.00 76.50 522 HIS A N 1
ATOM 4091 C CA . HIS A 1 522 ? 26.311 -7.850 -1.141 1.00 76.50 522 HIS A CA 1
ATOM 4092 C C . HIS A 1 522 ? 26.372 -7.542 -2.639 1.00 76.50 522 HIS A C 1
ATOM 4094 O O . HIS A 1 522 ? 26.601 -6.398 -3.040 1.00 76.50 522 HIS A O 1
ATOM 4100 N N . LYS A 1 523 ? 26.204 -8.571 -3.476 1.00 85.38 523 LYS A N 1
ATOM 4101 C CA . LYS A 1 523 ? 26.165 -8.400 -4.931 1.00 85.38 523 LYS A CA 1
ATOM 4102 C C . LYS A 1 523 ? 24.783 -7.886 -5.356 1.00 85.38 523 LYS A C 1
ATOM 4104 O O . LYS A 1 523 ? 23.778 -8.442 -4.913 1.00 85.38 523 LYS A O 1
ATOM 4109 N N . PRO A 1 524 ? 24.714 -6.849 -6.209 1.00 90.25 524 PRO A N 1
ATOM 4110 C CA . PRO A 1 524 ? 23.444 -6.389 -6.754 1.00 90.25 524 PRO A CA 1
ATOM 4111 C C . PRO A 1 524 ? 22.835 -7.459 -7.667 1.00 90.25 524 PRO A C 1
ATOM 4113 O O . PRO A 1 524 ? 23.554 -8.210 -8.331 1.00 90.25 524 PRO A O 1
ATOM 4116 N N . SER A 1 525 ? 21.508 -7.487 -7.747 1.00 93.38 525 SER A N 1
ATOM 4117 C CA . SER A 1 525 ? 20.780 -8.331 -8.690 1.00 93.38 525 SER A CA 1
ATOM 4118 C C . SER A 1 525 ? 21.065 -7.929 -10.143 1.00 93.38 525 SER A C 1
ATOM 4120 O O . SER A 1 525 ? 21.607 -6.855 -10.457 1.00 93.38 525 SER A O 1
ATOM 4122 N N . VAL A 1 526 ? 20.659 -8.794 -11.074 1.00 95.38 526 VAL A N 1
ATOM 4123 C CA . VAL A 1 526 ? 20.747 -8.498 -12.509 1.00 95.38 526 VAL A CA 1
ATOM 4124 C C . VAL A 1 526 ? 19.924 -7.253 -12.848 1.00 95.38 526 VAL A C 1
ATOM 4126 O O . VAL A 1 526 ? 20.391 -6.405 -13.614 1.00 95.38 526 VAL A O 1
ATOM 4129 N N . LEU A 1 527 ? 18.728 -7.110 -12.267 1.00 95.31 527 LEU A N 1
ATOM 4130 C CA . LEU A 1 527 ? 17.866 -5.954 -12.491 1.00 95.31 527 LEU A CA 1
ATOM 4131 C C . LEU A 1 527 ? 18.488 -4.666 -11.949 1.00 95.31 527 LEU A C 1
ATOM 4133 O O . LEU A 1 527 ? 18.506 -3.668 -12.666 1.00 95.31 527 LEU A O 1
ATOM 4137 N N . GLU A 1 528 ? 19.054 -4.687 -10.742 1.00 93.25 528 GLU A N 1
ATOM 4138 C CA . GLU A 1 528 ? 19.779 -3.536 -10.187 1.00 93.25 528 GLU A CA 1
ATOM 4139 C C . GLU A 1 528 ? 20.918 -3.097 -11.110 1.00 93.25 528 GLU A C 1
ATOM 4141 O O . GLU A 1 528 ? 21.034 -1.922 -11.452 1.00 93.25 528 GLU A O 1
ATOM 4146 N N . SER A 1 529 ? 21.700 -4.053 -11.613 1.00 93.44 529 SER A N 1
ATOM 4147 C CA . SER A 1 529 ? 22.794 -3.780 -12.551 1.00 93.44 529 SER A CA 1
ATOM 4148 C C . SER A 1 529 ? 22.307 -3.199 -13.889 1.00 93.44 529 SER A C 1
ATOM 4150 O O . SER A 1 529 ? 23.015 -2.430 -14.546 1.00 93.44 529 SER A O 1
ATOM 4152 N N . ILE A 1 530 ? 21.104 -3.567 -14.342 1.00 93.75 530 ILE A N 1
ATOM 4153 C CA . ILE A 1 530 ? 20.467 -2.961 -15.521 1.00 93.75 530 ILE A CA 1
ATOM 4154 C C . ILE A 1 530 ? 20.038 -1.525 -15.208 1.00 93.75 530 ILE A C 1
ATOM 4156 O O . ILE A 1 530 ? 20.370 -0.626 -15.981 1.00 93.75 530 ILE A O 1
ATOM 4160 N N . ILE A 1 531 ? 19.358 -1.305 -14.080 1.00 90.25 531 ILE A N 1
ATOM 4161 C CA . ILE A 1 531 ? 18.886 0.018 -13.652 1.00 90.25 531 ILE A CA 1
ATOM 4162 C C . ILE A 1 531 ? 20.066 0.988 -13.528 1.00 90.25 531 ILE A C 1
ATOM 4164 O O . ILE A 1 531 ? 20.019 2.062 -14.129 1.00 90.25 531 ILE A O 1
ATOM 4168 N N . SER A 1 532 ? 21.149 0.594 -12.852 1.00 89.25 532 SER A N 1
ATOM 4169 C CA . SER A 1 532 ? 22.343 1.433 -12.685 1.00 89.25 532 SER A CA 1
ATOM 4170 C C . SER A 1 532 ? 22.934 1.868 -14.029 1.00 89.25 532 SER A C 1
ATOM 4172 O O . SER A 1 532 ? 23.140 3.059 -14.253 1.00 89.25 532 SER A O 1
ATOM 4174 N N . ARG A 1 533 ? 23.096 0.942 -14.987 1.00 91.81 533 ARG A N 1
ATOM 4175 C CA . ARG A 1 533 ? 23.597 1.273 -16.337 1.00 91.81 533 ARG A CA 1
ATOM 4176 C C . ARG A 1 533 ? 22.664 2.205 -17.110 1.00 91.81 533 ARG A C 1
ATOM 4178 O O . ARG A 1 533 ? 23.134 3.059 -17.866 1.00 91.81 533 ARG A O 1
ATOM 4185 N N . CYS A 1 534 ? 21.348 2.047 -16.952 1.00 88.50 534 CYS A N 1
ATOM 4186 C CA . CYS A 1 534 ? 20.366 2.939 -17.568 1.00 88.50 53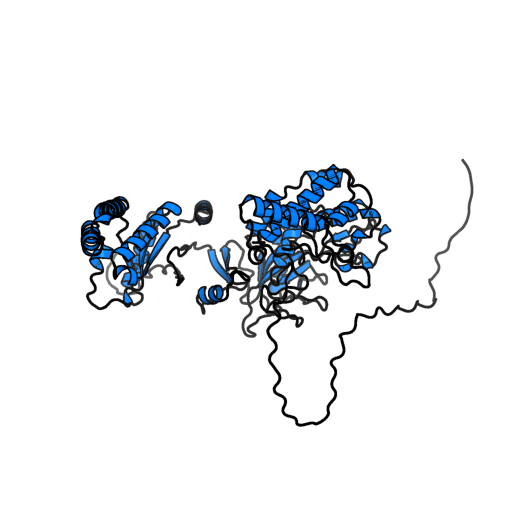4 CYS A CA 1
ATOM 4187 C C . CYS A 1 534 ? 20.465 4.360 -16.999 1.00 88.50 534 CYS A C 1
ATOM 4189 O O . CYS A 1 534 ? 20.459 5.319 -17.771 1.00 88.50 534 CYS A O 1
ATOM 4191 N N . VAL A 1 535 ? 20.603 4.493 -15.677 1.00 83.56 535 VAL A N 1
ATOM 4192 C CA . VAL A 1 535 ? 20.775 5.790 -15.007 1.00 83.56 535 VAL A CA 1
ATOM 4193 C C . VAL A 1 535 ? 22.083 6.454 -15.441 1.00 83.56 535 VAL A C 1
ATOM 4195 O O . VAL A 1 535 ? 22.063 7.610 -15.861 1.00 83.56 535 VAL A O 1
ATOM 4198 N N . GLU A 1 536 ? 23.199 5.723 -15.435 1.00 86.88 536 GLU A N 1
ATOM 4199 C CA . GLU A 1 536 ? 24.500 6.218 -15.910 1.00 86.88 536 GLU A CA 1
ATOM 4200 C C . GLU A 1 536 ? 24.431 6.718 -17.361 1.00 86.88 536 GLU A C 1
ATOM 4202 O O . GLU A 1 536 ? 24.908 7.811 -17.674 1.00 86.88 536 GLU A O 1
ATOM 4207 N N . SER A 1 537 ? 23.780 5.952 -18.243 1.00 88.06 537 SER A N 1
ATOM 4208 C CA . SER A 1 537 ? 23.605 6.319 -19.654 1.00 88.06 537 SER A CA 1
ATOM 4209 C C . SER A 1 537 ? 22.741 7.573 -19.823 1.00 88.06 537 SER A C 1
ATOM 4211 O O . SER A 1 537 ? 23.055 8.433 -20.648 1.00 88.06 537 SER A O 1
ATOM 4213 N N . ALA A 1 538 ? 21.671 7.705 -19.034 1.00 82.00 538 ALA A N 1
ATOM 4214 C CA . ALA A 1 538 ? 20.805 8.881 -19.055 1.00 82.00 538 ALA A CA 1
ATOM 4215 C C . ALA A 1 538 ? 21.543 10.141 -18.573 1.00 82.00 538 ALA A C 1
ATOM 4217 O O . ALA A 1 538 ? 21.453 11.189 -19.212 1.00 82.00 538 ALA A O 1
ATOM 4218 N N . LEU A 1 539 ? 22.328 10.035 -17.495 1.00 81.56 539 LEU A N 1
ATOM 4219 C CA . LEU A 1 539 ? 23.144 11.140 -16.979 1.00 81.56 539 LEU A CA 1
ATOM 4220 C C . LEU A 1 539 ? 24.213 11.582 -17.987 1.00 81.56 539 LEU A C 1
ATOM 4222 O O . LEU A 1 539 ? 24.405 12.784 -18.198 1.00 81.56 539 LEU A O 1
ATOM 4226 N N . ALA A 1 540 ? 24.863 10.625 -18.657 1.00 82.19 540 ALA A N 1
ATOM 4227 C CA . ALA A 1 540 ? 25.830 10.909 -19.712 1.00 82.19 540 ALA A CA 1
ATOM 4228 C C . ALA A 1 540 ? 25.191 11.655 -20.900 1.00 82.19 540 ALA A C 1
ATOM 4230 O O . ALA A 1 540 ? 25.782 12.603 -21.419 1.00 82.19 540 ALA A O 1
ATOM 4231 N N . ALA A 1 541 ? 23.967 11.285 -21.297 1.00 78.81 541 ALA A N 1
ATOM 4232 C CA . ALA A 1 541 ? 23.243 11.920 -22.401 1.00 78.81 541 ALA A CA 1
ATOM 4233 C C . ALA A 1 541 ? 22.840 13.383 -22.120 1.00 78.81 541 ALA A C 1
ATOM 4235 O O . ALA A 1 541 ? 22.736 14.179 -23.051 1.00 78.81 541 ALA A O 1
ATOM 4236 N N . ILE A 1 542 ? 22.657 13.759 -20.850 1.00 81.81 542 ILE A N 1
ATOM 4237 C CA . ILE A 1 542 ? 22.294 15.127 -20.429 1.00 81.81 542 ILE A CA 1
ATOM 4238 C C . ILE A 1 542 ? 23.537 16.050 -20.362 1.00 81.81 542 ILE A C 1
ATOM 4240 O O . ILE A 1 542 ? 23.439 17.229 -20.028 1.00 81.81 542 ILE A O 1
ATOM 4244 N N . GLY A 1 543 ? 24.732 15.552 -20.707 1.00 57.81 543 GLY A N 1
ATOM 4245 C CA . GLY A 1 543 ? 25.962 16.350 -20.706 1.00 57.81 543 GLY A CA 1
ATOM 4246 C C . GLY A 1 543 ? 26.511 16.636 -19.305 1.00 57.81 543 GLY A C 1
ATOM 4247 O O . GLY A 1 543 ? 27.404 17.467 -19.149 1.00 57.81 543 GLY A O 1
ATOM 4248 N N . GLN A 1 544 ? 26.034 15.925 -18.277 1.00 55.31 544 GLN A N 1
ATOM 4249 C CA . GLN A 1 544 ? 26.650 15.925 -16.950 1.00 55.31 544 GLN A CA 1
ATOM 4250 C C . GLN A 1 544 ? 27.836 14.950 -16.913 1.00 55.31 544 GLN A C 1
ATOM 4252 O O . GLN A 1 544 ? 27.892 14.021 -16.112 1.00 55.31 544 GLN A O 1
ATOM 4257 N N . SER A 1 545 ? 28.821 15.157 -17.789 1.00 46.03 545 SER A N 1
ATOM 4258 C CA . SER A 1 545 ? 30.122 14.506 -17.653 1.00 46.03 545 SER A CA 1
ATOM 4259 C C . SER A 1 545 ? 30.939 15.267 -16.603 1.00 46.03 545 SER A C 1
ATOM 4261 O O . SER A 1 545 ? 31.295 16.422 -16.825 1.00 46.03 545 SER A O 1
ATOM 4263 N N . SER A 1 546 ? 31.255 14.613 -15.480 1.00 42.50 546 SER A N 1
ATOM 4264 C CA . SER A 1 546 ? 32.117 15.106 -14.387 1.00 42.50 546 SER A CA 1
ATOM 4265 C C . SER A 1 546 ? 31.490 16.083 -13.371 1.00 42.50 546 SER A C 1
ATOM 4267 O O . SER A 1 546 ? 31.950 17.213 -13.198 1.00 42.50 546 SER A O 1
ATOM 4269 N N . ARG A 1 547 ? 30.541 15.586 -12.567 1.00 39.34 547 ARG A N 1
ATOM 4270 C CA . ARG A 1 547 ? 30.490 15.857 -11.113 1.00 39.34 547 ARG A CA 1
ATOM 4271 C C . ARG A 1 547 ? 30.162 14.559 -10.379 1.00 39.34 547 ARG A C 1
ATOM 4273 O O . ARG A 1 547 ? 29.027 14.294 -10.009 1.00 39.34 547 ARG A O 1
ATOM 4280 N N . THR A 1 548 ? 31.173 13.717 -10.217 1.00 41.72 548 THR A N 1
ATOM 4281 C CA . THR A 1 548 ? 31.096 12.533 -9.361 1.00 41.72 548 THR A CA 1
ATOM 4282 C C . THR A 1 548 ? 30.876 12.965 -7.910 1.00 41.72 548 THR A C 1
ATOM 4284 O O . THR A 1 548 ? 31.738 13.654 -7.362 1.00 41.72 548 THR A O 1
ATOM 4287 N N . ALA A 1 549 ? 29.731 12.552 -7.346 1.00 35.66 549 ALA A N 1
ATOM 4288 C CA . ALA A 1 549 ? 29.458 12.204 -5.938 1.00 35.66 549 ALA A CA 1
ATOM 4289 C C . ALA A 1 549 ? 28.187 12.811 -5.301 1.00 35.66 549 ALA A C 1
ATOM 4291 O O . ALA A 1 549 ? 27.848 12.366 -4.215 1.00 35.66 549 ALA A O 1
ATOM 4292 N N . SER A 1 550 ? 27.469 13.770 -5.911 1.00 36.94 550 SER A N 1
ATOM 4293 C CA . SER A 1 550 ? 26.315 14.414 -5.229 1.00 36.94 550 SER A CA 1
ATOM 4294 C C . SER A 1 550 ? 24.989 14.444 -6.000 1.00 36.94 550 SER A C 1
ATOM 4296 O O . SER A 1 550 ? 24.016 15.007 -5.514 1.00 36.94 550 SER A O 1
ATOM 4298 N N . THR A 1 551 ? 24.919 13.899 -7.216 1.00 36.66 551 THR A N 1
ATOM 4299 C CA . THR A 1 551 ? 23.657 13.793 -7.986 1.00 36.66 551 THR A CA 1
ATOM 4300 C C . THR A 1 551 ? 23.135 12.363 -8.093 1.00 36.66 551 THR A C 1
ATOM 4302 O O . THR A 1 551 ? 21.996 12.165 -8.503 1.00 36.66 551 THR A O 1
ATOM 4305 N N . THR A 1 552 ? 23.918 11.376 -7.653 1.00 36.19 552 THR A N 1
ATOM 4306 C CA . THR A 1 552 ? 23.432 10.033 -7.299 1.00 36.19 552 THR A CA 1
ATOM 4307 C C . THR A 1 552 ? 22.645 10.039 -5.981 1.00 36.19 552 THR A C 1
ATOM 4309 O O . THR A 1 552 ? 21.770 9.202 -5.809 1.00 36.19 552 THR A O 1
ATOM 4312 N N . GLU A 1 553 ? 22.842 11.051 -5.121 1.00 36.81 553 GLU A N 1
ATOM 4313 C CA . GLU A 1 553 ? 22.180 11.173 -3.808 1.00 36.81 553 GLU A CA 1
ATOM 4314 C C . GLU A 1 553 ? 20.640 11.293 -3.882 1.00 36.81 553 GLU A C 1
ATOM 4316 O O . GLU A 1 553 ? 19.969 10.956 -2.912 1.00 36.81 553 GLU A O 1
ATOM 4321 N N . SER A 1 554 ? 20.034 11.714 -5.007 1.00 34.75 554 SER A N 1
ATOM 4322 C CA . SER A 1 554 ? 18.559 11.776 -5.132 1.00 34.75 554 SER A CA 1
ATOM 4323 C C . SER A 1 554 ? 17.909 10.513 -5.713 1.00 34.75 554 SER A C 1
ATOM 4325 O O . SER A 1 554 ? 16.683 10.424 -5.777 1.00 34.75 554 SER A O 1
ATOM 4327 N N . LEU A 1 555 ? 18.718 9.534 -6.129 1.00 38.81 555 LEU A N 1
ATOM 4328 C CA . LEU A 1 555 ? 18.278 8.229 -6.634 1.00 38.81 555 LEU A CA 1
ATOM 4329 C C . LEU A 1 555 ? 18.922 7.065 -5.849 1.00 38.81 555 LEU A C 1
ATOM 4331 O O . LEU A 1 555 ? 18.840 5.920 -6.288 1.00 38.81 555 LEU A O 1
ATOM 4335 N N . ASP A 1 556 ? 19.551 7.341 -4.698 1.00 32.25 556 ASP A N 1
ATOM 4336 C CA . ASP A 1 556 ? 20.357 6.369 -3.955 1.00 32.25 556 ASP A CA 1
ATOM 4337 C C . ASP A 1 556 ? 19.514 5.276 -3.279 1.00 32.25 556 ASP A C 1
ATOM 4339 O O . ASP A 1 556 ? 18.832 5.472 -2.265 1.00 32.25 556 ASP A O 1
ATOM 4343 N N . LEU A 1 557 ? 19.655 4.075 -3.841 1.00 33.56 557 LEU A N 1
ATOM 4344 C CA . LEU A 1 557 ? 19.121 2.801 -3.371 1.00 33.56 557 LEU A CA 1
ATOM 4345 C C . LEU A 1 557 ? 20.016 2.104 -2.325 1.00 33.56 557 LEU A C 1
ATOM 4347 O O . LEU A 1 557 ? 19.727 0.968 -1.982 1.00 33.56 557 LEU A O 1
ATOM 4351 N N . VAL A 1 558 ? 21.039 2.757 -1.746 1.00 27.33 558 VAL A N 1
ATOM 4352 C CA . VAL A 1 558 ? 21.814 2.249 -0.580 1.00 27.33 558 VAL A CA 1
ATOM 4353 C C . VAL A 1 558 ? 22.264 3.421 0.321 1.00 27.33 558 VAL A C 1
ATOM 4355 O O . VAL A 1 558 ? 22.739 4.419 -0.213 1.00 27.33 558 VAL A O 1
ATOM 4358 N N . PRO A 1 559 ? 22.146 3.366 1.668 1.00 27.77 559 PRO A N 1
ATOM 4359 C CA . PRO A 1 559 ? 22.590 4.446 2.550 1.00 27.77 559 PRO A CA 1
ATOM 4360 C C . PRO A 1 559 ? 24.050 4.256 2.997 1.00 27.77 559 PRO A C 1
ATOM 4362 O O . PRO A 1 559 ? 24.370 3.292 3.690 1.00 27.77 559 PRO A O 1
ATOM 4365 N N . THR A 1 560 ? 24.944 5.207 2.706 1.00 27.39 560 THR A N 1
ATOM 4366 C CA . THR A 1 560 ? 26.244 5.273 3.401 1.00 27.39 560 THR A CA 1
ATOM 4367 C C . THR A 1 560 ? 26.211 6.244 4.575 1.00 27.39 560 THR A C 1
ATOM 4369 O O . THR A 1 560 ? 26.091 7.459 4.418 1.00 27.39 560 THR A O 1
ATOM 4372 N N . LEU A 1 561 ? 26.395 5.672 5.765 1.00 27.83 561 LEU A N 1
ATOM 4373 C CA . LEU A 1 561 ? 26.754 6.328 7.019 1.00 27.83 561 LEU A CA 1
ATOM 4374 C C . LEU A 1 561 ? 27.885 7.350 6.818 1.00 27.83 561 LEU A C 1
ATOM 4376 O O . LEU A 1 561 ? 29.035 6.980 6.571 1.00 27.83 561 LEU A O 1
ATOM 4380 N N . ARG A 1 562 ? 27.609 8.637 7.056 1.00 27.44 562 ARG A N 1
ATOM 4381 C CA . ARG A 1 562 ? 28.675 9.593 7.377 1.00 27.44 562 ARG A CA 1
ATOM 4382 C C . ARG A 1 562 ? 29.206 9.262 8.771 1.00 27.44 562 ARG A C 1
ATOM 4384 O O . ARG A 1 562 ? 28.568 9.550 9.779 1.00 27.44 562 ARG A O 1
ATOM 4391 N N . HIS A 1 563 ? 30.392 8.659 8.820 1.00 29.75 563 HIS A N 1
ATOM 4392 C CA . HIS A 1 563 ? 31.207 8.587 10.027 1.00 29.75 563 HIS A CA 1
ATOM 4393 C C . HIS A 1 563 ? 31.456 10.005 10.561 1.00 29.75 563 HIS A C 1
ATOM 4395 O O . HIS A 1 563 ? 32.266 10.762 10.024 1.00 29.75 563 HIS A O 1
ATOM 4401 N N . GLY A 1 564 ? 30.755 10.356 11.638 1.00 27.03 564 GLY A N 1
ATOM 4402 C CA . GLY A 1 564 ? 31.065 11.515 12.459 1.00 27.03 564 GLY A CA 1
ATOM 4403 C C . GLY A 1 564 ? 32.434 11.338 13.112 1.00 27.03 564 GLY A C 1
ATOM 4404 O O . GLY A 1 564 ? 32.646 10.449 13.932 1.00 27.03 564 GLY A O 1
ATOM 4405 N N . SER A 1 565 ? 33.358 12.195 12.694 1.00 27.16 565 SER A N 1
ATOM 4406 C CA . SER A 1 565 ? 34.561 12.661 13.383 1.00 27.16 565 SER A CA 1
ATOM 4407 C C . SER A 1 565 ? 34.785 12.155 14.815 1.00 27.16 565 SER A C 1
ATOM 4409 O O . SER A 1 565 ? 34.059 12.491 15.748 1.00 27.16 565 SER A O 1
ATOM 4411 N N . ARG A 1 566 ? 35.919 11.458 14.976 1.00 25.88 566 ARG A N 1
ATOM 4412 C CA . ARG A 1 566 ? 36.669 11.256 16.223 1.00 25.88 566 ARG A CA 1
ATOM 4413 C C . ARG A 1 566 ? 36.598 12.487 17.141 1.00 25.88 566 ARG A C 1
ATOM 4415 O O . ARG A 1 566 ? 37.341 13.448 16.943 1.00 25.88 566 ARG A O 1
ATOM 4422 N N . LEU A 1 567 ? 35.816 12.407 18.214 1.00 24.86 567 LEU A N 1
ATOM 4423 C CA . LEU A 1 567 ? 36.077 13.191 19.417 1.00 24.86 567 LEU A CA 1
ATOM 4424 C C . LEU A 1 567 ? 37.210 12.503 20.186 1.00 24.86 567 LEU A C 1
ATOM 4426 O O . LEU A 1 567 ? 37.059 11.415 20.742 1.00 24.86 567 LEU A O 1
ATOM 4430 N N . ARG A 1 568 ? 38.386 13.137 20.155 1.00 24.89 568 ARG A N 1
ATOM 4431 C CA . ARG A 1 568 ? 39.546 12.805 20.988 1.00 24.89 568 ARG A CA 1
ATOM 4432 C C . ARG A 1 568 ? 39.119 12.769 22.458 1.00 24.89 568 ARG A C 1
ATOM 4434 O O . ARG A 1 568 ? 38.783 13.798 23.034 1.00 24.89 568 ARG A O 1
ATOM 4441 N N . ARG A 1 569 ? 39.207 11.588 23.069 1.00 25.78 569 ARG A N 1
ATOM 4442 C CA . ARG A 1 569 ? 39.181 11.397 24.522 1.00 25.78 569 ARG A CA 1
ATOM 4443 C C . ARG A 1 569 ? 40.436 12.055 25.109 1.00 25.78 569 ARG A C 1
ATOM 4445 O O . ARG A 1 569 ? 41.548 11.606 24.830 1.00 25.78 569 ARG A O 1
ATOM 4452 N N . GLN A 1 570 ? 40.267 13.123 25.888 1.00 25.45 570 GLN A N 1
ATOM 4453 C CA . GLN A 1 570 ? 41.292 13.552 26.836 1.00 25.45 570 GLN A CA 1
ATOM 4454 C C . GLN A 1 570 ? 41.405 12.479 27.921 1.00 25.45 570 GLN A C 1
ATOM 4456 O O . GLN A 1 570 ? 40.414 12.059 28.515 1.00 25.45 570 GLN A O 1
ATOM 4461 N N . VAL A 1 571 ? 42.630 12.008 28.112 1.00 24.09 571 VAL A N 1
ATOM 4462 C CA . VAL A 1 571 ? 43.030 11.080 29.162 1.00 24.09 571 VAL A CA 1
ATOM 4463 C C . VAL A 1 571 ? 43.290 11.897 30.424 1.00 24.09 571 VAL A C 1
ATOM 4465 O O . VAL A 1 571 ? 44.213 12.707 30.448 1.00 24.09 571 VAL A O 1
ATOM 4468 N N . SER A 1 572 ? 42.529 11.647 31.482 1.00 26.30 572 SER A N 1
ATOM 4469 C CA . SER A 1 572 ? 42.987 11.828 32.859 1.00 26.30 572 SER A CA 1
ATOM 4470 C C . SER A 1 572 ? 42.392 10.707 33.707 1.00 26.30 572 SER A C 1
ATOM 4472 O O . SER A 1 572 ? 41.206 10.397 33.632 1.00 26.30 572 SER A O 1
ATOM 4474 N N . GLY A 1 573 ? 43.287 9.998 34.393 1.00 23.30 573 GLY A N 1
ATOM 4475 C CA . GLY A 1 573 ? 43.023 8.723 35.039 1.00 23.30 573 GLY A CA 1
ATOM 4476 C C . GLY A 1 573 ? 42.263 8.820 36.358 1.00 23.30 573 GLY A C 1
ATOM 4477 O O . GLY A 1 573 ? 42.207 9.860 37.006 1.00 23.30 573 GLY A O 1
ATOM 4478 N N . GLY A 1 574 ? 41.736 7.668 36.759 1.00 24.62 574 GLY A N 1
ATOM 4479 C CA . GLY A 1 574 ? 41.104 7.426 38.049 1.00 24.62 574 GLY A CA 1
ATOM 4480 C C . GLY A 1 574 ? 40.370 6.096 37.974 1.00 24.62 574 GLY A C 1
ATOM 4481 O O . GLY A 1 574 ? 39.285 6.028 37.410 1.00 24.62 574 GLY A O 1
ATOM 4482 N N . GLY A 1 575 ? 41.021 5.024 38.422 1.00 23.86 575 GLY A N 1
ATOM 4483 C CA . GLY A 1 575 ? 40.487 3.670 38.335 1.00 23.86 575 GLY A CA 1
ATOM 4484 C C . GLY A 1 575 ? 39.410 3.372 39.374 1.00 23.86 575 GLY A C 1
ATOM 4485 O O . GLY A 1 575 ? 39.437 3.921 40.468 1.00 23.86 575 GLY A O 1
ATOM 4486 N N . ALA A 1 576 ? 38.516 2.453 39.026 1.00 26.78 576 ALA A N 1
ATOM 4487 C CA . ALA A 1 576 ? 38.027 1.365 39.870 1.00 26.78 576 ALA A CA 1
ATOM 4488 C C . ALA A 1 576 ? 37.130 0.460 39.011 1.00 26.78 576 ALA A C 1
ATOM 4490 O O . ALA A 1 576 ? 36.434 0.932 38.116 1.00 26.78 576 ALA A O 1
ATOM 4491 N N . ASN A 1 577 ? 37.230 -0.842 39.266 1.00 27.84 577 ASN A N 1
ATOM 4492 C CA . ASN A 1 577 ? 36.464 -1.922 38.654 1.00 27.84 577 ASN A CA 1
ATOM 4493 C C . ASN A 1 577 ? 34.951 -1.673 38.669 1.00 27.84 577 ASN A C 1
ATOM 4495 O O . ASN A 1 577 ? 34.423 -1.302 39.707 1.00 27.84 577 ASN A O 1
ATOM 4499 N N . ASP A 1 578 ? 34.285 -1.994 37.558 1.00 27.36 578 ASP A N 1
ATOM 4500 C CA . ASP A 1 578 ? 33.182 -2.962 37.532 1.00 27.36 578 ASP A CA 1
ATOM 4501 C C . ASP A 1 578 ? 32.939 -3.404 36.081 1.00 27.36 578 ASP A C 1
ATOM 4503 O O . ASP A 1 578 ? 32.715 -2.600 35.174 1.00 27.36 578 ASP A O 1
ATOM 4507 N N . GLY A 1 579 ? 33.091 -4.707 35.838 1.00 26.39 579 GLY A N 1
ATOM 4508 C CA . GLY A 1 579 ? 32.924 -5.317 34.526 1.00 26.39 579 GLY A CA 1
ATOM 4509 C C . GLY A 1 579 ? 31.449 -5.524 34.204 1.00 26.39 579 GLY A C 1
ATOM 4510 O O . GLY A 1 579 ? 30.794 -6.355 34.825 1.00 26.39 579 GLY A O 1
ATOM 4511 N N . TYR A 1 580 ? 30.952 -4.819 33.189 1.00 23.94 580 TYR A N 1
ATOM 4512 C CA . TYR A 1 580 ? 29.694 -5.140 32.519 1.00 23.94 580 TYR A CA 1
ATOM 4513 C C . TYR A 1 580 ? 29.918 -5.064 31.003 1.00 23.94 580 TYR A C 1
ATOM 4515 O O . TYR A 1 580 ? 29.950 -3.989 30.407 1.00 23.94 580 TYR A O 1
ATOM 4523 N N . HIS A 1 581 ? 30.147 -6.221 30.381 1.00 26.67 581 HIS A N 1
ATOM 4524 C CA . HIS A 1 581 ? 30.071 -6.382 28.930 1.00 26.67 581 HIS A CA 1
ATOM 4525 C C . HIS A 1 581 ? 28.589 -6.510 28.536 1.00 26.67 581 HIS A C 1
ATOM 4527 O O . HIS A 1 581 ? 27.906 -7.360 29.107 1.00 26.67 581 HIS A O 1
ATOM 4533 N N . PRO A 1 582 ? 28.067 -5.744 27.561 1.00 26.80 582 PRO A N 1
ATOM 4534 C CA . PRO A 1 582 ? 26.821 -6.105 26.905 1.00 26.80 582 PRO A CA 1
ATOM 4535 C C . PRO A 1 582 ? 27.096 -7.284 25.966 1.00 26.80 582 PRO A C 1
ATOM 4537 O O . PRO A 1 582 ? 27.854 -7.165 25.002 1.00 26.80 582 PRO A O 1
ATOM 4540 N N . SER A 1 583 ? 26.505 -8.432 26.281 1.00 27.42 583 SER A N 1
ATOM 4541 C CA . SER A 1 583 ? 26.458 -9.603 25.408 1.00 27.42 583 SER A CA 1
ATOM 4542 C C . SER A 1 583 ? 25.664 -9.299 24.126 1.00 27.42 583 SER A C 1
ATOM 4544 O O . SER A 1 583 ? 24.688 -8.548 24.187 1.00 27.42 583 SER A O 1
ATOM 4546 N N . PRO A 1 584 ? 26.029 -9.892 22.976 1.00 28.81 584 PRO A N 1
ATOM 4547 C CA . PRO A 1 584 ? 25.202 -9.856 21.773 1.00 28.81 584 PRO A CA 1
ATOM 4548 C C . PRO A 1 584 ? 23.862 -10.567 22.022 1.00 28.81 584 PRO A C 1
ATOM 4550 O O . PRO A 1 584 ? 23.806 -11.581 22.721 1.00 28.81 584 PRO A O 1
ATOM 4553 N N . LEU A 1 585 ? 22.782 -10.013 21.464 1.00 30.80 585 LEU A N 1
ATOM 4554 C CA . LEU A 1 585 ? 21.443 -10.605 21.493 1.00 30.80 585 LEU A CA 1
ATOM 4555 C C . LEU A 1 585 ? 21.472 -12.028 20.892 1.00 30.80 585 LEU A C 1
ATOM 4557 O O . LEU A 1 585 ? 22.114 -12.228 19.859 1.00 30.80 585 LEU A O 1
ATOM 4561 N N . PRO A 1 586 ? 20.799 -13.015 21.511 1.00 24.67 586 PRO A N 1
ATOM 4562 C CA . PRO A 1 586 ? 20.783 -14.388 21.026 1.00 24.67 586 PRO A CA 1
ATOM 4563 C C . PRO A 1 586 ? 19.846 -14.550 19.822 1.00 24.67 586 PRO A C 1
ATOM 4565 O O . PRO A 1 586 ? 18.722 -14.050 19.820 1.00 24.67 586 PRO A O 1
ATOM 4568 N N . SER A 1 587 ? 20.298 -15.307 18.824 1.00 28.38 587 SER A N 1
ATOM 4569 C CA . SER A 1 587 ? 19.455 -15.886 17.773 1.00 28.38 587 SER A CA 1
ATOM 4570 C C . SER A 1 587 ? 18.363 -16.781 18.389 1.00 28.38 587 SER A C 1
ATOM 4572 O O . SER A 1 587 ? 18.629 -17.428 19.409 1.00 28.38 587 SER A O 1
ATOM 4574 N N . PRO A 1 588 ? 17.160 -16.891 17.794 1.00 27.20 588 PRO A N 1
ATOM 4575 C CA . PRO A 1 588 ? 16.151 -17.822 18.281 1.00 27.20 588 PRO A CA 1
ATOM 4576 C C . PRO A 1 588 ? 16.649 -19.261 18.093 1.00 27.20 588 PRO A C 1
ATOM 4578 O O . PRO A 1 588 ? 16.819 -19.737 16.972 1.00 27.20 588 PRO A O 1
ATOM 4581 N N . MET A 1 589 ? 16.903 -19.961 19.201 1.00 24.86 589 MET A N 1
ATOM 4582 C CA . MET A 1 589 ? 17.143 -21.400 19.185 1.00 24.86 589 MET A CA 1
ATOM 4583 C C . MET A 1 589 ? 15.830 -22.125 18.888 1.00 24.86 589 MET A C 1
ATOM 4585 O O . MET A 1 589 ? 14.908 -22.130 19.703 1.00 24.86 589 MET A O 1
ATOM 4589 N N . ILE A 1 590 ? 15.783 -22.800 17.744 1.00 26.12 590 ILE A N 1
ATOM 4590 C CA . ILE A 1 590 ? 14.833 -23.877 17.478 1.00 26.12 590 ILE A CA 1
ATOM 4591 C C . ILE A 1 590 ? 15.171 -25.019 18.443 1.00 26.12 590 ILE A C 1
ATOM 4593 O O . ILE A 1 590 ? 16.250 -25.608 18.373 1.00 26.12 590 ILE A O 1
ATOM 4597 N N . THR A 1 591 ? 14.259 -25.331 19.362 1.00 26.22 591 THR A N 1
ATOM 4598 C CA . THR A 1 591 ? 14.331 -26.566 20.151 1.00 26.22 591 THR A CA 1
ATOM 4599 C C . THR A 1 591 ? 13.532 -27.654 19.427 1.00 26.22 591 THR A C 1
ATOM 4601 O O . THR A 1 591 ? 12.377 -27.420 19.076 1.00 26.22 591 THR A O 1
ATOM 4604 N N . PRO A 1 592 ? 14.104 -28.845 19.170 1.00 26.03 592 PRO A N 1
ATOM 4605 C CA . PRO A 1 592 ? 13.348 -29.949 18.600 1.00 26.03 592 PRO A CA 1
ATOM 4606 C C . PRO A 1 592 ? 12.413 -30.523 19.669 1.00 26.03 592 PRO A C 1
ATOM 4608 O O . PRO A 1 592 ? 12.856 -30.984 20.726 1.00 26.03 592 PRO A O 1
ATOM 4611 N N . SER A 1 593 ? 11.109 -30.497 19.404 1.00 27.66 593 SER A N 1
ATOM 4612 C CA . SER A 1 593 ? 10.125 -31.186 20.230 1.00 27.66 593 SER A CA 1
ATOM 4613 C C . SER A 1 593 ? 10.308 -32.705 20.105 1.00 27.66 593 SER A C 1
ATOM 4615 O O . SER A 1 593 ? 10.455 -33.284 19.030 1.00 27.66 593 SER A O 1
ATOM 4617 N N . ARG A 1 594 ? 10.367 -33.345 21.270 1.00 26.56 594 ARG A N 1
ATOM 4618 C CA . ARG A 1 594 ? 10.530 -34.785 21.497 1.00 26.56 594 ARG A CA 1
ATOM 4619 C C . ARG A 1 594 ? 9.314 -35.552 20.937 1.00 26.56 594 ARG A C 1
ATOM 4621 O O . ARG A 1 594 ? 8.197 -35.059 21.092 1.00 26.56 594 ARG A O 1
ATOM 4628 N N . PRO A 1 595 ? 9.478 -36.751 20.345 1.00 27.20 595 PRO A N 1
ATOM 4629 C CA . PRO A 1 595 ? 8.351 -37.501 19.793 1.00 27.20 595 PRO A CA 1
ATOM 4630 C C . PRO A 1 595 ? 7.428 -38.005 20.918 1.00 27.20 595 PRO A C 1
ATOM 4632 O O . PRO A 1 595 ? 7.932 -38.407 21.974 1.00 27.20 595 PRO A O 1
ATOM 4635 N N . PRO A 1 596 ? 6.096 -38.015 20.724 1.00 29.83 596 PRO A N 1
ATOM 4636 C CA . PRO A 1 596 ? 5.186 -38.611 21.685 1.00 29.83 596 PRO A CA 1
ATOM 4637 C C . PRO A 1 596 ? 5.249 -40.142 21.613 1.00 29.83 596 PRO A C 1
ATOM 4639 O O . PRO A 1 596 ? 5.254 -40.753 20.546 1.00 29.83 596 PRO A O 1
ATOM 4642 N N . THR A 1 597 ? 5.315 -40.737 22.798 1.00 28.00 597 THR A N 1
ATOM 4643 C CA . THR A 1 597 ? 5.253 -42.169 23.090 1.00 28.00 597 THR A CA 1
ATOM 4644 C C . THR A 1 597 ? 3.900 -42.782 22.722 1.00 28.00 597 THR A C 1
ATOM 4646 O O . THR A 1 597 ? 2.860 -42.148 22.883 1.00 28.00 597 THR A O 1
ATOM 4649 N N . GLU A 1 598 ? 3.949 -44.039 22.278 1.00 27.30 598 GLU A N 1
ATOM 4650 C CA . GLU A 1 598 ? 2.828 -44.933 21.971 1.00 27.30 598 GLU A CA 1
ATOM 4651 C C . GLU A 1 598 ? 1.731 -44.958 23.050 1.00 27.30 598 GLU A C 1
ATOM 4653 O O . GLU A 1 598 ? 2.021 -44.972 24.247 1.00 27.30 598 GLU A O 1
ATOM 4658 N N . GLY A 1 599 ? 0.464 -45.062 22.626 1.00 25.70 599 GLY A N 1
ATOM 4659 C CA . GLY A 1 599 ? -0.638 -45.351 23.544 1.00 25.70 599 GLY A CA 1
ATOM 4660 C C . GLY A 1 599 ? -2.048 -45.212 22.969 1.00 25.70 599 GLY A C 1
ATOM 4661 O O . GLY A 1 599 ? -2.705 -44.202 23.179 1.00 25.70 599 GLY A O 1
ATOM 4662 N N . THR A 1 600 ? -2.532 -46.294 22.350 1.00 25.14 600 THR A N 1
ATOM 4663 C CA . THR A 1 600 ? -3.949 -46.719 22.239 1.00 25.14 600 THR A CA 1
ATOM 4664 C C . THR A 1 600 ? -4.934 -45.900 21.382 1.00 25.14 600 THR A C 1
ATOM 4666 O O . THR A 1 600 ? -5.597 -44.983 21.854 1.00 25.14 600 THR A O 1
ATOM 4669 N N . PHE A 1 601 ? -5.145 -46.367 20.145 1.00 26.14 601 PHE A N 1
ATOM 4670 C CA . PHE A 1 601 ? -6.382 -46.177 19.370 1.00 26.14 601 PHE A CA 1
ATOM 4671 C C . PHE A 1 601 ? -7.383 -47.310 19.677 1.00 26.14 601 PHE A C 1
ATOM 4673 O O . PHE A 1 601 ? -6.950 -48.461 19.795 1.00 26.14 601 PHE A O 1
ATOM 4680 N N . PRO A 1 602 ? -8.706 -47.058 19.744 1.00 26.48 602 PRO A N 1
ATOM 4681 C CA . PRO A 1 602 ? -9.699 -48.118 19.664 1.00 26.48 602 PRO A CA 1
ATOM 4682 C C . PRO A 1 602 ? -9.947 -48.510 18.199 1.00 26.48 602 PRO A C 1
ATOM 4684 O O . PRO A 1 602 ? -10.005 -47.675 17.298 1.00 26.48 602 PRO A O 1
ATOM 4687 N N . ALA A 1 603 ? -10.059 -49.819 17.997 1.00 25.75 603 ALA A N 1
ATOM 4688 C CA . ALA A 1 603 ? -10.141 -50.513 16.724 1.00 25.75 603 ALA A CA 1
ATOM 4689 C C . ALA A 1 603 ? -11.352 -50.118 15.860 1.00 25.75 603 ALA A C 1
ATOM 4691 O O . ALA A 1 603 ? -12.478 -50.054 16.349 1.00 25.75 603 ALA A O 1
ATOM 4692 N N . PHE A 1 604 ? -11.123 -50.005 14.549 1.00 25.94 604 PHE A N 1
ATOM 4693 C CA . PHE A 1 604 ? -12.125 -50.348 13.544 1.00 25.94 604 PHE A CA 1
ATOM 4694 C C . PHE A 1 604 ? -11.564 -51.446 12.641 1.00 25.94 604 PHE A C 1
ATOM 4696 O O . PHE A 1 604 ? -10.484 -51.339 12.064 1.00 25.94 604 PHE A O 1
ATOM 4703 N N . THR A 1 605 ? -12.305 -52.541 12.628 1.00 24.78 605 THR A N 1
ATOM 4704 C CA . THR A 1 605 ? -12.062 -53.829 11.992 1.00 24.78 605 THR A CA 1
ATOM 4705 C C . THR A 1 605 ? -12.004 -53.712 10.470 1.00 24.78 605 THR A C 1
ATOM 4707 O O . THR A 1 605 ? -12.968 -53.291 9.837 1.00 24.78 605 THR A O 1
ATOM 4710 N N . MET A 1 606 ? -10.895 -54.164 9.884 1.00 23.95 606 MET A N 1
ATOM 4711 C CA . MET A 1 606 ? -10.856 -54.644 8.502 1.00 23.95 606 MET A CA 1
ATOM 4712 C C . MET A 1 606 ? -11.496 -56.034 8.479 1.00 23.95 606 MET A C 1
ATOM 4714 O O . MET A 1 606 ? -11.054 -56.923 9.209 1.00 23.95 606 MET A O 1
ATOM 4718 N N . LEU A 1 607 ? -12.533 -56.213 7.660 1.00 27.19 607 LEU A N 1
ATOM 4719 C CA . LEU A 1 607 ? -12.899 -57.527 7.149 1.00 27.19 607 LEU A CA 1
ATOM 4720 C C . LEU A 1 607 ? -12.403 -57.640 5.712 1.00 27.19 607 LEU A C 1
ATOM 4722 O O . LEU A 1 607 ? -12.477 -56.708 4.916 1.00 27.19 607 LEU A O 1
ATOM 4726 N N . ASP A 1 608 ? -11.823 -58.805 5.509 1.00 25.44 608 ASP A N 1
ATOM 4727 C CA . ASP A 1 608 ? -10.925 -59.253 4.469 1.00 25.44 608 ASP A CA 1
ATOM 4728 C C . ASP A 1 608 ? -11.685 -59.775 3.240 1.00 25.44 608 ASP A C 1
ATOM 4730 O O . ASP A 1 608 ? -12.900 -59.983 3.289 1.00 25.44 608 ASP A O 1
ATOM 4734 N N . SER A 1 609 ? -10.906 -60.117 2.211 1.00 26.66 609 SER A N 1
ATOM 4735 C CA . SER A 1 609 ? -11.247 -60.892 1.007 1.00 26.66 609 SER A CA 1
ATOM 4736 C C . SER A 1 609 ? -12.149 -60.186 -0.018 1.00 26.66 609 SER A C 1
ATOM 4738 O O . SER A 1 609 ? -13.164 -59.591 0.308 1.00 26.66 609 SER A O 1
ATOM 4740 N N . GLY A 1 610 ? -11.859 -60.192 -1.311 1.00 25.20 610 GLY A N 1
ATOM 4741 C CA . GLY A 1 610 ? -10.996 -61.085 -2.063 1.00 25.20 610 GLY A CA 1
ATOM 4742 C C . GLY A 1 610 ? -11.728 -61.441 -3.356 1.00 25.20 610 GLY A C 1
ATOM 4743 O O . GLY A 1 610 ? -12.889 -61.822 -3.320 1.00 25.20 610 GLY A O 1
ATOM 4744 N N . GLU A 1 611 ? -10.998 -61.303 -4.457 1.00 28.67 611 GLU A N 1
ATOM 4745 C CA . GLU A 1 611 ? -11.145 -62.055 -5.706 1.00 28.67 611 GLU A CA 1
ATOM 4746 C C . GLU A 1 611 ? -12.338 -61.821 -6.657 1.00 28.67 611 GLU A C 1
ATOM 4748 O O . GLU A 1 611 ? -13.499 -62.105 -6.384 1.00 28.67 611 GLU A O 1
ATOM 4753 N N . SER A 1 612 ? -11.917 -61.517 -7.890 1.00 27.64 612 SER A N 1
ATOM 4754 C CA . SER A 1 612 ? -12.214 -62.240 -9.139 1.00 27.64 612 SER A CA 1
ATOM 4755 C C . SER A 1 612 ? -13.175 -61.618 -10.161 1.00 27.64 612 SER A C 1
ATOM 4757 O O . SER A 1 612 ? -14.322 -61.285 -9.889 1.00 27.64 612 SER A O 1
ATOM 4759 N N . ASP A 1 613 ? -12.604 -61.555 -11.368 1.00 32.06 613 ASP A N 1
ATOM 4760 C CA . ASP A 1 613 ? -13.180 -61.792 -12.690 1.00 32.06 613 ASP A CA 1
ATOM 4761 C C . ASP A 1 613 ? -14.223 -60.809 -13.236 1.00 32.06 613 ASP A C 1
ATOM 4763 O O . ASP A 1 613 ? -15.425 -60.920 -13.014 1.00 32.06 613 ASP A O 1
ATOM 4767 N N . SER A 1 614 ? -13.803 -59.914 -14.133 1.00 38.53 614 SER A N 1
ATOM 4768 C CA . SER A 1 614 ? -13.669 -60.175 -15.585 1.00 38.53 614 SER A CA 1
ATOM 4769 C C . SER A 1 614 ? -13.300 -58.909 -16.357 1.00 38.53 614 SER A C 1
ATOM 4771 O O . SER A 1 614 ? -13.690 -57.803 -15.919 1.00 38.53 614 SER A O 1
#

Nearest PDB structures (foldseek):
  4hnd-assembly1_A  TM=8.409E-01  e=3.647E-13  Homo sapiens
  1yr6-assembly1_A  TM=6.587E-01  e=1.726E-01  Pyrococcus abyssi
  4jw1-assembly1_A  TM=3.684E-01  e=2.126E-02  Legionella pneumophila
  7p5h-assembly1_b  TM=3.375E-01  e=8.568E+00  Thermotoga maritima MSB8

Mean predicted aligned error: 19.07 Å

Foldseek 3Di:
DLVVLVVCVVVVDQDEAEFEDEPVQVVDLVSLLVSLVLQVVQCVVNVHHYAYAYPDPVPDDPPPPCVCQQQPQLVVSLVVCCVVDDPVCNVVSVVSSVVCVVVVSRNYQYDDPVDVVSVVVVVVVVCVRSVPPPPDDPPDPPDDDDDDDDDDPDDDDQPDDDADDPDDDDDDDDDDDDVFKDKFKDWLQFTDDDDDGVVVQQVPADPLRGTDIDIAIGGNVPPCVLDDPFWAKAFGPLADADVVVRVLRVQQSNQVSVVNDWDFDPDDQFTKTFTPGPPDPHGFKIKGFLQGGQCHCQPPNPNHHHFQPQGPDAQAGRSQLQLQLQLLVVQCPPCQLPAFRKGKMWTGHLPGRDPDNVDITITIGMMGTDDDAPAFQVVDDLVLADLSLLLSNLLSCLLFVQQAADRRQWGWHPDPRTHTHGHRRSRTLGLAQAHACVSHHSLPRVSQQDWDDPVSLVVLVPDDLVVSLVSSCSRRVRDPSSSVSSSVSSVLSNVCNVVRHGSNRSVQQRHWYDDDPPDPDGDDHNVVVVVVVVVVVVCVVVVPDDDPDPPCVVSDNDDDDDPPDDPDDDDDDDDDDDDDDDDDDDDDDDDDDDDDDDDDDDDDDDDDDDDDDD

Radius of gyration: 32.33 Å; Cα contacts (8 Å, |Δi|>4): 888; chains: 1; bounding box: 90×120×63 Å

pLDDT: mean 70.41, std 25.32, range [23.3, 98.81]

Organism: Symbiodinium pilosum (NCBI:txid2952)

Sequence (614 aa):
MREIVDMLQNEDFRVAGVYCIDVNFIEDTAKFLSGALSALTAMVNLELPHINVLTKCDLLPEGADVERYIEGDPEAIVADLRTSMHPRYRKLNEALGQLLEEYSLVSFVALNRDEEDSIELCLAHVNHCIQYGENLEPEGNFDMPDDDMGGVSIATPCLQQVFTYKHQPQLFALSLRCDFAWVALLHKGIELRGAFPVEHYLQKATQESPAEIQYLVHNLGGDRSKTAKDVGMYVAQQVPTPRELHDLVENISDAMLAGIKPLLTDDGTGATYMLRGPGSSKPLAVFKPKDEEAYAPNNPRGYQAKENSIGLRPGVLSTQQAAREVAAFLLDHKKFAGVPPTTLVHAKHEKFVNPDKNKVEWKIGALQEFVNSCGTSGDFGMSVFSVSSVHRIGILDVRIVNLDRNDGNLLVSDSKRPKLIPIDHGLSLPDRLEVYTTDVVWMDWPQAKKPFDKPELDYIRMLDPEKDAKNIETQLGVRRECLRLLEVTTKLLKFGAERGLTLHQIGLILYREDPDDGDGTHKPSVLESIISRCVESALAAIGQSSRTASTTESLDLVPTLRHGSRLRRQVSGGGANDGYHPSPLPSPMITPSRPPTEGTFPAFTMLDSGESDS

Secondary structure (DSSP, 8-state):
-HHHHHHHHHTT----EEEEEEGGGTTSHHHHHHHHHHHHHHHHHHTS-EEEEEE-GGGSPTT---HIIIII-HHHHHHHHHHHS-GGGHHHHHHHHHHHHHTTTT-EEEE-TT-HHHHHHHHHHHHHHTTTTTT------------------PPPPP--------SS---------BTTEEEEEEETTEE--SSS-HHHHHTT-BTTB---EEEEEEETTS-GGG-BTTBEEEE-TTS---HHHHHHHHHHHHHHHTT---EE-SSSSS--EEEE-TT-SSEEEEEEEGGGSTTSTT-TTS----TT-B-SSTTSBTT-HHHHHHHHHHHSGGGSS-PPPEEEEEEE-TTS--SSTT----EEEEEEE---EEEEGGGS-GGGS-HHHHHHHHHHHHHHT-S-B-STTEEEESSSS--EEE---TT-S-SS---BGGGBGGGGSTTTTSPPPHHHHHHHHH--HHHHHHHHHHHH---HHHHHHHHHHHHHHHHHHHTT--HHHHHHHHSBPPPPTTT---PPPHHHHHHHHHHHHHHHHTT--S-TTSSSTTS-SS------------------------PPPPP---PPPPPPPP--PPP-PPP-------

Solvent-accessible surface area (backbone atoms only — not comparable to full-atom values): 36326 Å² total; per-residue (Å²): 106,46,71,54,52,53,53,39,48,75,70,75,46,74,68,56,42,55,46,75,41,56,48,80,30,71,80,36,70,69,48,32,48,51,53,46,53,49,45,49,52,48,39,70,66,52,76,43,50,68,45,41,31,33,32,59,51,70,76,55,63,92,85,62,84,52,61,62,59,29,72,30,54,41,67,61,54,36,53,52,48,61,72,78,42,67,82,87,45,50,70,55,42,53,54,51,27,51,54,42,59,77,64,62,59,31,53,36,43,62,32,28,92,91,37,67,69,32,51,51,49,52,48,52,53,51,33,56,68,59,57,63,65,83,82,59,76,78,86,76,78,91,74,88,81,86,90,79,97,74,82,83,84,68,79,79,76,81,91,81,84,87,82,84,83,91,80,78,92,82,88,60,84,72,80,77,86,50,105,52,40,50,76,44,46,18,49,77,52,33,71,66,74,93,78,70,61,71,55,69,57,43,72,71,34,41,100,86,41,68,62,52,72,48,76,40,76,44,52,63,84,53,79,60,91,68,51,56,101,52,35,32,44,44,74,40,84,65,46,96,71,59,68,72,57,52,55,51,39,48,47,41,19,54,14,41,72,73,65,46,70,65,38,73,57,94,69,76,61,36,46,43,27,41,33,38,42,80,95,47,92,56,58,52,28,38,37,30,42,21,47,17,24,39,23,2,65,48,20,81,71,75,40,55,36,58,68,53,30,76,27,98,47,83,43,38,42,14,56,49,27,28,51,26,36,26,44,52,28,70,68,30,62,93,49,62,37,38,45,50,64,39,40,49,28,40,39,27,40,83,76,55,80,46,93,48,89,92,48,66,52,58,36,32,22,22,36,31,50,49,76,80,53,76,44,35,45,70,79,48,66,76,84,68,51,47,48,68,50,54,48,30,45,48,58,50,37,51,27,39,46,50,58,58,39,44,40,79,36,24,32,25,40,78,52,101,71,45,43,60,30,48,49,82,39,41,56,25,52,25,60,35,89,85,40,39,47,83,39,31,54,60,59,80,37,74,49,26,69,38,70,75,53,70,72,56,51,55,52,50,68,68,61,53,42,67,61,51,34,52,51,45,34,75,46,58,64,53,55,67,62,17,37,49,46,31,31,52,34,36,48,50,50,38,58,32,51,77,71,64,42,21,59,31,59,48,42,60,33,62,26,16,68,74,59,64,97,81,73,83,58,82,56,76,19,58,45,51,56,50,52,53,54,51,51,54,52,53,43,52,72,73,66,61,74,85,70,92,82,71,72,59,69,84,70,59,66,69,89,81,81,78,80,78,74,86,78,81,78,82,87,78,90,83,90,78,91,78,94,78,80,86,74,81,82,80,76,88,77,84,74,84,82,78,83,84,77,89,82,85,80,86,87,79,84,84,81,79,88,80,89,86,88,133

InterPro domains:
  IPR000403 Phosphatidylinositol 3-/4-kinase, catalytic domain [PF00454] (283-506)
  IPR000403 Phosphatidylinositol 3-/4-kinase, catalytic domain [PS50290] (259-546)
  IPR004130 GPN-loop GTPase [PF03029] (1-132)
  IPR027417 P-loop containing nucleoside triphosphate hydrolase [G3DSA:3.40.50.300] (1-142)
  IPR027417 P-loop containing nucleoside triphosphate hydrolase [SSF52540] (18-131)
  IPR044571 Phosphatidylinositol 4-kinase gamma 1-8 [PTHR45800] (227-535)